Protein 4DCU (pdb70)

Foldseek 3Di:
DAEEEEAEFPPLCRCLVCVQQFDDPPVVKTWGDPVDPDTHIYDYQCDVGLVSRLSSLVVCQVPHQEYEYEDEQVVACDVRSLSSLVSNLLHPHQYAYEHEPPPVVVLSQAPDYQYFYSPPTPRVVVSVVVRVVCVVLRDPDDDPRQEAEEEEDEDPPLQRVLLVVLLQPDPQKDWDPVPQWTWIAGVHRIYIHGRVVLVVVPPVDDPPDCVVVLVVLLVSLSVHQEYEQEDELVPADDPSSLVSVVSSQVSFHFYAYEHEPLVVDDDDPCSVVVSVVVCCVSNVSQPLYYYYYAYSVVSRCSVVPVVSSVVSSCLQSDADNFVVLVVLLVVLCVVPPFAADPHRGKDWDGKHFNHGSPTEMETEIPDQVSCDPVNVVSSVVSVCVVPPSRRTDYYYHYHD

Solvent-accessible surface area: 20629 Å² total; per-residue (Å²): 198,26,28,0,0,8,2,1,23,72,128,0,13,41,80,71,0,19,108,79,1,14,35,146,140,78,133,133,60,45,36,14,12,178,132,18,150,74,123,4,31,0,14,61,15,57,102,133,118,99,48,110,8,91,107,33,0,59,64,0,17,116,108,1,12,0,0,0,0,0,0,6,15,182,102,28,43,38,75,23,0,81,73,0,2,122,15,1,77,173,14,88,56,41,23,8,0,0,2,5,73,110,158,89,27,19,45,2,5,27,6,99,20,42,76,3,11,15,106,155,16,132,28,8,48,95,1,8,68,9,2,17,112,57,36,166,105,40,76,138,30,127,66,101,55,125,7,26,33,0,1,14,6,19,26,57,102,1,15,37,36,60,0,0,92,10,0,29,68,26,174,136,15,116,69,56,198,123,106,52,18,27,44,4,28,9,87,159,60,90,1,2,1,5,22,7,36,25,21,98,104,124,88,188,78,200,97,123,52,72,123,147,53,8,102,83,22,25,121,8,0,77,46,4,17,0,0,0,2,0,0,7,6,108,139,18,29,74,124,39,6,56,134,13,0,17,76,0,46,138,43,2,28,0,0,0,2,0,0,4,59,14,58,44,25,142,98,78,175,48,23,55,155,119,28,64,108,63,0,58,87,64,2,125,68,0,105,23,0,42,22,22,9,0,1,6,137,84,110,120,103,5,116,42,0,1,60,18,0,57,115,2,6,85,12,5,48,50,66,18,132,40,108,64,1,23,96,23,1,78,71,1,42,82,148,53,97,10,26,77,100,144,82,62,118,1,119,19,134,57,0,1,5,21,44,38,45,12,0,5,0,7,0,27,4,64,52,42,139,13,18,76,142,82,11,38,75,31,1,26,71,84,1,36,110,56,46,20,0,104,1,0,7,13,84,14,79,18,113,96

Sequence (400 aa):
KPVVAIVGRPNVGKSTIFNRIAGERISRIYSSAEWLNYDFNLIDTGGPFLAQIRQQAEIAMDEADVIIFMVNGREGVTAADEEVAKILYRTKKPVVLAVNKLYDFYSSLGFGEPYPISSGTHGLGLGDLLDAVAEHFKNIPETKYNEEVIQFCLIGRPNVGKSSLVNAMLGEERVIVSNDAVDTSFTYNQQEFVIVDTAGMRKKGKVYETTEKYSVLRALKAIDRSEVVAVVLDGEEGIIEQDKRIAGYAHEAGKAVVIVVNKWDAVDKDESTMKEFEEENIRDHFQFLDYAPILFMSALTKKRIHTLMPAIIKASENHSLRVQQTNVLNDVIMMDAVAMMNPTPTHNGSRLKIYYATQVSVKPPSSFVVVVFVNDPELMHFSYERFLENRIRDAFGFEEGTPIKIFARRA

Radius of gyration: 23.69 Å; Cα contacts (8 Å, |Δi|>4): 768; chains: 1; bounding box: 62×37×61 Å

Structure (mmCIF, N/CA/C/O backbone):
data_4DCU
#
_entry.id   4DCU
#
_cell.length_a   63.060
_cell.length_b   65.290
_cell.length_c   111.820
_cell.angle_alpha   90.00
_cell.angle_beta   90.00
_cell.angle_gamma   90.00
#
_symmetry.space_group_name_H-M   'P 21 21 21'
#
loop_
_entity.id
_entity.type
_entity.pdbx_description
1 polymer 'GTP-BINDING PROTEIN ENGA'
2 non-polymer "GUANOSINE-5'-DIPHOSPHATE"
3 water water
#
loop_
_atom_site.group_PDB
_atom_site.id
_atom_site.type_symbol
_atom_site.label_atom_id
_atom_site.label_alt_id
_atom_site.label_comp_id
_atom_site.label_asym_id
_atom_site.label_entity_id
_atom_site.label_seq_id
_atom_site.pdbx_PDB_ins_code
_atom_site.Cartn_x
_atom_site.Cartn_y
_atom_site.Cartn_z
_atom_site.occupancy
_atom_site.B_iso_or_equiv
_atom_site.auth_seq_id
_atom_site.auth_comp_id
_atom_site.auth_asym_id
_atom_site.auth_atom_id
_atom_site.pdbx_PDB_model_num
ATOM 1 N N . LYS A 1 23 ? 13.828 0.406 -9.751 1.00 45.88 3 LYS A N 1
ATOM 2 C CA . LYS A 1 23 ? 12.707 -0.578 -9.885 1.00 43.39 3 LYS A CA 1
ATOM 3 C C . LYS A 1 23 ? 13.128 -1.892 -10.569 1.00 41.46 3 LYS A C 1
ATOM 4 O O . LYS A 1 23 ? 12.742 -2.961 -10.099 1.00 44.05 3 LYS A O 1
ATOM 10 N N . PRO A 1 24 ? 13.910 -1.824 -11.674 1.00 39.37 4 PRO A N 1
ATOM 11 C CA . PRO A 1 24 ? 14.502 -3.058 -12.225 1.00 37.03 4 PRO A CA 1
ATOM 12 C C . PRO A 1 24 ? 15.379 -3.809 -11.217 1.00 35.41 4 PRO A C 1
ATOM 13 O O . PRO A 1 24 ? 16.065 -3.175 -10.404 1.00 31.11 4 PRO A O 1
ATOM 17 N N . VAL A 1 25 ? 15.335 -5.144 -11.265 1.00 32.45 5 VAL A N 1
ATOM 18 C CA . VAL A 1 25 ? 16.109 -6.000 -10.349 1.00 31.72 5 VAL A CA 1
ATOM 19 C C . VAL A 1 25 ? 17.129 -6.833 -11.119 1.00 30.64 5 VAL A C 1
ATOM 20 O O . VAL A 1 25 ? 16.786 -7.504 -12.091 1.00 29.99 5 VAL A O 1
ATOM 24 N N . VAL A 1 26 ? 18.383 -6.779 -10.667 1.00 29.45 6 VAL A N 1
ATOM 25 C CA . VAL A 1 26 ? 19.488 -7.490 -11.294 1.00 27.84 6 VAL A CA 1
ATOM 26 C C . VAL A 1 26 ? 20.041 -8.530 -10.311 1.00 28.94 6 VAL A C 1
ATOM 27 O O . VAL A 1 26 ? 20.140 -8.269 -9.105 1.00 29.48 6 VAL A O 1
ATOM 31 N N . ALA A 1 27 ? 20.380 -9.711 -10.824 1.00 29.78 7 ALA A N 1
ATOM 32 C CA . ALA A 1 27 ? 20.988 -10.764 -10.012 1.00 30.18 7 ALA A CA 1
ATOM 33 C C . ALA A 1 27 ? 22.224 -11.290 -10.698 1.00 30.03 7 ALA A C 1
ATOM 34 O O . ALA A 1 27 ? 22.277 -11.362 -11.930 1.00 32.45 7 ALA A O 1
ATOM 36 N N . ILE A 1 28 ? 23.227 -11.634 -9.899 1.00 29.99 8 ILE A N 1
ATOM 37 C CA . ILE A 1 28 ? 24.444 -12.244 -10.402 1.00 31.24 8 ILE A CA 1
ATOM 38 C C . ILE A 1 28 ? 24.436 -13.731 -10.052 1.00 33.71 8 ILE A C 1
ATOM 39 O O . ILE A 1 28 ? 24.238 -14.105 -8.896 1.00 33.44 8 ILE A O 1
ATOM 44 N N . VAL A 1 29 ? 24.664 -14.560 -11.064 1.00 34.37 9 VAL A N 1
ATOM 45 C CA . VAL A 1 29 ? 24.576 -16.012 -10.943 1.00 36.59 9 VAL A CA 1
ATOM 46 C C . VAL A 1 29 ? 25.829 -16.644 -11.528 1.00 35.12 9 VAL A C 1
ATOM 47 O O . VAL A 1 29 ? 26.362 -16.176 -12.545 1.00 33.89 9 VAL A O 1
ATOM 51 N N . GLY A 1 30 ? 26.308 -17.692 -10.861 1.00 34.08 10 GLY A N 1
ATOM 52 C CA . GLY A 1 30 ? 27.448 -18.470 -11.341 1.00 35.27 10 GLY A CA 1
ATOM 53 C C . GLY A 1 30 ? 27.974 -19.402 -10.262 1.00 38.28 10 GLY A C 1
ATOM 54 O O . GLY A 1 30 ? 27.575 -19.306 -9.102 1.00 36.52 10 GLY A O 1
ATOM 55 N N . ARG A 1 31 ? 28.880 -20.298 -10.641 1.00 40.30 11 ARG A N 1
ATOM 56 C CA . ARG A 1 31 ? 29.499 -21.211 -9.683 1.00 42.53 11 ARG A CA 1
ATOM 57 C C . ARG A 1 31 ? 30.357 -20.442 -8.659 1.00 46.51 11 ARG A C 1
ATOM 58 O O . ARG A 1 31 ? 30.691 -19.272 -8.890 1.00 42.76 11 ARG A O 1
ATOM 66 N N . PRO A 1 32 ? 30.714 -21.088 -7.525 1.00 47.12 12 PRO A N 1
ATOM 67 C CA . PRO A 1 32 ? 31.562 -20.410 -6.534 1.00 47.86 12 PRO A CA 1
ATOM 68 C C . PRO A 1 32 ? 32.929 -20.017 -7.096 1.00 45.92 12 PRO A C 1
ATOM 69 O O . PRO A 1 32 ? 33.435 -20.669 -8.008 1.00 47.00 12 PRO A O 1
ATOM 73 N N . ASN A 1 33 ? 33.506 -18.949 -6.550 1.00 48.47 13 ASN A N 1
ATOM 74 C CA . ASN A 1 33 ? 34.824 -18.435 -6.966 1.00 50.90 13 ASN A CA 1
ATOM 75 C C . ASN A 1 33 ? 34.994 -18.030 -8.437 1.00 48.47 13 ASN A C 1
ATOM 76 O O . ASN A 1 33 ? 35.978 -18.401 -9.089 1.00 51.35 13 ASN A O 1
ATOM 81 N N . VAL A 1 34 ? 34.035 -17.269 -8.951 1.00 43.24 14 VAL A N 1
ATOM 82 C CA . VAL A 1 34 ? 34.199 -16.615 -10.258 1.00 43.02 14 VAL A CA 1
ATOM 83 C C . VAL A 1 34 ? 34.255 -15.092 -10.113 1.00 45.38 14 VAL A C 1
ATOM 84 O O . VAL A 1 34 ? 34.541 -14.390 -11.084 1.00 49.61 14 VAL A O 1
ATOM 88 N N . GLY A 1 35 ? 33.950 -14.593 -8.912 1.00 43.92 15 GLY A N 1
ATOM 89 C CA . GLY A 1 35 ? 34.099 -13.171 -8.589 1.00 41.34 15 GLY A CA 1
ATOM 90 C C . GLY A 1 35 ? 32.803 -12.431 -8.343 1.00 43.02 15 GLY A C 1
ATOM 91 O O . GLY A 1 35 ? 32.778 -11.198 -8.392 1.00 43.83 15 GLY A O 1
ATOM 92 N N . LYS A 1 36 ? 31.733 -13.176 -8.062 1.00 42.02 16 LYS A N 1
ATOM 93 C CA . LYS A 1 36 ? 30.394 -12.598 -7.886 1.00 42.80 16 LYS A CA 1
ATOM 94 C C . LYS A 1 36 ? 30.329 -11.567 -6.763 1.00 42.83 16 LYS A C 1
ATOM 95 O O . LYS A 1 36 ? 29.809 -10.468 -6.958 1.00 39.61 16 LYS A O 1
ATOM 101 N N . SER A 1 37 ? 30.837 -11.940 -5.588 1.00 44.54 17 SER A N 1
ATOM 102 C CA . SER A 1 37 ? 30.882 -11.042 -4.437 1.00 42.64 17 SER A CA 1
ATOM 103 C C . SER A 1 37 ? 31.599 -9.753 -4.787 1.00 39.60 17 SER A C 1
ATOM 104 O O . SER A 1 37 ? 31.082 -8.665 -4.541 1.00 38.75 17 SER A O 1
ATOM 107 N N . THR A 1 38 ? 32.780 -9.898 -5.383 1.00 38.50 18 THR A N 1
ATOM 108 C CA . THR A 1 38 ? 33.638 -8.780 -5.741 1.00 39.57 18 THR A CA 1
ATOM 109 C C . THR A 1 38 ? 32.908 -7.810 -6.662 1.00 39.75 18 THR A C 1
ATOM 110 O O . THR A 1 38 ? 32.883 -6.602 -6.407 1.00 40.02 18 THR A O 1
ATOM 114 N N . ILE A 1 39 ? 32.300 -8.344 -7.720 1.00 37.68 19 ILE A N 1
ATOM 115 C CA . ILE A 1 39 ? 31.512 -7.529 -8.643 1.00 37.91 19 ILE A CA 1
ATOM 116 C C . ILE A 1 39 ? 30.260 -6.962 -7.961 1.00 36.73 19 ILE A C 1
ATOM 117 O O . ILE A 1 39 ? 29.951 -5.768 -8.105 1.00 35.34 19 ILE A O 1
ATOM 122 N N . PHE A 1 40 ? 29.554 -7.813 -7.214 1.00 36.48 20 PHE A N 1
ATOM 123 C CA . PHE A 1 40 ? 28.355 -7.404 -6.479 1.00 37.71 20 PHE A CA 1
ATOM 124 C C . PHE A 1 40 ? 28.652 -6.219 -5.567 1.00 39.50 20 PHE A C 1
ATOM 125 O O . PHE A 1 40 ? 27.961 -5.200 -5.622 1.00 45.02 20 PHE A O 1
ATOM 133 N N . ASN A 1 41 ? 29.682 -6.356 -4.736 1.00 41.63 21 ASN A N 1
ATOM 134 C CA . ASN A 1 41 ? 30.033 -5.319 -3.768 1.00 43.81 21 ASN A CA 1
ATOM 135 C C . ASN A 1 41 ? 30.382 -3.995 -4.435 1.00 42.86 21 ASN A C 1
ATOM 136 O O . ASN A 1 41 ? 30.065 -2.933 -3.905 1.00 45.36 21 ASN A O 1
ATOM 141 N N . ARG A 1 42 ? 30.993 -4.069 -5.614 1.00 44.45 22 ARG A N 1
ATOM 142 C CA . ARG A 1 42 ? 31.296 -2.882 -6.40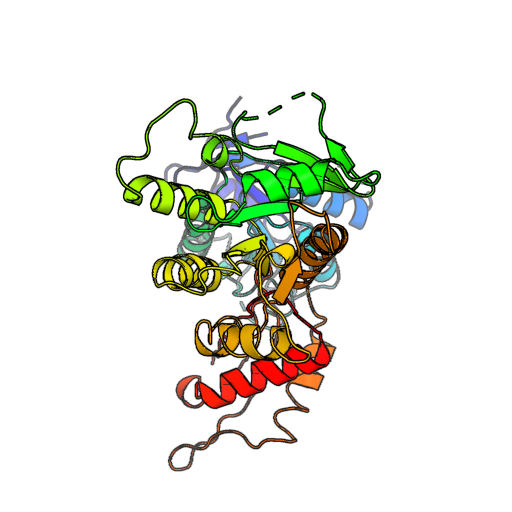8 1.00 42.12 22 ARG A CA 1
ATOM 143 C C . ARG A 1 42 ? 30.056 -2.158 -6.962 1.00 43.00 22 ARG A C 1
ATOM 144 O O . ARG A 1 42 ? 29.964 -0.929 -6.882 1.00 43.72 22 ARG A O 1
ATOM 152 N N . ILE A 1 43 ? 29.118 -2.908 -7.540 1.00 41.05 23 ILE A N 1
ATOM 153 C CA . ILE A 1 43 ? 27.953 -2.284 -8.184 1.00 39.18 23 ILE A CA 1
ATOM 154 C C . ILE A 1 43 ? 26.788 -1.996 -7.225 1.00 37.78 23 ILE A C 1
ATOM 155 O O . ILE A 1 43 ? 25.859 -1.279 -7.582 1.00 37.13 23 ILE A O 1
ATOM 160 N N . ALA A 1 44 ? 26.859 -2.527 -6.006 1.00 37.90 24 ALA A N 1
ATOM 161 C CA . ALA A 1 44 ? 25.807 -2.322 -5.011 1.00 41.05 24 ALA A CA 1
ATOM 162 C C . ALA A 1 44 ? 26.074 -1.162 -4.053 1.00 45.20 24 ALA A C 1
ATOM 163 O O . ALA A 1 44 ? 27.215 -0.912 -3.659 1.00 46.73 24 ALA A O 1
ATOM 165 N N . GLY A 1 45 ? 25.003 -0.464 -3.682 1.00 46.95 25 GLY A N 1
ATOM 166 C CA . GLY A 1 45 ? 25.061 0.612 -2.699 1.00 48.25 25 GLY A CA 1
ATOM 167 C C . GLY A 1 45 ? 24.587 0.134 -1.340 1.00 52.98 25 GLY A C 1
ATOM 168 O O . GLY A 1 45 ? 25.106 -0.846 -0.807 1.00 53.28 25 GLY A O 1
ATOM 169 N N . GLU A 1 46 ? 23.591 0.828 -0.793 1.00 56.95 26 GLU A N 1
ATOM 170 C CA . GLU A 1 46 ? 23.038 0.539 0.536 1.00 57.12 26 GLU A CA 1
ATOM 171 C C . GLU A 1 46 ? 21.886 -0.476 0.474 1.00 59.62 26 GLU A C 1
ATOM 172 O O . GLU A 1 46 ? 21.182 -0.564 -0.534 1.00 56.95 26 GLU A O 1
ATOM 178 N N . ARG A 1 47 ? 21.694 -1.225 1.560 1.00 61.59 27 ARG A N 1
ATOM 179 C CA . ARG A 1 47 ? 20.637 -2.236 1.645 1.00 62.63 27 ARG A CA 1
ATOM 180 C C . ARG A 1 47 ? 19.254 -1.598 1.804 1.00 65.57 27 ARG A C 1
ATOM 181 O O . ARG A 1 47 ? 19.088 -0.655 2.576 1.00 67.39 27 ARG A O 1
ATOM 189 N N . ILE A 1 48 ? 18.272 -2.109 1.065 1.00 65.23 28 ILE A N 1
ATOM 190 C CA . ILE A 1 48 ? 16.884 -1.670 1.211 1.00 70.59 28 ILE A CA 1
ATOM 191 C C . ILE A 1 48 ? 16.116 -2.690 2.051 1.00 77.65 28 ILE A C 1
ATOM 192 O O . ILE A 1 48 ? 16.145 -3.891 1.756 1.00 81.98 28 ILE A O 1
ATOM 197 N N . SER A 1 49 ? 15.450 -2.205 3.101 1.00 83.93 29 SER A N 1
ATOM 198 C CA . SER A 1 49 ? 14.566 -3.027 3.944 1.00 84.80 29 SER A CA 1
ATOM 199 C C . SER A 1 49 ? 13.701 -2.168 4.865 1.00 80.71 29 SER A C 1
ATOM 200 O O . SER A 1 49 ? 13.249 -1.088 4.486 1.00 77.64 29 SER A O 1
ATOM 203 N N . ARG A 1 61 ? 18.509 -10.520 0.320 1.00 62.00 41 ARG A N 1
ATOM 204 C CA . ARG A 1 61 ? 18.318 -9.099 0.596 1.00 62.83 41 ARG A CA 1
ATOM 205 C C . ARG A 1 61 ? 18.521 -8.224 -0.647 1.00 59.20 41 ARG A C 1
ATOM 206 O O . ARG A 1 61 ? 19.337 -8.532 -1.523 1.00 55.27 41 ARG A O 1
ATOM 214 N N . ILE A 1 62 ? 17.770 -7.127 -0.699 1.00 58.78 42 ILE A N 1
ATOM 215 C CA . ILE A 1 62 ? 17.796 -6.201 -1.823 1.00 55.71 42 ILE A CA 1
ATOM 216 C C . ILE A 1 62 ? 18.681 -4.984 -1.521 1.00 55.58 42 ILE A C 1
ATOM 217 O O . ILE A 1 62 ? 18.542 -4.345 -0.475 1.00 55.29 42 ILE A O 1
ATOM 222 N N . TYR A 1 63 ? 19.588 -4.687 -2.451 1.00 52.40 43 TYR A N 1
ATOM 223 C CA . TYR A 1 63 ? 20.475 -3.525 -2.385 1.00 48.77 43 TYR A CA 1
ATOM 224 C C . TYR A 1 63 ? 20.159 -2.595 -3.546 1.00 48.25 43 TYR A C 1
ATOM 225 O O . TYR A 1 63 ? 19.799 -3.057 -4.626 1.00 51.21 43 TYR A O 1
ATOM 234 N N . SER A 1 64 ? 20.292 -1.289 -3.340 1.00 44.81 44 SER A N 1
ATOM 235 C CA . SER A 1 64 ? 20.187 -0.354 -4.454 1.00 44.34 44 SER A CA 1
ATOM 236 C C . SER A 1 64 ? 21.544 -0.283 -5.172 1.00 41.43 44 SER A C 1
ATOM 237 O O . SER A 1 64 ? 22.554 -0.758 -4.644 1.00 41.62 44 SER A O 1
ATOM 240 N N . SER A 1 65 ? 21.561 0.267 -6.383 1.00 37.84 45 SER A N 1
ATOM 241 C CA . SER A 1 65 ? 22.795 0.347 -7.166 1.00 36.14 45 SER A CA 1
ATOM 242 C C . SER A 1 65 ? 23.663 1.506 -6.683 1.00 37.30 45 SER A C 1
ATOM 243 O O . SER A 1 65 ? 23.147 2.530 -6.226 1.00 36.73 45 SER A O 1
ATOM 246 N N . ALA A 1 66 ? 24.977 1.343 -6.808 1.00 39.20 46 ALA A N 1
ATOM 247 C CA . ALA A 1 66 ? 25.950 2.316 -6.302 1.00 39.98 46 ALA A CA 1
ATOM 248 C C . ALA A 1 66 ? 25.843 3.706 -6.930 1.00 42.56 46 ALA A C 1
ATOM 249 O O . ALA A 1 66 ? 25.330 3.870 -8.048 1.00 36.94 46 ALA A O 1
ATOM 251 N N . GLU A 1 67 ? 26.340 4.694 -6.181 1.00 44.71 47 GLU A N 1
ATOM 252 C CA . GLU A 1 67 ? 26.318 6.120 -6.540 1.00 45.90 47 GLU A CA 1
ATOM 253 C C . GLU A 1 67 ? 27.015 6.437 -7.851 1.00 45.44 47 GLU A C 1
ATOM 254 O O . GLU A 1 67 ? 26.547 7.271 -8.624 1.00 48.08 47 GLU A O 1
ATOM 260 N N . TRP A 1 68 ? 28.135 5.767 -8.095 1.00 46.11 48 TRP A N 1
ATOM 261 C CA . TRP A 1 68 ? 28.950 6.033 -9.270 1.00 48.10 48 TRP A CA 1
ATOM 262 C C . TRP A 1 68 ? 28.336 5.569 -10.572 1.00 49.65 48 TRP A C 1
ATOM 263 O O . TRP A 1 68 ? 28.791 5.957 -11.653 1.00 47.83 48 TRP A O 1
ATOM 274 N N . LEU A 1 69 ? 27.303 4.732 -10.474 1.00 47.78 49 LEU A N 1
ATOM 275 C CA . LEU A 1 69 ? 26.578 4.236 -11.645 1.00 43.77 49 LEU A CA 1
ATOM 276 C C . LEU A 1 69 ? 25.571 5.250 -12.154 1.00 44.74 49 LEU A C 1
ATOM 277 O O . LEU A 1 69 ? 24.786 5.807 -11.379 1.00 47.42 49 LEU A O 1
ATOM 282 N N . ASN A 1 70 ? 25.588 5.486 -13.461 1.00 43.13 50 ASN A N 1
ATOM 283 C CA . ASN A 1 70 ? 24.570 6.320 -14.090 1.00 45.67 50 ASN A CA 1
ATOM 284 C C . ASN A 1 70 ? 23.340 5.505 -14.517 1.00 46.54 50 ASN A C 1
ATOM 285 O O . ASN A 1 70 ? 22.651 5.842 -15.480 1.00 47.29 50 ASN A O 1
ATOM 290 N N . TYR A 1 71 ? 23.086 4.432 -13.773 1.00 47.57 51 TYR A N 1
ATOM 291 C CA . TYR A 1 71 ? 21.908 3.591 -13.947 1.00 46.49 51 TYR A CA 1
ATOM 292 C C . TYR A 1 71 ? 21.216 3.440 -12.614 1.00 45.40 51 TYR A C 1
ATOM 293 O O . TYR A 1 71 ? 21.879 3.325 -11.588 1.00 43.43 51 TYR A O 1
ATOM 302 N N . ASP A 1 72 ? 19.885 3.441 -12.628 1.00 44.99 52 ASP A N 1
ATOM 303 C CA . ASP A 1 72 ? 19.105 3.260 -11.407 1.00 42.66 52 ASP A CA 1
ATOM 304 C C . ASP A 1 72 ? 18.432 1.885 -11.441 1.00 42.90 52 ASP A C 1
ATOM 305 O O . ASP A 1 72 ? 17.631 1.604 -12.336 1.00 40.12 52 ASP A O 1
ATOM 310 N N . PHE A 1 73 ? 18.795 1.032 -10.479 1.00 38.82 53 PHE A N 1
ATOM 311 C CA . PHE A 1 73 ? 18.265 -0.336 -10.362 1.00 35.49 53 PHE A CA 1
ATOM 312 C C . PHE A 1 73 ? 18.579 -0.960 -9.002 1.00 37.43 53 PHE A C 1
ATOM 313 O O . PHE A 1 73 ? 19.420 -0.456 -8.257 1.00 39.34 53 PHE A O 1
ATOM 321 N N . ASN A 1 74 ? 17.905 -2.059 -8.680 1.00 37.26 54 ASN A N 1
ATOM 322 C CA . ASN A 1 74 ? 18.196 -2.797 -7.454 1.00 37.86 54 ASN A CA 1
ATOM 323 C C . ASN A 1 74 ? 18.965 -4.078 -7.753 1.00 37.31 54 ASN A C 1
ATOM 324 O O . ASN A 1 74 ? 18.853 -4.623 -8.851 1.00 35.97 54 ASN A O 1
ATOM 329 N N . LEU A 1 75 ? 19.748 -4.539 -6.777 1.00 39.62 55 LEU A N 1
ATOM 330 C CA . LEU A 1 75 ? 20.411 -5.845 -6.820 1.00 41.20 55 LEU A CA 1
ATOM 331 C C . LEU A 1 75 ? 19.797 -6.805 -5.806 1.00 43.33 55 LEU A C 1
ATOM 332 O O . LEU A 1 75 ? 19.459 -6.411 -4.683 1.00 44.98 55 LEU A O 1
ATOM 337 N N . ILE A 1 76 ? 19.657 -8.068 -6.197 1.00 41.73 56 ILE A N 1
ATOM 338 C CA . ILE A 1 76 ? 19.268 -9.103 -5.242 1.00 46.11 56 ILE A CA 1
ATOM 339 C C . ILE A 1 76 ? 20.454 -10.021 -4.972 1.00 45.96 56 ILE A C 1
ATOM 340 O O . ILE A 1 76 ? 21.085 -10.523 -5.903 1.00 45.89 56 ILE A O 1
ATOM 345 N N . ASP A 1 77 ? 20.771 -10.199 -3.692 1.00 49.35 57 ASP A N 1
ATOM 346 C CA . ASP A 1 77 ? 21.777 -11.167 -3.277 1.00 53.25 57 ASP A CA 1
ATOM 347 C C . ASP A 1 77 ? 21.140 -12.555 -3.287 1.00 52.76 57 ASP A C 1
ATOM 348 O O . ASP A 1 77 ? 20.097 -12.769 -2.675 1.00 50.27 57 ASP A O 1
ATOM 353 N N . THR A 1 78 ? 21.760 -13.481 -4.010 1.00 57.48 58 THR A N 1
ATOM 354 C CA . THR A 1 78 ? 21.275 -14.859 -4.092 1.00 61.92 58 THR A CA 1
ATOM 355 C C . THR A 1 78 ? 22.234 -15.790 -3.338 1.00 69.26 58 THR A C 1
ATOM 356 O O . THR A 1 78 ? 22.786 -16.733 -3.910 1.00 70.79 58 THR A O 1
ATOM 360 N N . GLY A 1 79 ? 22.428 -15.502 -2.050 1.00 75.89 59 GLY A N 1
ATOM 361 C CA . GLY A 1 79 ? 23.353 -16.253 -1.199 1.00 79.95 59 GLY A CA 1
ATOM 362 C C . GLY A 1 79 ? 22.906 -17.678 -0.924 1.00 86.80 59 GLY A C 1
ATOM 363 O O . GLY A 1 79 ? 23.671 -18.622 -1.127 1.00 89.24 59 GLY A O 1
ATOM 364 N N . GLY A 1 80 ? 21.664 -17.830 -0.465 1.00 89.61 60 GLY A N 1
ATOM 365 C CA . GLY A 1 80 ? 21.095 -19.145 -0.165 1.00 89.32 60 GLY A CA 1
ATOM 366 C C . GLY A 1 80 ? 20.807 -19.343 1.312 1.00 91.39 60 GLY A C 1
ATOM 367 O O . GLY A 1 80 ? 21.723 -19.529 2.116 1.00 87.55 60 GLY A O 1
ATOM 368 N N . PRO A 1 87 ? 25.101 -29.713 -1.091 1.00 71.04 67 PRO A N 1
ATOM 369 C CA . PRO A 1 87 ? 25.889 -30.276 -2.188 1.00 73.08 67 PRO A CA 1
ATOM 370 C C . PRO A 1 87 ? 26.463 -29.195 -3.118 1.00 76.17 67 PRO A C 1
ATOM 371 O O . PRO A 1 87 ? 26.747 -28.081 -2.669 1.00 75.77 67 PRO A O 1
ATOM 375 N N . PHE A 1 88 ? 26.642 -29.533 -4.394 1.00 76.41 68 PHE A N 1
ATOM 376 C CA . PHE A 1 88 ? 27.216 -28.611 -5.372 1.00 74.16 68 PHE A CA 1
ATOM 377 C C . PHE A 1 88 ? 26.137 -28.162 -6.353 1.00 71.99 68 PHE A C 1
ATOM 378 O O . PHE A 1 88 ? 25.700 -27.009 -6.318 1.00 68.81 68 PHE A O 1
ATOM 386 N N . LEU A 1 89 ? 25.698 -29.089 -7.205 1.00 70.63 69 LEU A N 1
ATOM 387 C CA . LEU A 1 89 ? 24.649 -28.831 -8.194 1.00 69.21 69 LEU A CA 1
ATOM 388 C C . LEU A 1 89 ? 23.362 -28.332 -7.535 1.00 68.00 69 LEU A C 1
ATOM 389 O O . LEU A 1 89 ? 22.676 -27.469 -8.076 1.00 67.70 69 LEU A O 1
ATOM 394 N N . ALA A 1 90 ? 23.050 -28.876 -6.362 1.00 67.60 70 ALA A N 1
ATOM 395 C CA . ALA A 1 90 ? 21.867 -28.477 -5.611 1.00 65.89 70 ALA A CA 1
ATOM 396 C C . ALA A 1 90 ? 21.944 -27.020 -5.140 1.00 63.07 70 ALA A C 1
ATOM 397 O O . ALA A 1 90 ? 20.943 -26.301 -5.177 1.00 65.08 70 ALA A O 1
ATOM 399 N N . GLN A 1 91 ? 23.133 -26.593 -4.715 1.00 62.55 71 GLN A N 1
ATOM 400 C CA . GLN A 1 91 ? 23.352 -25.224 -4.225 1.00 65.13 71 GLN A CA 1
ATOM 401 C C . GLN A 1 91 ? 23.339 -24.178 -5.344 1.00 63.24 71 GLN A C 1
ATOM 402 O O . GLN A 1 91 ? 22.756 -23.100 -5.185 1.00 60.76 71 GLN A O 1
ATOM 408 N N . ILE A 1 92 ? 23.980 -24.503 -6.465 1.00 60.38 72 ILE A N 1
ATOM 409 C CA . ILE A 1 92 ? 23.950 -23.650 -7.655 1.00 64.01 72 ILE A CA 1
ATOM 410 C C . ILE A 1 92 ? 22.507 -23.463 -8.144 1.00 62.76 72 ILE A C 1
ATOM 411 O O . ILE A 1 92 ? 22.062 -22.331 -8.361 1.00 61.36 72 ILE A O 1
ATOM 416 N N . ARG A 1 93 ? 21.784 -24.577 -8.275 1.00 61.26 73 ARG A N 1
ATOM 417 C CA . ARG A 1 93 ? 20.385 -24.579 -8.705 1.00 59.67 73 ARG A CA 1
ATOM 418 C C . ARG A 1 93 ? 19.496 -23.719 -7.809 1.00 60.78 73 ARG A C 1
ATOM 419 O O . ARG A 1 93 ? 18.607 -23.025 -8.305 1.00 61.15 73 ARG A O 1
ATOM 427 N N . GLN A 1 94 ? 19.748 -23.764 -6.500 1.00 57.65 74 GLN A N 1
ATOM 428 C CA . GLN A 1 94 ? 19.009 -22.956 -5.527 1.00 57.18 74 GLN A CA 1
ATOM 429 C C . GLN A 1 94 ? 19.159 -21.463 -5.802 1.00 53.20 74 GLN A C 1
ATOM 430 O O . GLN A 1 94 ? 18.170 -20.726 -5.830 1.00 53.17 74 GLN A O 1
ATOM 436 N N . GLN A 1 95 ? 20.405 -21.038 -5.998 1.00 51.31 75 GLN A N 1
ATOM 437 C CA . GLN A 1 95 ? 20.742 -19.652 -6.314 1.00 48.83 75 GLN A CA 1
ATOM 438 C C . GLN A 1 95 ? 20.126 -19.210 -7.643 1.00 45.78 75 GLN A C 1
ATOM 439 O O . GLN A 1 95 ? 19.453 -18.181 -7.704 1.00 46.41 75 GLN A O 1
ATOM 445 N N . ALA A 1 96 ? 20.354 -20.006 -8.690 1.00 44.78 76 ALA A N 1
ATOM 446 C CA . ALA A 1 96 ? 19.853 -19.720 -10.042 1.00 46.45 76 ALA A CA 1
ATOM 447 C C . ALA A 1 96 ? 18.337 -19.578 -10.108 1.00 45.24 76 ALA A C 1
ATOM 448 O O . ALA A 1 96 ? 17.823 -18.722 -10.832 1.00 42.79 76 ALA A O 1
ATOM 450 N N . GLU A 1 97 ? 17.626 -20.407 -9.343 1.00 47.98 77 GLU A N 1
ATOM 451 C CA . GLU A 1 97 ? 16.163 -20.369 -9.337 1.00 46.05 77 GLU A CA 1
ATOM 452 C C . GLU A 1 97 ? 15.592 -19.161 -8.608 1.00 44.25 77 GLU A C 1
ATOM 453 O O . GLU A 1 97 ? 14.545 -18.642 -9.007 1.00 45.16 77 GLU A O 1
ATOM 459 N N . ILE A 1 98 ? 16.286 -18.711 -7.560 1.00 42.91 78 ILE A N 1
ATOM 460 C CA . ILE A 1 98 ? 15.945 -17.464 -6.866 1.00 43.57 78 ILE A CA 1
ATOM 461 C C . ILE A 1 98 ? 16.078 -16.264 -7.818 1.00 41.24 78 ILE A C 1
ATOM 462 O O . ILE A 1 98 ? 15.193 -15.416 -7.889 1.00 43.46 78 ILE A O 1
ATOM 467 N N . ALA A 1 99 ? 17.180 -16.219 -8.557 1.00 42.37 79 ALA A N 1
ATOM 468 C CA . ALA A 1 99 ? 17.403 -15.185 -9.564 1.00 42.11 79 ALA A CA 1
ATOM 469 C C . ALA A 1 99 ? 16.292 -15.194 -10.615 1.00 43.26 79 ALA A C 1
ATOM 470 O O . ALA A 1 99 ? 15.746 -14.142 -10.966 1.00 42.35 79 ALA A O 1
ATOM 472 N N . MET A 1 100 ? 15.937 -16.390 -11.079 1.00 41.20 80 MET A N 1
ATOM 473 C CA . MET A 1 100 ? 14.909 -16.557 -12.109 1.00 42.80 80 MET A CA 1
ATOM 474 C C . MET A 1 100 ? 13.522 -16.102 -11.675 1.00 44.81 80 MET A C 1
ATOM 475 O O . MET A 1 100 ? 12.737 -15.633 -12.500 1.00 45.18 80 MET A O 1
ATOM 480 N N . ASP A 1 101 ? 13.231 -16.234 -10.384 1.00 48.95 81 ASP A N 1
ATOM 481 C CA . ASP A 1 101 ? 11.958 -15.795 -9.828 1.00 50.77 81 ASP A CA 1
ATOM 482 C C . ASP A 1 101 ? 11.918 -14.289 -9.576 1.00 50.00 81 ASP A C 1
ATOM 483 O O . ASP A 1 101 ? 10.941 -13.627 -9.929 1.00 51.19 81 ASP A O 1
ATOM 488 N N . GLU A 1 102 ? 12.990 -13.758 -8.985 1.00 46.91 82 GLU A N 1
ATOM 489 C CA . GLU A 1 102 ? 12.995 -12.414 -8.391 1.00 43.74 82 GLU A CA 1
ATOM 490 C C . GLU A 1 102 ? 13.623 -11.300 -9.247 1.00 44.02 82 GLU A C 1
ATOM 491 O O . GLU A 1 102 ? 13.296 -10.116 -9.075 1.00 43.82 82 GLU A O 1
ATOM 497 N N . ALA A 1 103 ? 14.524 -11.672 -10.150 1.00 37.04 83 ALA A N 1
ATOM 498 C CA . ALA A 1 103 ? 15.251 -10.688 -10.956 1.00 38.44 83 ALA A CA 1
ATOM 499 C C . ALA A 1 103 ? 14.600 -10.461 -12.315 1.00 36.96 83 ALA A C 1
ATOM 500 O O . ALA A 1 103 ? 13.769 -11.261 -12.747 1.00 37.45 83 ALA A O 1
ATOM 502 N N . ASP A 1 104 ? 14.995 -9.373 -12.975 1.00 34.64 84 ASP A N 1
ATOM 503 C CA . ASP A 1 104 ? 14.522 -9.014 -14.311 1.00 35.46 84 ASP A CA 1
ATOM 504 C C . ASP A 1 104 ? 15.605 -9.280 -15.338 1.00 34.11 84 ASP A C 1
ATOM 505 O O . ASP A 1 104 ? 15.324 -9.652 -16.476 1.00 33.92 84 ASP A O 1
ATOM 510 N N . VAL A 1 105 ? 16.850 -9.048 -14.933 1.00 30.94 85 VAL A N 1
ATOM 511 C CA . VAL A 1 105 ? 17.999 -9.353 -15.758 1.00 29.39 85 VAL A CA 1
ATOM 512 C C . VAL A 1 105 ? 18.986 -10.129 -14.909 1.00 29.64 85 VAL A C 1
ATOM 513 O O . VAL A 1 105 ? 19.192 -9.829 -13.722 1.00 32.35 85 VAL A O 1
ATOM 517 N N . ILE A 1 106 ? 19.584 -11.134 -15.525 1.00 29.16 86 ILE A N 1
ATOM 518 C CA . ILE A 1 106 ? 20.547 -11.978 -14.855 1.00 28.00 86 ILE A CA 1
ATOM 519 C C . ILE A 1 106 ? 21.906 -11.780 -15.498 1.00 26.98 86 ILE A C 1
ATOM 520 O O . ILE A 1 106 ? 22.028 -11.798 -16.726 1.00 28.09 86 ILE A O 1
ATOM 525 N N . ILE A 1 107 ? 22.917 -11.558 -14.660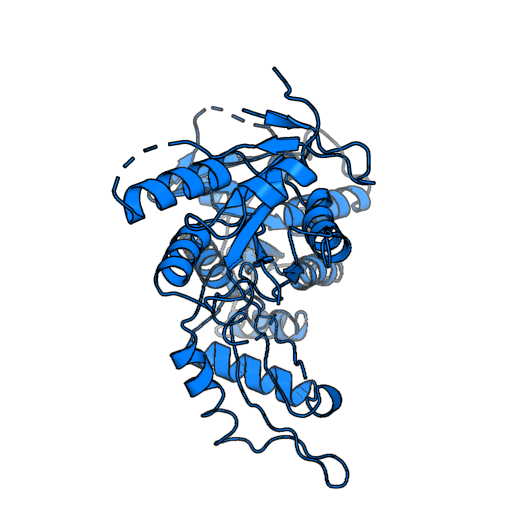 1.00 24.77 87 ILE A N 1
ATOM 526 C CA . ILE A 1 107 ? 24.307 -11.623 -15.082 1.00 25.84 87 ILE A CA 1
ATOM 527 C C . ILE A 1 107 ? 24.829 -13.024 -14.762 1.00 26.95 87 ILE A C 1
ATOM 528 O O . ILE A 1 107 ? 24.876 -13.424 -13.601 1.00 30.36 87 ILE A O 1
ATOM 533 N N . PHE A 1 108 ? 25.204 -13.762 -15.799 1.00 28.11 88 PHE A N 1
ATOM 534 C CA . PHE A 1 108 ? 25.760 -15.096 -15.652 1.00 28.90 88 PHE A CA 1
ATOM 535 C C . PHE A 1 108 ? 27.275 -14.944 -15.743 1.00 29.82 88 PHE A C 1
ATOM 536 O O . PHE A 1 108 ? 27.818 -14.570 -16.783 1.00 31.26 88 PHE A O 1
ATOM 544 N N . MET A 1 109 ? 27.946 -15.203 -14.627 1.00 32.62 89 MET A N 1
ATOM 545 C CA . MET A 1 109 ? 29.376 -14.944 -14.501 1.00 32.83 89 MET A CA 1
ATOM 546 C C . MET A 1 109 ? 30.190 -16.231 -14.544 1.00 32.57 89 MET A C 1
ATOM 547 O O . MET A 1 109 ? 29.866 -17.199 -13.860 1.00 33.78 89 MET A O 1
ATOM 552 N N . VAL A 1 110 ? 31.231 -16.238 -15.375 1.00 31.69 90 VAL A N 1
ATOM 553 C CA . VAL A 1 110 ? 32.178 -17.348 -15.449 1.00 32.30 90 VAL A CA 1
ATOM 554 C C . VAL A 1 110 ? 33.607 -16.845 -15.177 1.00 35.68 90 VAL A C 1
ATOM 555 O O . VAL A 1 110 ? 33.853 -15.637 -15.132 1.00 34.79 90 VAL A O 1
ATOM 559 N N . ASN A 1 111 ? 34.543 -17.771 -15.000 1.00 35.69 91 ASN A N 1
ATOM 560 C CA . ASN A 1 111 ? 35.932 -17.422 -14.728 1.00 40.94 91 ASN A CA 1
ATOM 561 C C . ASN A 1 111 ? 36.797 -17.543 -15.988 1.00 42.82 91 ASN A C 1
ATOM 562 O O . ASN A 1 111 ? 37.047 -18.643 -16.474 1.00 46.71 91 ASN A O 1
ATOM 567 N N . GLY A 1 112 ? 37.249 -16.406 -16.511 1.00 43.46 92 GLY A N 1
ATOM 568 C CA . GLY A 1 112 ? 38.038 -16.370 -17.744 1.00 45.77 92 GLY A CA 1
ATOM 569 C C . GLY A 1 112 ? 39.418 -17.005 -17.667 1.00 53.04 92 GLY A C 1
ATOM 570 O O . GLY A 1 112 ? 39.965 -17.439 -18.685 1.00 51.03 92 GLY A O 1
ATOM 571 N N . ARG A 1 113 ? 39.981 -17.051 -16.462 1.00 55.23 93 ARG A N 1
ATOM 572 C CA . ARG A 1 113 ? 41.272 -17.700 -16.220 1.00 57.15 93 ARG A CA 1
ATOM 573 C C . ARG A 1 113 ? 41.153 -19.225 -16.287 1.00 56.57 93 ARG A C 1
ATOM 574 O O . ARG A 1 113 ? 42.050 -19.901 -16.786 1.00 56.64 93 ARG A O 1
ATOM 582 N N . GLU A 1 114 ? 40.037 -19.752 -15.786 1.00 56.60 94 GLU A N 1
ATOM 583 C CA . GLU A 1 114 ? 39.798 -21.198 -15.726 1.00 55.76 94 GLU A CA 1
ATOM 584 C C . GLU A 1 114 ? 39.033 -21.750 -16.936 1.00 56.01 94 GLU A C 1
ATOM 585 O O . GLU A 1 114 ? 38.637 -22.919 -16.937 1.00 58.43 94 GLU A O 1
ATOM 591 N N . GLY A 1 115 ? 38.823 -20.910 -17.950 1.00 52.41 95 GLY A N 1
ATOM 592 C CA . GLY A 1 115 ? 38.062 -21.284 -19.145 1.00 47.95 95 GLY A CA 1
ATOM 593 C C . GLY A 1 115 ? 36.615 -21.660 -18.879 1.00 44.33 95 GLY A C 1
ATOM 594 O O . GLY A 1 115 ? 36.091 -21.441 -17.787 1.00 46.21 95 GLY A O 1
ATOM 595 N N . VAL A 1 116 ? 35.962 -22.225 -19.887 1.00 43.09 96 VAL A N 1
ATOM 596 C CA . VAL A 1 116 ? 34.619 -22.784 -19.721 1.00 45.46 96 VAL A CA 1
ATOM 597 C C . VAL A 1 116 ? 34.715 -24.168 -19.050 1.00 46.22 96 VAL A C 1
ATOM 598 O O . VAL A 1 116 ? 35.130 -25.142 -19.674 1.00 46.10 96 VAL A O 1
ATOM 602 N N . THR A 1 117 ? 34.350 -24.244 -17.772 1.00 48.77 97 THR A N 1
ATOM 603 C CA . THR A 1 117 ? 34.413 -25.509 -17.037 1.00 45.48 97 THR A CA 1
ATOM 604 C C . THR A 1 117 ? 33.099 -26.262 -17.188 1.00 48.01 97 THR A C 1
ATOM 605 O O . THR A 1 117 ? 32.095 -25.699 -17.643 1.00 47.51 97 THR A O 1
ATOM 609 N N . ALA A 1 118 ? 33.107 -27.537 -16.810 1.00 45.34 98 ALA A N 1
ATOM 610 C CA . ALA A 1 118 ? 31.914 -28.362 -16.897 1.00 42.53 98 ALA A CA 1
ATOM 611 C C . ALA A 1 118 ? 30.839 -27.837 -15.956 1.00 43.49 98 ALA A C 1
ATOM 612 O O . ALA A 1 118 ? 29.653 -27.917 -16.267 1.00 45.07 98 ALA A O 1
ATOM 614 N N . ALA A 1 119 ? 31.261 -27.298 -14.810 1.00 40.73 99 ALA A N 1
ATOM 615 C CA . ALA A 1 119 ? 30.345 -26.659 -13.867 1.00 40.65 99 ALA A CA 1
ATOM 616 C C . ALA A 1 119 ? 29.659 -25.410 -14.453 1.00 39.84 99 ALA A C 1
ATOM 617 O O . ALA A 1 119 ? 28.501 -25.139 -14.129 1.00 40.33 99 ALA A O 1
ATOM 619 N N . ASP A 1 120 ? 30.371 -24.660 -15.304 1.00 40.04 100 ASP A N 1
ATOM 620 C CA . ASP A 1 120 ? 29.778 -23.507 -16.014 1.00 41.58 100 ASP A CA 1
ATOM 621 C C . ASP A 1 120 ? 28.678 -23.972 -16.965 1.00 42.51 100 ASP A C 1
ATOM 622 O O . ASP A 1 120 ? 27.596 -23.377 -17.016 1.00 44.21 100 ASP A O 1
ATOM 627 N N . GLU A 1 121 ? 28.981 -25.034 -17.717 1.00 43.46 101 GLU A N 1
ATOM 628 C CA . GLU A 1 121 ? 28.046 -25.659 -18.651 1.00 43.80 101 GLU A CA 1
ATOM 629 C C . GLU A 1 121 ? 26.790 -26.134 -17.940 1.00 42.80 101 GLU A C 1
ATOM 630 O O . GLU A 1 121 ? 25.706 -26.134 -18.523 1.00 45.29 101 GLU A O 1
ATOM 636 N N . GLU A 1 122 ? 26.946 -26.511 -16.672 1.00 41.88 102 GLU A N 1
ATOM 637 C CA . GLU A 1 122 ? 25.832 -26.918 -15.813 1.00 40.71 102 GLU A CA 1
ATOM 638 C C . GLU A 1 122 ? 24.959 -25.745 -15.392 1.00 38.34 102 GLU A C 1
ATOM 639 O O . GLU A 1 122 ? 23.738 -25.873 -15.347 1.00 36.75 102 GLU A O 1
ATOM 645 N N . VAL A 1 123 ? 25.581 -24.615 -15.045 1.00 35.65 103 VAL A N 1
ATOM 646 C CA . VAL A 1 123 ? 24.814 -23.412 -14.689 1.00 33.92 103 VAL A CA 1
ATOM 647 C C . VAL A 1 123 ? 24.017 -22.944 -15.911 1.00 31.00 103 VAL A C 1
ATOM 648 O O . VAL A 1 123 ? 22.858 -22.542 -15.788 1.00 33.43 103 VAL A O 1
ATOM 652 N N . ALA A 1 124 ? 24.654 -23.014 -17.079 1.00 30.26 104 ALA A N 1
ATOM 653 C CA . ALA A 1 124 ? 24.036 -22.624 -18.349 1.00 31.28 104 ALA A CA 1
ATOM 654 C C . ALA A 1 124 ? 22.753 -23.395 -18.549 1.00 33.22 104 ALA A C 1
ATOM 655 O O . ALA A 1 124 ? 21.699 -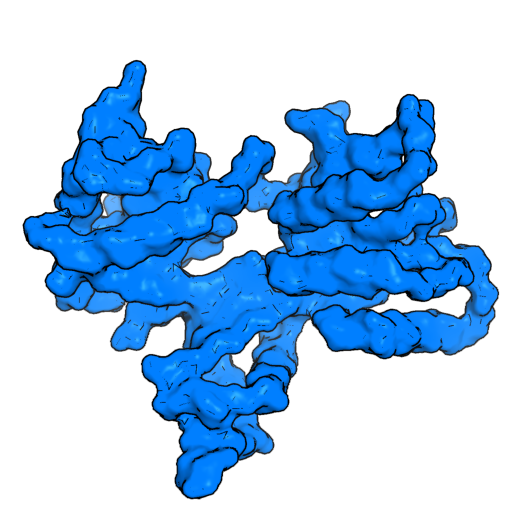22.808 -18.827 1.00 35.39 104 ALA A O 1
ATOM 657 N N . LYS A 1 125 ? 22.840 -24.711 -18.362 1.00 36.28 105 LYS A N 1
ATOM 658 C CA . LYS A 1 125 ? 21.698 -25.601 -18.525 1.00 39.00 105 LYS A CA 1
ATOM 659 C C . LYS A 1 125 ? 20.521 -25.212 -17.630 1.00 38.29 105 LYS A C 1
ATOM 660 O O . LYS A 1 125 ? 19.373 -25.219 -18.078 1.00 39.53 105 LYS A O 1
ATOM 666 N N . ILE A 1 126 ? 20.799 -24.841 -16.382 1.00 34.41 106 ILE A N 1
ATOM 667 C CA . ILE A 1 126 ? 19.740 -24.340 -15.510 1.00 33.69 106 ILE A CA 1
ATOM 668 C C . ILE A 1 126 ? 19.153 -23.023 -16.047 1.00 34.50 106 ILE A C 1
ATOM 669 O O . ILE A 1 126 ? 17.933 -22.838 -16.083 1.00 31.06 106 ILE A O 1
ATOM 674 N N . LEU A 1 127 ? 20.031 -22.114 -16.463 1.00 32.20 107 LEU A N 1
ATOM 675 C CA . LEU A 1 127 ? 19.597 -20.796 -16.943 1.00 30.57 107 LEU A CA 1
ATOM 676 C C . LEU A 1 127 ? 18.824 -20.846 -18.267 1.00 31.61 107 LEU A C 1
ATOM 677 O O . LEU A 1 127 ? 18.055 -19.935 -18.553 1.00 30.76 107 LEU A O 1
ATOM 682 N N . TYR A 1 128 ? 18.992 -21.926 -19.036 1.00 32.84 108 TYR A N 1
ATOM 683 C CA . TYR A 1 128 ? 18.187 -22.152 -20.251 1.00 36.72 108 TYR A CA 1
ATOM 684 C C . TYR A 1 128 ? 16.692 -22.211 -19.962 1.00 36.65 108 TYR A C 1
ATOM 685 O O . TYR A 1 128 ? 15.880 -22.073 -20.873 1.00 38.29 108 TYR A O 1
ATOM 694 N N . ARG A 1 129 ? 16.330 -22.413 -18.698 1.00 38.26 109 ARG A N 1
ATOM 695 C CA . ARG A 1 129 ? 14.928 -22.588 -18.324 1.00 37.56 109 ARG A CA 1
ATOM 696 C C . ARG A 1 129 ? 14.158 -21.272 -18.193 1.00 37.86 109 ARG A C 1
ATOM 697 O O . ARG A 1 129 ? 12.944 -21.290 -17.991 1.00 35.39 109 ARG A O 1
ATOM 705 N N . THR A 1 130 ? 14.850 -20.137 -18.295 1.00 33.59 110 THR A N 1
ATOM 706 C CA . THR A 1 130 ? 14.184 -18.838 -18.172 1.00 33.85 110 THR A CA 1
ATOM 707 C C . THR A 1 130 ? 14.043 -18.092 -19.505 1.00 32.86 110 THR A C 1
ATOM 708 O O . THR A 1 130 ? 14.889 -18.206 -20.380 1.00 34.95 110 THR A O 1
ATOM 712 N N . LYS A 1 131 ? 12.955 -17.340 -19.636 1.00 37.22 111 LYS A N 1
ATOM 713 C CA . LYS A 1 131 ? 12.758 -16.420 -20.755 1.00 41.71 111 LYS A CA 1
ATOM 714 C C . LYS A 1 131 ? 13.428 -15.067 -20.478 1.00 38.61 111 LYS A C 1
ATOM 715 O O . LYS A 1 131 ? 13.670 -14.285 -21.397 1.00 38.46 111 LYS A O 1
ATOM 721 N N . LYS A 1 132 ? 13.726 -14.815 -19.205 1.00 36.92 112 LYS A N 1
ATOM 722 C CA . LYS A 1 132 ? 14.328 -13.555 -18.757 1.00 34.55 112 LYS A CA 1
ATOM 723 C C . LYS A 1 132 ? 15.741 -13.368 -19.306 1.00 31.56 112 LYS A C 1
ATOM 724 O O . LYS A 1 132 ? 16.496 -14.336 -19.420 1.00 31.92 112 LYS A O 1
ATOM 730 N N . PRO A 1 133 ? 16.101 -12.115 -19.649 1.00 29.58 113 PRO A N 1
ATOM 731 C CA . PRO A 1 133 ? 17.387 -11.799 -20.279 1.00 28.78 113 PRO A CA 1
ATOM 732 C C . PRO A 1 133 ? 18.577 -12.215 -19.413 1.00 29.64 113 PRO A C 1
ATOM 733 O O . PRO A 1 133 ? 18.601 -11.914 -18.217 1.00 29.83 113 PRO A O 1
ATOM 737 N N . VAL A 1 134 ? 19.538 -12.899 -20.027 1.00 27.59 114 VAL A N 1
ATOM 738 C CA . VAL A 1 134 ? 20.765 -13.333 -19.367 1.00 28.88 114 VAL A CA 1
ATOM 739 C C . VAL A 1 134 ? 21.942 -12.703 -20.105 1.00 30.56 114 VAL A C 1
ATOM 740 O O . VAL A 1 134 ? 22.052 -12.824 -21.333 1.00 33.50 114 VAL A O 1
ATOM 744 N N . VAL A 1 135 ? 22.821 -12.035 -19.363 1.00 28.15 115 VAL A N 1
ATOM 745 C CA . VAL A 1 135 ? 24.024 -11.445 -19.939 1.00 25.81 115 VAL A CA 1
ATOM 746 C C . VAL A 1 135 ? 25.233 -12.188 -19.380 1.00 28.39 115 VAL A C 1
ATOM 747 O O . VAL A 1 135 ? 25.372 -12.348 -18.156 1.00 30.84 115 VAL A O 1
ATOM 751 N N . LEU A 1 136 ? 26.109 -12.638 -20.272 1.00 28.13 116 LEU A N 1
ATOM 752 C CA . LEU A 1 136 ? 27.302 -13.378 -19.875 1.00 30.19 116 LEU A CA 1
ATOM 753 C C . LEU A 1 136 ? 28.463 -12.429 -19.592 1.00 29.93 116 LEU A C 1
ATOM 754 O O . LEU A 1 136 ? 28.844 -11.616 -20.448 1.00 29.49 116 LEU A O 1
ATOM 759 N N . ALA A 1 137 ? 29.008 -12.537 -18.385 1.00 29.48 117 ALA A N 1
ATOM 760 C CA . ALA A 1 137 ? 30.194 -11.797 -17.995 1.00 30.89 117 ALA A CA 1
ATOM 761 C C . ALA A 1 137 ? 31.336 -12.773 -17.739 1.00 31.02 117 ALA A C 1
ATOM 762 O O . ALA A 1 137 ? 31.205 -13.709 -16.941 1.00 32.81 117 ALA A O 1
ATOM 764 N N . VAL A 1 138 ? 32.451 -12.553 -18.424 1.00 30.40 118 VAL A N 1
ATOM 765 C CA . VAL A 1 138 ? 33.642 -13.374 -18.251 1.00 31.82 118 VAL A CA 1
ATOM 766 C C . VAL A 1 138 ? 34.655 -12.619 -17.389 1.00 36.40 118 VAL A C 1
ATOM 767 O O . VAL A 1 138 ? 35.369 -11.728 -17.878 1.00 36.44 118 VAL A O 1
ATOM 771 N N . ASN A 1 139 ? 34.711 -12.987 -16.110 1.00 34.41 119 ASN A N 1
ATOM 772 C CA . ASN A 1 139 ? 35.520 -12.274 -15.124 1.00 42.73 119 ASN A CA 1
ATOM 773 C C . ASN A 1 139 ? 36.995 -12.682 -15.123 1.00 42.99 119 ASN A C 1
ATOM 774 O O . ASN A 1 139 ? 37.379 -13.659 -15.769 1.00 43.12 119 ASN A O 1
ATOM 779 N N . LYS A 1 140 ? 37.816 -11.904 -14.415 1.00 49.32 120 LYS A N 1
ATOM 780 C CA . LYS A 1 140 ? 39.246 -12.197 -14.194 1.00 52.73 120 LYS A CA 1
ATOM 781 C C . LYS A 1 140 ? 40.125 -12.044 -15.440 1.00 53.72 120 LYS A C 1
ATOM 782 O O . LYS A 1 140 ? 41.246 -12.564 -15.492 1.00 56.69 120 LYS A O 1
ATOM 788 N N . LEU A 1 141 ? 39.619 -11.323 -16.434 1.00 55.80 121 LEU A N 1
ATOM 789 C CA . LEU A 1 141 ? 40.391 -11.025 -17.637 1.00 57.36 121 LEU A CA 1
ATOM 790 C C . LEU A 1 141 ? 40.952 -9.609 -17.583 1.00 61.08 121 LEU A C 1
ATOM 791 O O . LEU A 1 141 ? 41.391 -9.144 -16.530 1.00 63.10 121 LEU A O 1
ATOM 796 N N . TYR A 1 151 ? 37.508 -19.972 -27.511 1.00 72.06 131 TYR A N 1
ATOM 797 C CA . TYR A 1 151 ? 36.216 -19.535 -26.988 1.00 67.88 131 TYR A CA 1
ATOM 798 C C . TYR A 1 151 ? 35.089 -19.763 -28.018 1.00 70.78 131 TYR A C 1
ATOM 799 O O . TYR A 1 151 ? 35.093 -19.142 -29.087 1.00 72.24 131 TYR A O 1
ATOM 808 N N . ASP A 1 152 ? 34.131 -20.655 -27.738 1.00 64.71 132 ASP A N 1
ATOM 809 C CA . ASP A 1 152 ? 33.986 -21.460 -26.501 1.00 57.73 132 ASP A CA 1
ATOM 810 C C . ASP A 1 152 ? 33.217 -20.776 -25.369 1.00 52.00 132 ASP A C 1
ATOM 811 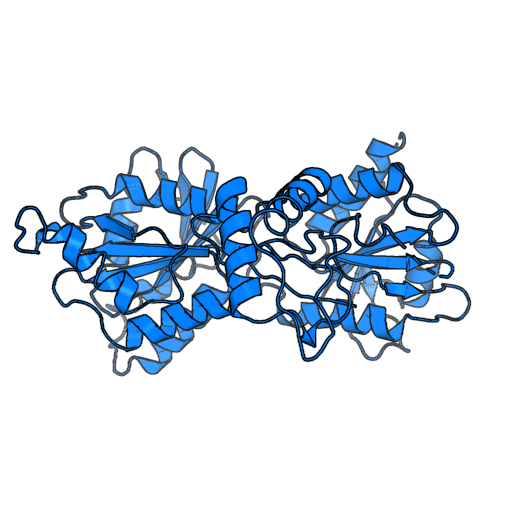O O . ASP A 1 152 ? 32.486 -21.433 -24.627 1.00 49.22 132 ASP A O 1
ATOM 816 N N . PHE A 1 153 ? 33.363 -19.457 -25.247 1.00 48.04 133 PHE A N 1
ATOM 817 C CA . PHE A 1 153 ? 32.463 -18.680 -24.383 1.00 42.33 133 PHE A CA 1
ATOM 818 C C . PHE A 1 153 ? 31.111 -18.479 -25.054 1.00 36.32 133 PHE A C 1
ATOM 819 O O . PHE A 1 153 ? 30.067 -18.520 -24.402 1.00 32.91 133 PHE A O 1
ATOM 827 N N . TYR A 1 154 ? 31.137 -18.291 -26.370 1.00 34.27 134 TYR A N 1
ATOM 828 C CA . TYR A 1 154 ? 29.917 -18.354 -27.169 1.00 33.24 134 TYR A CA 1
ATOM 829 C C . TYR A 1 154 ? 29.235 -19.727 -27.069 1.00 34.31 134 TYR A C 1
ATOM 830 O O . TYR A 1 154 ? 28.010 -19.808 -27.193 1.00 32.65 134 TYR A O 1
ATOM 839 N N . SER A 1 155 ? 30.023 -20.783 -26.814 1.00 35.23 135 SER A N 1
ATOM 840 C CA A SER A 1 155 ? 29.504 -22.155 -26.702 0.50 37.33 135 SER A CA 1
ATOM 841 C CA B SER A 1 155 ? 29.486 -22.147 -26.722 0.50 36.30 135 SER A CA 1
ATOM 842 C C . SER A 1 155 ? 28.555 -22.322 -25.521 1.00 36.62 135 SER A C 1
ATOM 843 O O . SER A 1 155 ? 27.841 -23.310 -25.434 1.00 38.48 135 SER A O 1
ATOM 848 N N . LEU A 1 156 ? 28.553 -21.354 -24.608 1.00 33.92 136 LEU A N 1
ATOM 849 C CA . LEU A 1 156 ? 27.608 -21.377 -23.481 1.00 34.07 136 LEU A CA 1
ATOM 850 C C . LEU A 1 156 ? 26.163 -21.043 -23.883 1.00 33.43 136 LEU A C 1
ATOM 851 O O . LEU A 1 156 ? 25.227 -21.314 -23.128 1.00 32.42 136 LEU A O 1
ATOM 856 N N . GLY A 1 157 ? 25.996 -20.432 -25.056 1.00 35.09 137 GLY A N 1
ATOM 857 C CA . GLY A 1 157 ? 24.674 -20.189 -25.639 1.00 34.54 137 GLY A CA 1
ATOM 858 C C . GLY A 1 157 ? 23.952 -18.906 -25.264 1.00 34.74 137 GLY A C 1
ATOM 859 O O . GLY A 1 157 ? 22.737 -18.817 -25.437 1.00 34.54 137 GLY A O 1
ATOM 860 N N . PHE A 1 158 ? 24.690 -17.907 -24.774 1.00 32.44 138 PHE A N 1
ATOM 861 C CA . PHE A 1 158 ? 24.073 -16.661 -24.309 1.00 32.41 138 PHE A CA 1
ATOM 862 C C . PHE A 1 158 ? 24.582 -15.454 -25.082 1.00 35.02 138 PHE A C 1
ATOM 863 O O . PHE A 1 158 ? 24.372 -14.305 -24.679 1.00 37.41 138 PHE A O 1
ATOM 871 N N . GLY A 1 159 ? 25.250 -15.731 -26.197 1.00 35.10 139 GLY A N 1
ATOM 872 C CA . GLY A 1 159 ? 25.746 -14.685 -27.075 1.00 33.92 139 GLY A CA 1
ATOM 873 C C . GLY A 1 159 ? 27.016 -14.051 -26.563 1.00 34.13 139 GLY A C 1
ATOM 874 O O . GLY A 1 159 ? 27.840 -14.723 -25.927 1.00 30.34 139 GLY A O 1
ATOM 875 N N . GLU A 1 160 ? 27.148 -12.750 -26.832 1.00 33.42 140 GLU A N 1
ATOM 876 C CA . GLU A 1 160 ? 28.380 -11.995 -26.601 1.00 33.92 140 GLU A CA 1
ATOM 877 C C . GLU A 1 160 ? 28.850 -12.088 -25.149 1.00 31.31 140 GLU A C 1
ATOM 878 O O . GLU A 1 160 ? 28.101 -11.750 -24.231 1.00 32.01 140 GLU A O 1
ATOM 884 N N . PRO A 1 161 ? 30.084 -12.566 -24.944 1.00 30.84 141 PRO A N 1
ATOM 885 C CA . PRO A 1 161 ? 30.658 -12.609 -23.606 1.00 31.77 141 PRO A CA 1
ATOM 886 C C . PRO A 1 161 ? 31.297 -11.260 -23.279 1.00 31.24 141 PRO A C 1
ATOM 887 O O . PRO A 1 161 ? 32.076 -10.739 -24.069 1.00 34.11 141 PRO A O 1
ATOM 891 N N . TYR A 1 162 ? 30.947 -10.693 -22.132 1.00 33.86 142 TYR A N 1
ATOM 892 C CA . TYR A 1 162 ? 31.482 -9.399 -21.748 1.00 30.90 142 TYR A CA 1
ATOM 893 C C . TYR A 1 162 ? 32.656 -9.550 -20.791 1.00 30.71 142 TYR A C 1
ATOM 894 O O . TYR A 1 162 ? 32.478 -9.952 -19.636 1.00 28.54 142 TYR A O 1
ATOM 903 N N . PRO A 1 163 ? 33.868 -9.228 -21.272 1.00 31.64 143 PRO A N 1
ATOM 904 C CA . PRO A 1 163 ? 35.072 -9.370 -20.458 1.00 34.47 143 PRO A CA 1
ATOM 905 C C . PRO A 1 163 ? 35.119 -8.314 -19.354 1.00 36.57 143 PRO A C 1
ATOM 906 O O . PRO A 1 163 ? 34.864 -7.141 -19.614 1.00 38.92 143 PRO A O 1
ATOM 910 N N . ILE A 1 164 ? 35.421 -8.736 -18.133 1.00 37.37 144 ILE A N 1
ATOM 911 C CA . ILE A 1 164 ? 35.517 -7.817 -16.996 1.00 40.09 144 ILE A CA 1
ATOM 912 C C . ILE A 1 164 ? 36.626 -8.215 -16.014 1.00 42.56 144 ILE A C 1
ATOM 913 O O . ILE A 1 164 ? 37.174 -9.318 -16.092 1.00 41.28 144 ILE A O 1
ATOM 918 N N . SER A 1 165 ? 36.948 -7.285 -15.114 1.00 48.97 145 SER A N 1
ATOM 919 C CA A SER A 1 165 ? 37.822 -7.550 -13.971 0.50 49.38 145 SER A CA 1
ATOM 920 C CA B SER A 1 165 ? 37.832 -7.536 -13.972 0.50 49.57 145 SER A CA 1
ATOM 921 C C . SER A 1 165 ? 37.263 -6.865 -12.727 1.00 50.51 145 SER A C 1
ATOM 922 O O . SER A 1 165 ? 36.824 -5.714 -12.781 1.00 50.32 145 SER A O 1
ATOM 927 N N . GLY A 1 166 ? 37.267 -7.583 -11.609 1.00 53.68 146 GLY A N 1
ATOM 928 C CA . GLY A 1 166 ? 36.801 -7.031 -10.340 1.00 53.66 146 GLY A CA 1
ATOM 929 C C . GLY A 1 166 ? 37.862 -6.217 -9.622 1.00 55.78 146 GLY A C 1
ATOM 930 O O . GLY A 1 166 ? 37.594 -5.625 -8.579 1.00 58.47 146 GLY A O 1
ATOM 931 N N . THR A 1 167 ? 39.071 -6.196 -10.177 1.00 58.12 147 THR A N 1
ATOM 932 C CA . THR A 1 167 ? 40.178 -5.444 -9.598 1.00 58.28 147 THR A CA 1
ATOM 933 C C . THR A 1 167 ? 40.007 -3.944 -9.838 1.00 58.51 147 THR A C 1
ATOM 934 O O . THR A 1 167 ? 39.815 -3.180 -8.885 1.00 60.35 147 THR A O 1
ATOM 938 N N . HIS A 1 168 ? 40.079 -3.539 -11.108 1.00 54.77 148 HIS A N 1
ATOM 939 C CA . HIS A 1 168 ? 39.997 -2.125 -11.498 1.00 51.83 148 HIS A CA 1
ATOM 940 C C . HIS A 1 168 ? 38.847 -1.843 -12.435 1.00 47.22 148 HIS A C 1
ATOM 941 O O . HIS A 1 168 ? 38.897 -0.917 -13.256 1.00 46.15 148 HIS A O 1
ATOM 948 N N . GLY A 1 169 ? 37.801 -2.658 -12.310 1.00 42.11 149 GLY A N 1
ATOM 949 C CA . GLY A 1 169 ? 36.548 -2.462 -13.018 1.00 37.81 149 GLY A CA 1
ATOM 950 C C . GLY A 1 169 ? 36.607 -2.399 -14.531 1.00 35.62 149 GLY A C 1
ATOM 951 O O . GLY A 1 169 ? 35.720 -1.817 -15.149 1.00 35.55 149 GLY A O 1
ATOM 952 N N . LEU A 1 170 ? 37.632 -2.991 -15.141 1.00 36.22 150 LEU A N 1
ATOM 953 C CA . LEU A 1 170 ? 37.725 -3.006 -16.609 1.00 35.26 150 LEU A CA 1
ATOM 954 C C . LEU A 1 170 ? 36.561 -3.799 -17.248 1.00 35.57 150 LEU A C 1
ATOM 955 O O . LEU A 1 170 ? 36.199 -4.875 -16.772 1.00 35.34 150 LEU A O 1
ATOM 960 N N . GLY A 1 171 ? 35.961 -3.238 -18.297 1.00 32.64 151 GLY A N 1
ATOM 961 C CA . GLY A 1 171 ? 34.822 -3.852 -18.965 1.00 29.80 151 GLY A CA 1
ATOM 962 C C . GLY A 1 171 ? 33.453 -3.598 -18.355 1.00 29.57 151 GLY A C 1
ATOM 963 O O . GLY A 1 171 ? 32.440 -3.935 -18.972 1.00 29.34 151 GLY A O 1
ATOM 964 N N . LEU A 1 172 ? 33.403 -3.010 -17.157 1.00 30.62 152 LEU A N 1
ATOM 965 C CA . LEU A 1 172 ? 32.133 -2.820 -16.450 1.00 30.60 152 LEU A CA 1
ATOM 966 C C . LEU A 1 172 ? 31.115 -1.984 -17.211 1.00 29.28 152 LEU A C 1
ATOM 967 O O . LEU A 1 172 ? 29.937 -2.341 -17.256 1.00 26.72 152 LEU A O 1
ATOM 972 N N . GLY A 1 173 ? 31.572 -0.882 -17.813 1.00 29.01 153 GLY A N 1
ATOM 973 C CA . GLY A 1 173 ? 30.701 -0.014 -18.610 1.00 28.81 153 GLY A CA 1
ATOM 974 C C . GLY A 1 173 ? 29.885 -0.771 -19.645 1.00 29.21 153 GLY A C 1
ATOM 975 O O . GLY A 1 173 ? 28.657 -0.661 -19.681 1.00 27.91 153 GLY A O 1
ATOM 976 N N . ASP A 1 174 ? 30.580 -1.536 -20.485 1.00 30.69 154 ASP A N 1
ATOM 977 C CA . ASP A 1 174 ? 29.945 -2.334 -21.534 1.00 32.61 154 ASP A CA 1
ATOM 978 C C . ASP A 1 174 ? 28.968 -3.356 -20.942 1.00 31.29 154 ASP A C 1
ATOM 979 O O . ASP A 1 174 ? 27.835 -3.467 -21.404 1.00 30.50 154 ASP A O 1
ATOM 984 N N . LEU A 1 175 ? 29.401 -4.075 -19.908 1.00 29.29 155 LEU A N 1
ATOM 985 C CA . LEU A 1 175 ? 28.525 -5.025 -19.216 1.00 29.12 155 LEU A CA 1
ATOM 986 C C . LEU A 1 175 ? 27.233 -4.357 -18.731 1.00 28.32 155 LEU A C 1
ATOM 987 O O . LEU A 1 175 ? 26.135 -4.897 -18.897 1.00 27.29 155 LEU A O 1
ATOM 992 N N . LEU A 1 176 ? 27.359 -3.180 -18.134 1.00 28.51 156 LEU A N 1
ATOM 993 C CA . LEU A 1 176 ? 26.198 -2.517 -17.538 1.00 29.09 156 LEU A CA 1
ATOM 994 C C . LEU A 1 176 ? 25.292 -1.900 -18.586 1.00 27.06 156 LEU A C 1
ATOM 995 O O . LEU A 1 176 ? 24.076 -1.895 -18.419 1.00 28.36 156 LEU A O 1
ATOM 1000 N N . ASP A 1 177 ? 25.883 -1.395 -19.669 1.00 26.98 157 ASP A N 1
ATOM 1001 C CA . ASP A 1 177 ? 25.112 -0.977 -20.834 1.00 27.47 157 ASP A CA 1
ATOM 1002 C C . ASP A 1 177 ? 24.253 -2.149 -21.349 1.00 27.23 157 ASP A C 1
ATOM 1003 O O . ASP A 1 177 ? 23.070 -1.973 -21.601 1.00 26.92 157 ASP A O 1
ATOM 1008 N N . ALA A 1 178 ? 24.854 -3.333 -21.482 1.00 28.33 158 ALA A N 1
ATOM 1009 C CA . ALA A 1 178 ? 24.149 -4.529 -21.976 1.00 29.64 158 ALA A CA 1
ATOM 1010 C C . ALA A 1 178 ? 22.986 -4.966 -21.074 1.00 28.91 158 ALA A C 1
ATOM 1011 O O . ALA A 1 178 ? 21.939 -5.376 -21.562 1.00 31.49 158 ALA A O 1
ATOM 1013 N N . VAL A 1 179 ? 23.175 -4.862 -19.764 1.00 29.33 159 VAL A N 1
ATOM 1014 C CA . VAL A 1 179 ? 22.135 -5.169 -18.793 1.00 27.66 159 VAL A CA 1
ATOM 1015 C C . VAL A 1 179 ? 21.011 -4.126 -18.877 1.00 29.72 159 VAL A C 1
ATOM 1016 O O . VAL A 1 179 ? 19.823 -4.468 -18.973 1.00 28.61 159 VAL A O 1
ATOM 1020 N N . ALA A 1 180 ? 21.394 -2.849 -18.851 1.00 29.09 160 ALA A N 1
ATOM 1021 C CA . ALA A 1 180 ? 20.440 -1.744 -18.872 1.00 28.76 160 ALA A CA 1
ATOM 1022 C C . ALA A 1 180 ? 19.582 -1.700 -20.133 1.00 27.67 160 ALA A C 1
ATOM 1023 O O . ALA A 1 180 ? 18.441 -1.254 -20.068 1.00 28.87 160 ALA A O 1
ATOM 1025 N N . GLU A 1 181 ? 20.134 -2.137 -21.269 1.00 27.34 161 GLU A N 1
ATOM 1026 C CA . GLU A 1 181 ? 19.379 -2.234 -22.533 1.00 30.05 161 GLU A CA 1
ATOM 1027 C C . GLU A 1 181 ? 18.040 -2.960 -22.350 1.00 30.27 161 GLU A C 1
ATOM 1028 O O . GLU A 1 181 ? 17.034 -2.622 -22.990 1.00 29.46 161 GLU A O 1
ATOM 1034 N N . HIS A 1 182 ? 18.032 -3.949 -21.460 1.00 29.48 162 HIS A N 1
ATOM 1035 C CA . HIS A 1 182 ? 16.855 -4.789 -21.244 1.00 29.46 162 HIS A CA 1
ATOM 1036 C C . HIS A 1 182 ? 15.780 -4.126 -20.424 1.00 31.67 162 HIS A C 1
ATOM 1037 O O . HIS A 1 182 ? 14.619 -4.527 -20.498 1.00 30.50 162 HIS A O 1
ATOM 1044 N N . PHE A 1 183 ? 16.140 -3.104 -19.646 1.00 28.79 163 PHE A N 1
ATOM 1045 C CA . PHE A 1 183 ? 15.187 -2.494 -18.706 1.00 31.94 163 PHE A CA 1
ATOM 1046 C C . PHE A 1 183 ? 13.877 -2.050 -19.351 1.00 30.48 163 PHE A C 1
ATOM 1047 O O . PHE A 1 183 ? 12.815 -2.320 -18.809 1.00 32.70 163 PHE A O 1
ATOM 1055 N N . LYS A 1 184 ? 13.958 -1.378 -20.503 1.00 31.70 164 LYS A N 1
ATOM 1056 C CA . LYS A 1 184 ? 12.765 -0.861 -21.205 1.00 34.46 164 LYS A CA 1
ATOM 1057 C C . LYS A 1 184 ? 11.748 -1.956 -21.569 1.00 34.70 164 LYS A C 1
ATOM 1058 O O . LYS A 1 184 ? 10.563 -1.673 -21.737 1.00 31.08 164 LYS A O 1
ATOM 1064 N N . ASN A 1 185 ? 12.226 -3.197 -21.667 1.00 33.48 165 ASN A N 1
ATOM 1065 C CA . ASN A 1 185 ? 11.407 -4.323 -22.128 1.00 36.43 165 ASN A CA 1
ATOM 1066 C C . ASN A 1 185 ? 10.741 -5.120 -21.018 1.00 35.53 165 ASN A C 1
ATOM 1067 O O . ASN A 1 185 ? 9.898 -5.979 -21.283 1.00 38.56 165 ASN A O 1
ATOM 1072 N N . ILE A 1 186 ? 11.119 -4.832 -19.779 1.00 32.88 166 ILE A N 1
ATOM 1073 C CA . ILE A 1 186 ? 10.536 -5.486 -18.613 1.00 31.83 166 ILE A CA 1
ATOM 1074 C C . ILE A 1 186 ? 9.014 -5.378 -18.673 1.00 33.07 166 ILE A C 1
ATOM 1075 O O . ILE A 1 186 ? 8.491 -4.279 -18.863 1.00 32.57 166 ILE A O 1
ATOM 1080 N N . PRO A 1 187 ? 8.304 -6.523 -18.538 1.00 35.03 167 PRO A N 1
ATOM 1081 C CA . PRO A 1 187 ? 6.839 -6.549 -18.632 1.00 37.49 167 PRO A CA 1
ATOM 1082 C C . PRO A 1 187 ? 6.186 -5.793 -17.490 1.00 39.52 167 PRO A C 1
ATOM 1083 O O . PRO A 1 187 ? 6.596 -5.947 -16.337 1.00 41.00 167 PRO A O 1
ATOM 1087 N N . GLU A 1 188 ? 5.180 -4.986 -17.823 1.00 41.71 168 GLU A N 1
ATOM 1088 C CA . GLU A 1 188 ? 4.365 -4.274 -16.838 1.00 43.12 168 GLU A CA 1
ATOM 1089 C C . GLU A 1 188 ? 3.531 -5.277 -16.038 1.00 46.41 168 GLU A C 1
ATOM 1090 O O . GLU A 1 188 ? 3.475 -5.210 -14.812 1.00 44.08 168 GLU A O 1
ATOM 1096 N N . THR A 1 189 ? 2.889 -6.207 -16.745 1.00 45.42 169 THR A N 1
ATOM 1097 C CA . THR A 1 189 ? 2.131 -7.279 -16.111 1.00 41.93 169 THR A CA 1
ATOM 1098 C C . THR A 1 189 ? 2.941 -8.559 -16.177 1.00 39.10 169 THR A C 1
ATOM 1099 O O . THR A 1 189 ? 3.236 -9.065 -17.261 1.00 35.67 169 THR A O 1
ATOM 1103 N N . LYS A 1 190 ? 3.291 -9.098 -15.021 1.00 38.10 170 LYS A N 1
ATOM 1104 C CA . LYS A 1 190 ? 4.144 -10.268 -15.015 1.00 39.86 170 LYS A CA 1
ATOM 1105 C C . LYS A 1 190 ? 3.318 -11.527 -14.742 1.00 40.68 170 LYS A C 1
ATOM 1106 O O . LYS A 1 190 ? 2.393 -11.513 -13.925 1.00 42.07 170 LYS A O 1
ATOM 1112 N N . TYR A 1 191 ? 3.627 -12.592 -15.475 1.00 36.09 171 TYR A N 1
ATOM 1113 C CA . TYR A 1 191 ? 3.010 -13.897 -15.255 1.00 32.19 171 TYR A CA 1
ATOM 1114 C C . TYR A 1 191 ? 4.083 -14.924 -14.932 1.00 33.20 171 TYR A C 1
ATOM 1115 O O . TYR A 1 191 ? 5.252 -14.740 -15.272 1.00 30.44 171 TYR A O 1
ATOM 1124 N N . ASN A 1 192 ? 3.687 -16.000 -14.264 1.00 34.72 172 ASN A N 1
ATOM 1125 C CA . ASN A 1 192 ? 4.573 -17.135 -14.083 1.00 35.91 172 ASN A CA 1
ATOM 1126 C C . ASN A 1 192 ? 5.232 -17.517 -15.408 1.00 33.51 172 ASN A C 1
ATOM 1127 O O . ASN A 1 192 ? 4.612 -17.405 -16.463 1.00 29.80 172 ASN A O 1
ATOM 1132 N N . GLU A 1 193 ? 6.482 -17.969 -15.343 1.00 33.57 173 GLU A N 1
ATOM 1133 C CA . GLU A 1 193 ? 7.249 -18.426 -16.514 1.00 36.51 173 GLU A CA 1
ATOM 1134 C C . GLU A 1 193 ? 6.519 -19.483 -17.363 1.00 34.23 173 GLU A C 1
ATOM 1135 O O . GLU A 1 193 ? 6.679 -19.519 -18.584 1.00 35.20 173 GLU A O 1
ATOM 1141 N N . GLU A 1 194 ? 5.728 -20.332 -16.708 1.00 31.39 174 GLU A N 1
ATOM 1142 C CA . GLU A 1 194 ? 5.047 -21.457 -17.360 1.00 30.75 174 GLU A CA 1
ATOM 1143 C C . GLU A 1 194 ? 3.952 -21.019 -18.335 1.00 27.51 174 GLU A C 1
ATOM 1144 O O . GLU A 1 194 ? 3.648 -21.744 -19.280 1.00 26.52 174 GLU A O 1
ATOM 1150 N N . VAL A 1 195 ? 3.374 -19.841 -18.102 1.00 22.90 175 VAL A N 1
ATOM 1151 C CA . VAL A 1 195 ? 2.237 -19.338 -18.879 1.00 23.63 175 VAL A CA 1
ATOM 1152 C C . VAL A 1 195 ? 2.663 -19.051 -20.322 1.00 22.56 175 VAL A C 1
ATOM 1153 O O . VAL A 1 195 ? 3.713 -18.469 -20.560 1.00 21.59 175 VAL A O 1
ATOM 1157 N N . ILE A 1 196 ? 1.866 -19.512 -21.278 1.00 19.44 176 ILE A N 1
ATOM 1158 C CA . ILE A 1 196 ? 2.075 -19.136 -22.674 1.00 20.36 176 ILE A CA 1
ATOM 1159 C C . ILE A 1 196 ? 1.115 -17.991 -22.972 1.00 20.02 176 ILE A C 1
ATOM 1160 O O . ILE A 1 196 ? -0.089 -18.127 -22.754 1.00 20.04 176 ILE A O 1
ATOM 1165 N N . GLN A 1 197 ? 1.660 -16.863 -23.430 1.00 19.62 177 GLN A N 1
ATOM 1166 C CA . GLN A 1 197 ? 0.869 -15.675 -23.739 1.00 20.30 177 GLN A CA 1
ATOM 1167 C C . GLN A 1 197 ? 0.719 -15.477 -25.251 1.00 20.54 177 GLN A C 1
ATOM 1168 O O . GLN A 1 197 ? 1.697 -15.501 -26.008 1.00 19.81 177 GLN A O 1
ATOM 1174 N N . PHE A 1 198 ? -0.514 -15.312 -25.703 1.00 18.56 178 PHE A N 1
ATOM 1175 C CA . PHE A 1 198 ? -0.730 -15.093 -27.122 1.00 19.76 178 PHE A CA 1
ATOM 1176 C C . PHE A 1 198 ? -1.803 -14.024 -27.332 1.00 20.16 178 PHE A C 1
ATOM 1177 O O . PHE A 1 198 ? -2.527 -13.692 -26.405 1.00 20.62 178 PHE A O 1
ATOM 1185 N N . CYS A 1 199 ? -1.894 -13.500 -28.547 1.00 19.99 179 CYS A N 1
ATOM 1186 C CA . CYS A 1 199 ? -2.909 -12.511 -28.863 1.00 21.62 179 CYS A CA 1
ATOM 1187 C C . CYS A 1 199 ? -3.517 -12.850 -30.199 1.00 21.58 179 CYS A C 1
ATOM 1188 O O . CYS A 1 199 ? -2.926 -13.594 -30.972 1.00 19.82 179 CYS A O 1
ATOM 1191 N N . LEU A 1 200 ? -4.703 -12.303 -30.457 1.00 23.56 180 LEU A N 1
ATOM 1192 C CA . LEU A 1 200 ? -5.318 -12.391 -31.759 1.00 23.95 180 LEU A CA 1
ATOM 1193 C C . LEU A 1 200 ? -5.385 -10.974 -32.296 1.00 27.82 180 LEU A C 1
ATOM 1194 O O . LEU A 1 200 ? -5.900 -10.075 -31.622 1.00 25.57 180 LEU A O 1
ATOM 1199 N N . ILE A 1 201 ? -4.878 -10.774 -33.510 1.00 27.22 181 ILE A N 1
ATOM 1200 C CA . ILE A 1 201 ? -4.989 -9.485 -34.167 1.00 29.21 181 ILE A CA 1
ATOM 1201 C C . ILE A 1 201 ? -5.715 -9.617 -35.511 1.00 29.46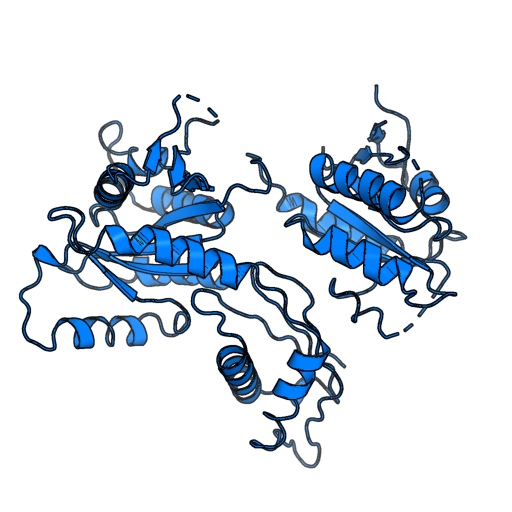 181 ILE A C 1
ATOM 1202 O O . ILE A 1 201 ? -5.653 -10.650 -36.185 1.00 26.24 181 ILE A O 1
ATOM 1207 N N . GLY A 1 202 ? -6.398 -8.556 -35.905 1.00 29.39 182 GLY A N 1
ATOM 1208 C CA . GLY A 1 202 ? -7.127 -8.577 -37.168 1.00 28.22 182 GLY A CA 1
ATOM 1209 C C . GLY A 1 202 ? -8.093 -7.422 -37.246 1.00 30.70 182 GLY A C 1
ATOM 1210 O O . GLY A 1 202 ? -8.458 -6.837 -36.218 1.00 29.15 182 GLY A O 1
ATOM 1211 N N . ARG A 1 203 ? -8.526 -7.107 -38.463 1.00 32.06 183 ARG A N 1
ATOM 1212 C CA . ARG A 1 203 ? -9.396 -5.952 -38.700 1.00 35.54 183 ARG A CA 1
ATOM 1213 C C . ARG A 1 203 ? -10.747 -6.091 -37.973 1.00 33.15 183 ARG A C 1
ATOM 1214 O O . ARG A 1 203 ? -11.107 -7.190 -37.518 1.00 30.35 183 ARG A O 1
ATOM 1222 N N . PRO A 1 204 ? -11.481 -4.971 -37.813 1.00 33.38 184 PRO A N 1
ATOM 1223 C CA . PRO A 1 204 ? -12.754 -5.073 -37.099 1.00 31.14 184 PRO A CA 1
ATOM 1224 C C . PRO A 1 204 ? -13.714 -6.028 -37.795 1.00 31.59 184 PRO A C 1
ATOM 1225 O O . PRO A 1 204 ? -13.782 -6.056 -39.021 1.00 32.70 184 PRO A O 1
ATOM 1229 N N . ASN A 1 205 ? -14.436 -6.800 -36.995 1.00 32.08 185 ASN A N 1
ATOM 1230 C CA . ASN A 1 205 ? -15.486 -7.723 -37.451 1.00 36.40 185 ASN A CA 1
ATOM 1231 C C . ASN A 1 205 ? -15.029 -8.952 -38.260 1.00 34.89 185 ASN A C 1
ATOM 1232 O O . ASN A 1 205 ? -15.839 -9.595 -38.935 1.00 35.69 185 ASN A O 1
ATOM 1237 N N . VAL A 1 206 ? -13.735 -9.279 -38.154 1.00 34.22 186 VAL A N 1
ATOM 1238 C CA . VAL A 1 206 ? -13.176 -10.519 -38.717 1.00 30.81 186 VAL A CA 1
ATOM 1239 C C . VAL A 1 206 ? -13.584 -11.755 -37.929 1.00 29.42 186 VAL A C 1
ATOM 1240 O O . VAL A 1 206 ? -13.598 -12.859 -38.477 1.00 28.81 186 VAL A O 1
ATOM 1244 N N . GLY A 1 207 ? -13.896 -11.571 -36.646 1.00 28.67 187 GLY A N 1
ATOM 1245 C CA . GLY A 1 207 ? -14.336 -12.676 -35.796 1.00 28.07 187 GLY A CA 1
ATOM 1246 C C . GLY A 1 207 ? -13.410 -13.041 -34.644 1.00 27.97 187 GLY A C 1
ATOM 1247 O O . GLY A 1 207 ? -13.466 -14.170 -34.142 1.00 27.89 187 GLY A O 1
ATOM 1248 N N . LYS A 1 208 ? -12.566 -12.096 -34.225 1.00 27.66 188 LYS A N 1
ATOM 1249 C CA . LYS A 1 208 ? -11.671 -12.299 -33.079 1.00 28.62 188 LYS A CA 1
ATOM 1250 C C . LYS A 1 208 ? -12.422 -12.759 -31.833 1.00 29.36 188 LYS A C 1
ATOM 1251 O O . LYS A 1 208 ? -12.080 -13.796 -31.250 1.00 28.93 188 LYS A O 1
ATOM 1257 N N . SER A 1 209 ? -13.448 -11.998 -31.435 1.00 30.93 189 SER A N 1
ATOM 1258 C CA . SER A 1 209 ? -14.256 -12.327 -30.256 1.00 30.64 189 SER A CA 1
ATOM 1259 C C . SER A 1 209 ? -14.919 -13.683 -30.374 1.00 29.45 189 SER A C 1
ATOM 1260 O O . SER A 1 209 ? -14.939 -14.458 -29.416 1.00 27.55 189 SER A O 1
ATOM 1263 N N . SER A 1 210 ? -15.459 -13.953 -31.557 1.00 27.64 190 SER A N 1
ATOM 1264 C CA . SER A 1 210 ? -16.144 -15.208 -31.840 1.00 28.09 190 SER A CA 1
ATOM 1265 C C . SER A 1 210 ? -15.202 -16.401 -31.827 1.00 26.38 190 SER A C 1
ATOM 1266 O O . SER A 1 210 ? -15.592 -17.477 -31.399 1.00 27.61 190 SER A O 1
ATOM 1269 N N . LEU A 1 211 ? -13.977 -16.221 -32.323 1.00 27.58 191 LEU A N 1
ATOM 1270 C CA . LEU A 1 211 ? -12.961 -17.282 -32.270 1.00 25.02 191 LEU A CA 1
ATOM 1271 C C . LEU A 1 211 ? -12.573 -17.601 -30.842 1.00 25.33 191 LEU A C 1
ATOM 1272 O O . LEU A 1 211 ? -12.432 -18.768 -30.485 1.00 25.50 191 LEU A O 1
ATOM 1277 N N . VAL A 1 212 ? -12.381 -16.555 -30.037 1.00 27.98 192 VAL A N 1
ATOM 1278 C CA . VAL A 1 212 ? -12.013 -16.693 -28.625 1.00 28.25 192 VAL A CA 1
ATOM 1279 C C . VAL A 1 212 ? -13.093 -17.466 -27.862 1.00 27.74 192 VAL A C 1
ATOM 1280 O O . VAL A 1 212 ? -12.795 -18.409 -27.124 1.00 28.86 192 VAL A O 1
ATOM 1284 N N . ASN A 1 213 ? -14.348 -17.074 -28.059 1.00 28.98 193 ASN A N 1
ATOM 1285 C CA . ASN A 1 213 ? -15.482 -17.826 -27.499 1.00 33.03 193 ASN A CA 1
ATOM 1286 C C . ASN A 1 213 ? -15.626 -19.260 -28.005 1.00 30.02 193 ASN A C 1
ATOM 1287 O O . ASN A 1 213 ? -15.904 -20.164 -27.216 1.00 30.91 193 ASN A O 1
ATOM 1292 N N . ALA A 1 214 ? -15.414 -19.482 -29.302 1.00 31.44 194 ALA A N 1
ATOM 1293 C CA . ALA A 1 214 ? -15.425 -20.846 -29.844 1.00 28.91 194 ALA A CA 1
ATOM 1294 C C . ALA A 1 214 ? -14.301 -21.689 -29.238 1.00 30.40 194 ALA A C 1
ATOM 1295 O O . ALA A 1 214 ? -14.502 -22.848 -28.853 1.00 29.43 194 ALA A O 1
ATOM 1297 N N . MET A 1 215 ? -13.114 -21.088 -29.158 1.00 29.28 195 MET A N 1
ATOM 1298 C CA . MET A 1 215 ? -11.932 -21.724 -28.599 1.00 31.49 195 MET A CA 1
ATOM 1299 C C . MET A 1 215 ? -12.146 -22.089 -27.121 1.00 30.86 195 MET A C 1
ATOM 1300 O O . MET A 1 215 ? -11.813 -23.190 -26.704 1.00 28.81 195 MET A O 1
ATOM 1305 N N . LEU A 1 216 ? -12.727 -21.175 -26.342 1.00 31.72 196 LEU A N 1
ATOM 1306 C CA . LEU A 1 216 ? -12.885 -21.387 -24.888 1.00 35.52 196 LEU A CA 1
ATOM 1307 C C . LEU A 1 216 ? -13.993 -22.369 -24.504 1.00 36.42 196 LEU A C 1
ATOM 1308 O O . LEU A 1 216 ? -14.016 -22.859 -23.381 1.00 34.81 196 LEU A O 1
ATOM 1313 N N . GLY A 1 217 ? -14.893 -22.658 -25.440 1.00 38.07 197 GLY A N 1
ATOM 1314 C CA . GLY A 1 217 ? -15.989 -23.597 -25.202 1.00 38.75 197 GLY A CA 1
ATOM 1315 C C . GLY A 1 217 ? -15.640 -25.068 -25.377 1.00 40.48 197 GLY A C 1
ATOM 1316 O O . GLY A 1 217 ? -16.508 -25.928 -25.233 1.00 41.18 197 GLY A O 1
ATOM 1317 N N . GLU A 1 218 ? -14.374 -25.357 -25.681 1.00 38.01 198 GLU A N 1
ATOM 1318 C CA . GLU A 1 218 ? -13.895 -26.728 -25.863 1.00 37.79 198 GLU A CA 1
ATOM 1319 C C . GLU A 1 218 ? -13.814 -27.492 -24.546 1.00 35.01 198 GLU A C 1
ATOM 1320 O O . GLU A 1 218 ? -13.508 -26.915 -23.503 1.00 31.08 198 GLU A O 1
ATOM 1326 N N . GLU A 1 219 ? -14.055 -28.799 -24.608 1.00 36.09 199 GLU A N 1
ATOM 1327 C CA . GLU A 1 219 ? -13.923 -29.676 -23.440 1.00 36.22 199 GLU A CA 1
ATOM 1328 C C . GLU A 1 219 ? -12.515 -29.658 -22.843 1.00 34.12 199 GLU A C 1
ATOM 1329 O O . GLU A 1 219 ? -12.354 -29.867 -21.641 1.00 31.71 199 GLU A O 1
ATOM 1335 N N . ARG A 1 220 ? -11.498 -29.411 -23.667 1.00 30.50 200 ARG A N 1
ATOM 1336 C CA . ARG A 1 220 ? -10.116 -29.421 -23.161 1.00 28.16 200 ARG A CA 1
ATOM 1337 C C . ARG A 1 220 ? -9.766 -28.174 -22.344 1.00 27.96 200 ARG A C 1
ATOM 1338 O O . ARG A 1 220 ? -8.724 -28.131 -21.679 1.00 27.42 200 ARG A O 1
ATOM 1346 N N . VAL A 1 221 ? -10.638 -27.171 -22.405 1.00 26.99 201 VAL A N 1
ATOM 1347 C CA . VAL A 1 221 ? -10.378 -25.860 -21.820 1.00 27.37 201 VAL A CA 1
ATOM 1348 C C . VAL A 1 221 ? -11.086 -25.649 -20.472 1.00 29.11 201 VAL A C 1
ATOM 1349 O O . VAL A 1 221 ? -12.260 -25.995 -20.308 1.00 30.84 201 VAL A O 1
ATOM 1353 N N . ILE A 1 222 ? -10.366 -25.089 -19.509 1.00 31.17 202 ILE A N 1
ATOM 1354 C CA . ILE A 1 222 ? -10.978 -24.595 -18.280 1.00 30.32 202 ILE A CA 1
ATOM 1355 C C . ILE A 1 222 ? -10.654 -23.108 -18.159 1.00 30.71 202 ILE A C 1
ATOM 1356 O O . ILE A 1 222 ? -9.490 -22.736 -17.980 1.00 30.15 202 ILE A O 1
ATOM 1361 N N . VAL A 1 223 ? -11.679 -22.262 -18.277 1.00 30.31 203 VAL A N 1
ATOM 1362 C CA . VAL A 1 223 ? -11.492 -20.815 -18.166 1.00 34.76 203 VAL A CA 1
ATOM 1363 C C . VAL A 1 223 ? -11.319 -20.474 -16.694 1.00 41.85 203 VAL A C 1
ATOM 1364 O O . VAL A 1 223 ? -12.083 -20.955 -15.855 1.00 43.11 203 VAL A O 1
ATOM 1368 N N . SER A 1 224 ? -10.312 -19.661 -16.383 1.00 43.71 204 SER A N 1
ATOM 1369 C CA . SER A 1 224 ? -10.022 -19.307 -14.996 1.00 52.87 204 SER A CA 1
ATOM 1370 C C . SER A 1 224 ? -11.207 -18.609 -14.322 1.00 58.61 204 SER A C 1
ATOM 1371 O O . SER A 1 224 ? -11.966 -17.889 -14.978 1.00 61.49 204 SER A O 1
ATOM 1374 N N . ASN A 1 225 ? -11.351 -18.843 -13.014 1.00 66.60 205 ASN A N 1
ATOM 1375 C CA . ASN A 1 225 ? -12.450 -18.298 -12.197 1.00 68.63 205 ASN A CA 1
ATOM 1376 C C . ASN A 1 225 ? -13.840 -18.640 -12.726 1.00 69.33 205 ASN A C 1
ATOM 1377 O O . ASN A 1 225 ? -14.565 -19.429 -12.114 1.00 71.71 205 ASN A O 1
ATOM 1382 N N . ASP A 1 232 ? -5.017 -8.367 -13.307 1.00 79.76 212 ASP A N 1
ATOM 1383 C CA . ASP A 1 232 ? -5.206 -7.595 -14.533 1.00 75.67 212 ASP A CA 1
ATOM 1384 C C . ASP A 1 232 ? -6.417 -8.056 -15.339 1.00 72.37 212 ASP A C 1
ATOM 1385 O O . ASP A 1 232 ? -6.411 -9.149 -15.922 1.00 67.73 212 ASP A O 1
ATOM 1390 N N . ALA A 1 233 ? -7.442 -7.206 -15.382 1.00 65.67 213 ALA A N 1
ATOM 1391 C CA . ALA A 1 233 ? -8.719 -7.558 -16.011 1.00 57.87 213 ALA A CA 1
ATOM 1392 C C . ALA A 1 233 ? -8.791 -7.245 -17.515 1.00 50.26 213 ALA A C 1
ATOM 1393 O O . ALA A 1 233 ? -9.878 -7.214 -18.092 1.00 52.86 213 ALA A O 1
ATOM 1395 N N . VAL A 1 234 ? -7.640 -7.020 -18.147 1.00 42.35 214 VAL A N 1
ATOM 1396 C CA . VAL A 1 234 ? -7.600 -6.902 -19.615 1.00 39.43 214 VAL A CA 1
ATOM 1397 C C . VAL A 1 234 ? -7.371 -8.248 -20.309 1.00 32.82 214 VAL A C 1
ATOM 1398 O O . VAL A 1 234 ? -7.804 -8.429 -21.441 1.00 31.31 214 VAL A O 1
ATOM 1402 N N . ASP A 1 235 ? -6.711 -9.175 -19.615 1.00 30.06 215 ASP A N 1
ATOM 1403 C CA . ASP A 1 235 ? -6.345 -10.479 -20.160 1.00 29.16 215 ASP A CA 1
ATOM 1404 C C . ASP A 1 235 ? -7.338 -11.553 -19.760 1.00 30.46 215 ASP A C 1
ATOM 1405 O O . ASP A 1 235 ? -8.038 -11.411 -18.766 1.00 31.47 215 ASP A O 1
ATOM 1410 N N . THR A 1 236 ? -7.384 -12.638 -20.530 1.00 30.00 216 THR A N 1
ATOM 1411 C CA . THR A 1 236 ? -8.167 -13.821 -20.163 1.00 28.20 216 THR A CA 1
ATOM 1412 C C . THR A 1 236 ? -7.199 -14.966 -19.903 1.00 29.43 216 THR A C 1
ATOM 1413 O O . THR A 1 236 ? -6.327 -15.248 -20.729 1.00 28.30 216 THR A O 1
ATOM 1417 N N . SER A 1 237 ? -7.363 -15.619 -18.760 1.00 27.42 217 SER A N 1
ATOM 1418 C CA . SER A 1 237 ? -6.581 -16.788 -18.415 1.00 28.10 217 SER A CA 1
ATOM 1419 C C . SER A 1 237 ? -7.423 -18.050 -18.582 1.00 26.89 217 SER A C 1
ATOM 1420 O O . SER A 1 237 ? -8.636 -18.042 -18.329 1.00 27.18 217 SER A O 1
ATOM 1423 N N . PHE A 1 238 ? -6.765 -19.128 -18.996 1.00 23.94 218 PHE A N 1
ATOM 1424 C CA . PHE A 1 238 ? -7.391 -20.436 -19.079 1.00 23.13 218 PHE A CA 1
ATOM 1425 C C . PHE A 1 238 ? -6.331 -21.527 -19.143 1.00 22.28 218 PHE A C 1
ATOM 1426 O O . PHE A 1 238 ? -5.152 -21.254 -19.363 1.00 22.47 218 PHE A O 1
ATOM 1434 N N . THR A 1 239 ? -6.753 -22.768 -18.951 1.00 22.43 219 THR A N 1
ATOM 1435 C CA . THR A 1 239 ? -5.881 -23.898 -19.186 1.00 22.72 219 THR A CA 1
ATOM 1436 C C . THR A 1 239 ? -6.445 -24.672 -20.360 1.00 24.35 219 THR A C 1
ATOM 1437 O O . THR A 1 239 ? -7.653 -24.650 -20.608 1.00 24.31 219 THR A O 1
ATOM 1441 N N . TYR A 1 240 ? -5.557 -25.323 -21.095 1.00 23.92 220 TYR A N 1
ATOM 1442 C CA . TYR A 1 240 ? -5.919 -26.188 -22.202 1.00 23.07 220 TYR A CA 1
ATOM 1443 C C . TYR A 1 240 ? -5.045 -27.414 -21.999 1.00 22.31 220 TYR A C 1
ATOM 1444 O O . TYR A 1 240 ? -3.819 -27.299 -21.937 1.00 19.63 220 TYR A O 1
ATOM 1453 N N . ASN A 1 241 ? -5.665 -28.585 -21.867 1.00 22.59 221 ASN A N 1
ATOM 1454 C CA . ASN A 1 241 ? -4.941 -29.766 -21.402 1.00 22.48 221 ASN A CA 1
ATOM 1455 C C . ASN A 1 241 ? -4.112 -29.452 -20.160 1.00 24.56 221 ASN A C 1
ATOM 1456 O O . ASN A 1 241 ? -2.972 -29.910 -20.045 1.00 25.08 221 ASN A O 1
ATOM 1461 N N . GLN A 1 242 ? -4.677 -28.645 -19.262 1.00 25.74 222 GLN A N 1
ATOM 1462 C CA . GLN A 1 242 ? -4.041 -28.245 -17.996 1.00 28.03 222 GLN A CA 1
ATOM 1463 C C . GLN A 1 242 ? -2.771 -27.388 -18.115 1.00 26.64 222 GLN A C 1
ATOM 1464 O O . GLN A 1 242 ? -2.183 -27.027 -17.105 1.00 29.72 222 GLN A O 1
ATOM 1470 N N . GLN A 1 243 ? -2.354 -27.065 -19.334 1.00 25.11 223 GLN A N 1
ATOM 1471 C CA . GLN A 1 243 ? -1.342 -26.014 -19.543 1.00 25.01 223 GLN A CA 1
ATOM 1472 C C . GLN A 1 243 ? -1.976 -24.614 -19.468 1.00 24.37 223 GLN A C 1
ATOM 1473 O O . GLN A 1 243 ? -2.997 -24.354 -20.117 1.00 22.84 223 GLN A O 1
ATOM 1479 N N . GLU A 1 244 ? -1.350 -23.720 -18.699 1.00 25.09 224 GLU A N 1
ATOM 1480 C CA . GLU A 1 244 ? -1.804 -22.331 -18.558 1.00 25.48 224 GLU A CA 1
ATOM 1481 C C . GLU A 1 244 ? -1.482 -21.411 -19.754 1.00 24.28 224 GLU A C 1
ATOM 1482 O O . GLU A 1 244 ? -0.350 -21.368 -20.245 1.00 23.76 224 GLU A O 1
ATOM 1488 N N . PHE A 1 245 ? -2.503 -20.675 -20.190 1.00 21.49 225 PHE A N 1
ATOM 1489 C CA . PHE A 1 245 ? -2.413 -19.696 -21.264 1.00 21.66 225 PHE A CA 1
ATOM 1490 C C . PHE A 1 245 ? -3.008 -18.361 -20.812 1.00 20.91 225 PHE A C 1
ATOM 1491 O O . PHE A 1 245 ? -3.849 -18.309 -19.906 1.00 21.94 225 PHE A O 1
ATOM 1499 N N . VAL A 1 246 ? -2.570 -17.290 -21.458 1.00 21.40 226 VAL A N 1
ATOM 1500 C CA . VAL A 1 246 ? -3.192 -15.988 -21.323 1.00 23.56 226 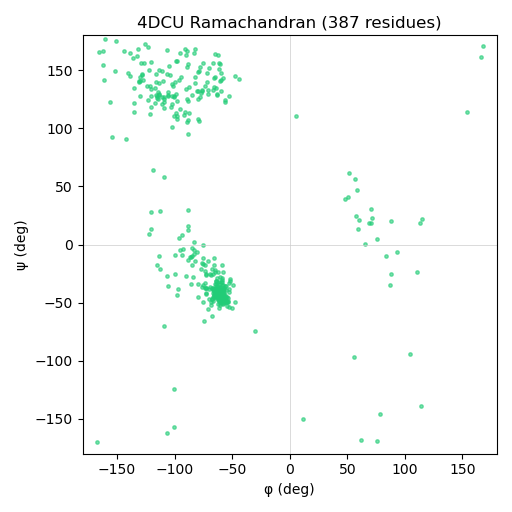VAL A CA 1
ATOM 1501 C C . VAL A 1 246 ? -3.450 -15.458 -22.727 1.00 23.83 226 VAL A C 1
ATOM 1502 O O . VAL A 1 246 ? -2.554 -15.484 -23.577 1.00 24.85 226 VAL A O 1
ATOM 1506 N N . ILE A 1 247 ? -4.685 -15.041 -22.990 1.00 22.76 227 ILE A N 1
ATOM 1507 C CA . ILE A 1 247 ? -4.981 -14.262 -24.187 1.00 22.91 227 ILE A CA 1
ATOM 1508 C C . ILE A 1 247 ? -4.842 -12.799 -23.788 1.00 22.57 227 ILE A C 1
ATOM 1509 O O . ILE A 1 247 ? -5.603 -12.285 -22.964 1.00 22.44 227 ILE A O 1
ATOM 1514 N N . VAL A 1 248 ? -3.852 -12.139 -24.370 1.00 23.89 228 VAL A N 1
ATOM 1515 C CA . VAL A 1 248 ? -3.499 -10.773 -23.992 1.00 23.74 228 VAL A CA 1
ATOM 1516 C C . VAL A 1 248 ? -4.578 -9.804 -24.474 1.00 24.67 228 VAL A C 1
ATOM 1517 O O . VAL A 1 248 ? -4.991 -9.854 -25.642 1.00 25.25 228 VAL A O 1
ATOM 1521 N N . ASP A 1 249 ? -5.045 -8.954 -23.556 1.00 26.34 229 ASP A N 1
ATOM 1522 C CA . ASP A 1 249 ? -5.929 -7.821 -23.871 1.00 27.64 229 ASP A CA 1
ATOM 1523 C C . ASP A 1 249 ? -7.218 -8.249 -24.589 1.00 28.94 229 ASP A C 1
ATOM 1524 O O . ASP A 1 249 ? -7.520 -7.781 -25.700 1.00 29.70 229 ASP A O 1
ATOM 1529 N N . THR A 1 250 ? -7.966 -9.159 -23.963 1.00 27.96 230 THR A N 1
ATOM 1530 C CA . THR A 1 250 ? -9.290 -9.508 -24.473 1.00 29.63 230 THR A CA 1
ATOM 1531 C C . THR A 1 250 ? -10.253 -8.333 -24.285 1.00 31.54 230 THR A C 1
ATOM 1532 O O . THR A 1 250 ? -11.220 -8.194 -25.042 1.00 28.14 230 THR A O 1
ATOM 1536 N N . ALA A 1 251 ? -9.965 -7.483 -23.295 1.00 33.16 231 ALA A N 1
ATOM 1537 C CA . ALA A 1 251 ? -10.773 -6.281 -23.035 1.00 35.90 231 ALA A CA 1
ATOM 1538 C C . ALA A 1 251 ? -10.828 -5.344 -24.245 1.00 38.14 231 ALA A C 1
ATOM 1539 O O . ALA A 1 251 ? -11.833 -4.664 -24.464 1.00 40.25 231 ALA A O 1
ATOM 1541 N N . GLY A 1 252 ? -9.751 -5.323 -25.026 1.00 37.06 232 GLY A N 1
ATOM 1542 C CA . GLY A 1 252 ? -9.667 -4.496 -26.224 1.00 38.69 232 GLY A CA 1
ATOM 1543 C C . GLY A 1 252 ? -10.531 -5.015 -27.361 1.00 41.78 232 GLY A C 1
ATOM 1544 O O . GLY A 1 252 ? -10.949 -4.248 -28.226 1.00 44.33 232 GLY A O 1
ATOM 1545 N N . MET A 1 253 ? -10.780 -6.322 -27.365 1.00 43.88 233 MET A N 1
ATOM 1546 C CA . MET A 1 253 ? -11.681 -6.957 -28.325 1.00 47.80 233 MET A CA 1
ATOM 1547 C C . MET A 1 253 ? -13.124 -6.634 -27.985 1.00 49.42 233 MET A C 1
ATOM 1548 O O . MET A 1 253 ? -13.960 -6.457 -28.877 1.00 54.19 233 MET A O 1
ATOM 1553 N N . ARG A 1 254 ? -13.402 -6.581 -26.685 1.00 50.57 234 ARG A N 1
ATOM 1554 C CA . ARG A 1 254 ? -14.724 -6.271 -26.145 1.00 55.16 234 ARG A CA 1
ATOM 1555 C C . ARG A 1 254 ? -14.956 -4.766 -25.944 1.00 55.70 234 ARG A C 1
ATOM 1556 O O . ARG A 1 254 ? -15.929 -4.365 -25.300 1.00 57.44 234 ARG A O 1
ATOM 1564 N N . LYS A 1 255 ? -14.062 -3.949 -26.505 1.00 57.45 235 LYS A N 1
ATOM 1565 C CA . LYS A 1 255 ? -14.135 -2.482 -26.441 1.00 59.17 235 LYS A CA 1
ATOM 1566 C C . LYS A 1 255 ? -15.451 -1.971 -27.030 1.00 59.60 235 LYS A C 1
ATOM 1567 O O . LYS A 1 255 ? -16.078 -1.063 -26.476 1.00 58.60 235 LYS A O 1
ATOM 1573 N N . LYS A 1 256 ? -15.851 -2.568 -28.154 1.00 59.48 236 LYS A N 1
ATOM 1574 C CA . LYS A 1 256 ? -17.146 -2.316 -28.797 1.00 60.13 236 LYS A CA 1
ATOM 1575 C C . LYS A 1 256 ? -18.311 -2.685 -27.874 1.00 59.50 236 LYS A C 1
ATOM 1576 O O . LYS A 1 256 ? -18.165 -3.513 -26.972 1.00 62.26 236 LYS A O 1
ATOM 1582 N N . GLY A 1 257 ? -19.464 -2.064 -28.088 1.00 60.21 237 GLY A N 1
ATOM 1583 C CA . GLY A 1 257 ? -20.614 -2.301 -27.215 1.00 59.89 237 GLY A CA 1
ATOM 1584 C C . GLY A 1 257 ? -20.638 -1.373 -26.011 1.00 57.14 237 GLY A C 1
ATOM 1585 O O . GLY A 1 257 ? -21.700 -1.115 -25.446 1.00 58.91 237 GLY A O 1
ATOM 1586 N N . LYS A 1 258 ? -19.464 -0.887 -25.610 1.00 52.98 238 LYS A N 1
ATOM 1587 C CA . LYS A 1 258 ? -19.354 0.168 -24.598 1.00 49.43 238 LYS A CA 1
ATOM 1588 C C . LYS A 1 258 ? -18.974 1.499 -25.239 1.00 44.90 238 LYS A C 1
ATOM 1589 O O . LYS A 1 258 ? -19.315 2.568 -24.725 1.00 41.43 238 LYS A O 1
ATOM 1595 N N . VAL A 1 259 ? -18.286 1.413 -26.375 1.00 37.27 239 VAL A N 1
ATOM 1596 C CA . VAL A 1 259 ? -17.677 2.565 -27.030 1.00 40.23 239 VAL A CA 1
ATOM 1597 C C . VAL A 1 259 ? -17.892 2.469 -28.545 1.00 38.23 239 VAL A C 1
ATOM 1598 O O . VAL A 1 259 ? -17.909 1.368 -29.087 1.00 43.41 239 VAL A O 1
ATOM 1602 N N . TYR A 1 260 ? -18.090 3.608 -29.214 1.00 36.95 240 TYR A N 1
ATOM 1603 C CA . TYR A 1 260 ? -18.108 3.654 -30.681 1.00 39.96 240 TYR A CA 1
ATOM 1604 C C . TYR A 1 260 ? -16.694 3.718 -31.211 1.00 41.84 240 TYR A C 1
ATOM 1605 O O . TYR A 1 260 ? -15.854 4.436 -30.665 1.00 41.85 240 TYR A O 1
ATOM 1614 N N . GLU A 1 261 ? -16.430 2.982 -32.285 1.00 44.58 241 GLU A N 1
ATOM 1615 C CA . GLU A 1 261 ? -15.135 3.077 -32.945 1.00 48.67 241 GLU A CA 1
ATOM 1616 C C . GLU A 1 261 ? -15.198 4.170 -34.009 1.00 49.90 241 GLU A C 1
ATOM 1617 O O . GLU A 1 261 ? -15.799 3.990 -35.071 1.00 55.60 241 GLU A O 1
ATOM 1623 N N . THR A 1 262 ? -14.579 5.307 -33.706 1.00 45.69 242 THR A N 1
ATOM 1624 C CA . THR A 1 262 ? -14.615 6.477 -34.580 1.00 44.59 242 THR A CA 1
ATOM 1625 C C . THR A 1 262 ? -13.347 6.632 -35.434 1.00 43.59 242 THR A C 1
ATOM 1626 O O . THR A 1 262 ? -13.284 7.494 -36.312 1.00 45.87 242 THR A O 1
ATOM 1630 N N . THR A 1 263 ? -12.340 5.810 -35.140 1.00 37.01 243 THR A N 1
ATOM 1631 C CA . THR A 1 263 ? -11.085 5.732 -35.902 1.00 32.57 243 THR A CA 1
ATOM 1632 C C . THR A 1 263 ? -10.431 4.401 -35.525 1.00 30.13 243 THR A C 1
ATOM 1633 O O . THR A 1 263 ? -10.677 3.868 -34.448 1.00 29.16 243 THR A O 1
ATOM 1637 N N . GLU A 1 264 ? -9.605 3.861 -36.402 1.00 28.62 244 GLU A N 1
ATOM 1638 C CA . GLU A 1 264 ? -8.908 2.628 -36.073 1.00 28.80 244 GLU A CA 1
ATOM 1639 C C . GLU A 1 264 ? -7.510 2.895 -35.524 1.00 26.07 244 GLU A C 1
ATOM 1640 O O . GLU A 1 264 ? -6.823 1.955 -35.098 1.00 24.91 244 GLU A O 1
ATOM 1646 N N . LYS A 1 265 ? -7.091 4.162 -35.521 1.00 21.74 245 LYS A N 1
ATOM 1647 C CA . LYS A 1 265 ? -5.700 4.476 -35.176 1.00 20.74 245 LYS A CA 1
ATOM 1648 C C . LYS A 1 265 ? -5.298 4.048 -33.762 1.00 20.03 245 LYS A C 1
ATOM 1649 O O . LYS A 1 265 ? -4.179 3.600 -33.550 1.00 19.78 245 LYS A O 1
ATOM 1655 N N . TYR A 1 266 ? -6.210 4.179 -32.804 1.00 20.45 246 TYR A N 1
ATOM 1656 C CA . TYR A 1 266 ? -5.905 3.818 -31.425 1.00 21.09 246 TYR A CA 1
ATOM 1657 C C . TYR A 1 266 ? -5.995 2.310 -31.247 1.00 23.32 246 TYR A C 1
ATOM 1658 O O . TYR A 1 266 ? -5.224 1.729 -30.477 1.00 23.15 246 TYR A O 1
ATOM 1667 N N . SER A 1 267 ? -6.920 1.690 -31.980 1.00 22.83 247 SER A N 1
ATOM 1668 C CA . SER A 1 267 ? -7.046 0.229 -31.999 1.00 27.06 247 SER A CA 1
ATOM 1669 C C . SER A 1 267 ? -5.792 -0.447 -32.532 1.00 25.55 247 SER A C 1
ATOM 1670 O O . SER A 1 267 ? -5.311 -1.400 -31.920 1.00 25.24 247 SER A O 1
ATOM 1673 N N . VAL A 1 268 ? -5.276 0.056 -33.658 1.00 25.57 248 VAL A N 1
ATOM 1674 C CA . VAL A 1 268 ? -4.001 -0.392 -34.215 1.00 25.37 248 VAL A CA 1
ATOM 1675 C C . VAL A 1 268 ? -2.882 -0.305 -33.182 1.00 26.33 248 VAL A C 1
ATOM 1676 O O . VAL A 1 268 ? -2.126 -1.266 -32.994 1.00 26.97 248 VAL A O 1
ATOM 1680 N N . LEU A 1 269 ? -2.770 0.843 -32.515 1.00 25.14 249 LEU A N 1
ATOM 1681 C CA . LEU A 1 269 ? -1.674 1.057 -31.574 1.00 23.80 249 LEU A CA 1
ATOM 1682 C C . LEU A 1 269 ? -1.823 0.145 -30.354 1.00 24.22 249 LEU A C 1
ATOM 1683 O O . LEU A 1 269 ? -0.835 -0.370 -29.839 1.00 22.50 249 LEU A O 1
ATOM 1688 N N . ARG A 1 270 ? -3.065 -0.052 -29.916 1.00 23.46 250 ARG A N 1
ATOM 1689 C CA . ARG A 1 270 ? -3.373 -0.973 -28.834 1.00 25.17 250 ARG A CA 1
ATOM 1690 C C . ARG A 1 270 ? -3.015 -2.432 -29.212 1.00 24.31 250 ARG A C 1
ATOM 1691 O O . ARG A 1 270 ? -2.476 -3.157 -28.390 1.00 22.82 250 ARG A O 1
ATOM 1699 N N . ALA A 1 271 ? -3.298 -2.822 -30.459 1.00 23.18 251 ALA A N 1
ATOM 1700 C CA . ALA A 1 271 ? -2.905 -4.130 -31.009 1.00 24.01 251 ALA A CA 1
ATOM 1701 C C . ALA A 1 271 ? -1.390 -4.342 -31.035 1.00 24.44 251 ALA A C 1
ATOM 1702 O O . ALA A 1 271 ? -0.928 -5.430 -30.697 1.00 26.17 251 ALA A O 1
ATOM 1704 N N . LEU A 1 272 ? -0.626 -3.312 -31.416 1.00 22.40 252 LEU A N 1
ATOM 1705 C CA . LEU A 1 272 ? 0.840 -3.361 -31.328 1.00 22.77 252 LEU A CA 1
ATOM 1706 C C . LEU A 1 272 ? 1.344 -3.611 -29.894 1.00 22.73 252 LEU A C 1
ATOM 1707 O O . LEU A 1 272 ? 2.294 -4.364 -29.686 1.00 22.58 252 LEU A O 1
ATOM 1712 N N . LYS A 1 273 ? 0.717 -2.981 -28.911 1.00 23.20 253 LYS A N 1
ATOM 1713 C CA . LYS A 1 273 ? 1.077 -3.227 -27.512 1.00 24.50 253 LYS A CA 1
ATOM 1714 C C . LYS A 1 273 ? 0.795 -4.689 -27.118 1.00 24.01 253 LYS A C 1
ATOM 1715 O O . LYS A 1 273 ? 1.620 -5.340 -26.458 1.00 24.75 253 LYS A O 1
ATOM 1721 N N . ALA A 1 274 ? -0.360 -5.201 -27.531 1.00 22.12 254 ALA A N 1
ATOM 1722 C CA . ALA A 1 274 ? -0.707 -6.605 -27.276 1.00 22.10 254 ALA A CA 1
ATOM 1723 C C . ALA A 1 274 ? 0.336 -7.559 -27.878 1.00 20.45 254 ALA A C 1
ATOM 1724 O O . ALA A 1 274 ? 0.769 -8.518 -27.227 1.00 19.88 254 ALA A O 1
ATOM 1726 N N . ILE A 1 275 ? 0.766 -7.268 -29.108 1.00 20.81 255 ILE A N 1
ATOM 1727 C CA . ILE A 1 275 ? 1.845 -8.016 -29.750 1.00 19.74 255 ILE A CA 1
ATOM 1728 C C . ILE A 1 275 ? 3.139 -8.007 -28.921 1.00 21.08 255 ILE A C 1
ATOM 1729 O O . ILE A 1 275 ? 3.753 -9.066 -28.718 1.00 20.50 255 ILE A O 1
ATOM 1734 N N . ASP A 1 276 ? 3.524 -6.832 -28.418 1.00 21.60 256 ASP A N 1
ATOM 1735 C CA . ASP A 1 276 ? 4.734 -6.684 -27.597 1.00 23.72 256 ASP A CA 1
ATOM 1736 C C . ASP A 1 276 ? 4.700 -7.572 -26.358 1.00 22.85 256 ASP A C 1
ATOM 1737 O O . ASP A 1 276 ? 5.723 -8.078 -25.922 1.00 21.22 256 ASP A O 1
ATOM 1742 N N . ARG A 1 277 ? 3.507 -7.752 -25.805 1.00 22.23 257 ARG A N 1
ATOM 1743 C CA . ARG A 1 277 ? 3.311 -8.532 -24.606 1.00 23.18 257 ARG A CA 1
ATOM 1744 C C . ARG A 1 277 ? 3.228 -10.035 -24.912 1.00 25.33 257 ARG A C 1
ATOM 1745 O O . ARG A 1 277 ? 3.325 -10.846 -24.007 1.00 25.05 257 ARG A O 1
ATOM 1753 N N . SER A 1 278 ? 3.043 -10.406 -26.182 1.00 23.99 258 SER A N 1
ATOM 1754 C CA . SER A 1 278 ? 2.756 -11.808 -26.533 1.00 23.38 258 SER A CA 1
ATOM 1755 C C . SER A 1 278 ? 3.985 -12.552 -27.011 1.00 22.61 258 SER A C 1
ATOM 1756 O O . SER A 1 278 ? 4.963 -11.937 -27.461 1.00 22.36 258 SER A O 1
ATOM 1759 N N . GLU A 1 279 ? 3.947 -13.876 -26.913 1.00 20.75 259 GLU A N 1
ATOM 1760 C CA . GLU A 1 279 ? 4.957 -14.670 -27.586 1.00 22.40 259 GLU A CA 1
ATOM 1761 C C . GLU A 1 279 ? 4.436 -15.184 -28.936 1.00 20.74 259 GLU A C 1
ATOM 1762 O O . GLU A 1 279 ? 5.186 -15.212 -29.906 1.00 20.86 259 GLU A O 1
ATOM 1768 N N . VAL A 1 280 ? 3.154 -15.562 -29.003 1.00 19.21 260 VAL A N 1
ATOM 1769 C CA . VAL A 1 280 ? 2.531 -15.953 -30.276 1.00 19.25 260 VAL A CA 1
ATOM 1770 C C . VAL A 1 280 ? 1.447 -14.947 -30.687 1.00 18.68 260 VAL A C 1
ATOM 1771 O O . VAL A 1 280 ? 0.708 -14.455 -29.849 1.00 18.61 260 VAL A O 1
ATOM 1775 N N . VAL A 1 281 ? 1.401 -14.632 -31.979 1.00 17.79 261 VAL A N 1
ATOM 1776 C CA . VAL A 1 281 ? 0.435 -13.719 -32.560 1.00 18.34 261 VAL A CA 1
ATOM 1777 C C . VAL A 1 281 ? -0.366 -14.471 -33.618 1.00 18.18 261 VAL A C 1
ATOM 1778 O O . VAL A 1 281 ? 0.194 -14.969 -34.594 1.00 17.65 261 VAL A O 1
ATOM 1782 N N . ALA A 1 282 ? -1.670 -14.574 -33.405 1.00 19.03 262 ALA A N 1
ATOM 1783 C CA . ALA A 1 282 ? -2.572 -15.141 -34.396 1.00 19.43 262 ALA A CA 1
ATOM 1784 C C . ALA A 1 282 ? -3.126 -14.033 -35.302 1.00 18.92 262 ALA A C 1
ATOM 1785 O O . ALA A 1 282 ? -3.881 -13.176 -34.862 1.00 19.06 262 ALA A O 1
ATOM 1787 N N . VAL A 1 283 ? -2.712 -14.043 -36.567 1.00 19.89 263 VAL A N 1
ATOM 1788 C CA . VAL A 1 283 ? -3.173 -13.071 -37.541 1.00 20.10 263 VAL A CA 1
ATOM 1789 C C . VAL A 1 283 ? -4.457 -13.571 -38.208 1.00 20.96 263 VAL A C 1
ATOM 1790 O O . VAL A 1 283 ? -4.429 -14.488 -39.036 1.00 22.51 263 VAL A O 1
ATOM 1794 N N . VAL A 1 284 ? -5.587 -12.964 -37.866 1.00 21.39 264 VAL A N 1
ATOM 1795 C CA . VAL A 1 284 ? -6.850 -13.472 -38.392 1.00 21.91 264 VAL A CA 1
ATOM 1796 C C . VAL A 1 284 ? -7.350 -12.654 -39.566 1.00 23.05 264 VAL A C 1
ATOM 1797 O O . VAL A 1 284 ? -7.414 -11.425 -39.524 1.00 23.52 264 VAL A O 1
ATOM 1801 N N . LEU A 1 285 ? -7.625 -13.378 -40.634 1.00 23.23 265 LEU A N 1
ATOM 1802 C CA . LEU A 1 285 ? -8.079 -12.811 -41.884 1.00 25.08 265 LEU A CA 1
ATOM 1803 C C . LEU A 1 285 ? -9.524 -13.228 -42.090 1.00 25.06 265 LEU A C 1
ATOM 1804 O O . LEU A 1 285 ? -9.949 -14.285 -41.631 1.00 24.47 265 LEU A O 1
ATOM 1809 N N . ASP A 1 286 ? -10.272 -12.370 -42.767 1.00 30.06 266 ASP A N 1
ATOM 1810 C CA . ASP A 1 286 ? -11.646 -12.648 -43.157 1.00 31.89 266 ASP A CA 1
ATOM 1811 C C . ASP A 1 286 ? -11.620 -13.367 -44.505 1.00 31.57 266 ASP A C 1
ATOM 1812 O O . ASP A 1 286 ? -11.229 -12.793 -45.519 1.00 33.28 266 ASP A O 1
ATOM 1817 N N . GLY A 1 287 ? -12.021 -14.634 -44.511 1.00 32.63 267 GLY A N 1
ATOM 1818 C CA . GLY A 1 287 ? -12.087 -15.417 -45.753 1.00 34.64 267 GLY A CA 1
ATOM 1819 C C . GLY A 1 287 ? -13.052 -14.882 -46.801 1.00 36.64 267 GLY A C 1
ATOM 1820 O O . GLY A 1 287 ? -12.885 -15.157 -47.987 1.00 38.90 267 GLY A O 1
ATOM 1821 N N . GLU A 1 288 ? -14.060 -14.122 -46.373 1.00 39.91 268 GLU A N 1
ATOM 1822 C CA . GLU A 1 288 ? -15.014 -13.499 -47.307 1.00 44.35 268 GLU A CA 1
ATOM 1823 C C . GLU A 1 288 ? -14.467 -12.282 -48.058 1.00 46.36 268 GLU A C 1
ATOM 1824 O O . GLU A 1 288 ? -14.593 -12.202 -49.280 1.00 50.34 268 GLU A O 1
ATOM 1830 N N . GLU A 1 289 ? -13.875 -11.338 -47.327 1.00 47.41 269 GLU A N 1
ATOM 1831 C CA . GLU A 1 289 ? -13.408 -10.075 -47.913 1.00 46.12 269 GLU A CA 1
ATOM 1832 C C . GLU A 1 289 ? -11.987 -10.098 -48.455 1.00 46.97 269 GLU A C 1
ATOM 1833 O O . GLU A 1 289 ? -11.591 -9.187 -49.185 1.00 50.24 269 GLU A O 1
ATOM 1839 N N . GLY A 1 290 ? -11.218 -11.125 -48.109 1.00 44.36 270 GLY A N 1
ATOM 1840 C CA . GLY A 1 290 ? -9.834 -11.220 -48.570 1.00 42.47 270 GLY A CA 1
ATOM 1841 C C . GLY A 1 290 ? -8.889 -10.291 -47.828 1.00 47.75 270 GLY A C 1
ATOM 1842 O O . GLY A 1 290 ? -9.259 -9.683 -46.818 1.00 51.21 270 GLY A O 1
ATOM 1843 N N . ILE A 1 291 ? -7.669 -10.175 -48.349 1.00 47.47 271 ILE A N 1
ATOM 1844 C CA . ILE A 1 291 ? -6.563 -9.485 -47.674 1.00 45.26 271 ILE A CA 1
ATOM 1845 C C . ILE A 1 291 ? -6.623 -7.967 -47.882 1.00 47.35 271 ILE A C 1
ATOM 1846 O O . ILE A 1 291 ? -7.019 -7.510 -48.947 1.00 51.39 271 ILE A O 1
ATOM 1851 N N . ILE A 1 292 ? -6.241 -7.197 -46.857 1.00 47.11 272 ILE A N 1
ATOM 1852 C CA . ILE A 1 292 ? -6.099 -5.741 -46.986 1.00 47.64 272 ILE A CA 1
ATOM 1853 C C . ILE A 1 292 ? -4.771 -5.229 -46.414 1.00 50.63 272 ILE A C 1
ATOM 1854 O O . ILE A 1 292 ? -4.056 -5.955 -45.713 1.00 47.70 272 ILE A O 1
ATOM 1859 N N . GLU A 1 293 ? -4.465 -3.968 -46.708 1.00 49.49 273 GLU A N 1
ATOM 1860 C CA . GLU A 1 293 ? -3.190 -3.351 -46.357 1.00 51.21 273 GLU A CA 1
ATOM 1861 C C . GLU A 1 293 ? -2.918 -3.296 -44.845 1.00 49.34 273 GLU A C 1
ATOM 1862 O O . GLU A 1 293 ? -1.784 -3.514 -44.406 1.00 49.67 273 GLU A O 1
ATOM 1868 N N . GLN A 1 294 ? -3.951 -3.018 -44.054 1.00 48.53 274 GLN A N 1
ATOM 1869 C CA . GLN A 1 294 ? -3.821 -3.018 -42.595 1.00 45.52 274 GLN A CA 1
ATOM 1870 C C . GLN A 1 294 ? -3.300 -4.378 -42.091 1.00 45.12 274 GLN A C 1
ATOM 1871 O O . GLN A 1 294 ? -2.531 -4.433 -41.128 1.00 40.85 274 GLN A O 1
ATOM 1877 N N . ASP A 1 295 ? -3.718 -5.460 -42.756 1.00 44.02 275 ASP A N 1
ATOM 1878 C CA . ASP A 1 295 ? -3.306 -6.824 -42.403 1.00 39.68 275 ASP A CA 1
ATOM 1879 C C . ASP A 1 295 ? -1.796 -6.963 -42.520 1.00 37.47 275 ASP A C 1
ATOM 1880 O O . ASP A 1 295 ? -1.133 -7.385 -41.575 1.00 37.21 275 ASP A O 1
ATOM 1885 N N . LYS A 1 296 ? -1.265 -6.573 -43.679 1.00 37.68 276 LYS A N 1
ATOM 1886 C CA . LYS A 1 296 ? 0.167 -6.612 -43.959 1.00 38.78 276 LYS A CA 1
ATOM 1887 C C . LYS A 1 296 ? 0.990 -5.847 -42.930 1.00 37.96 276 LYS A C 1
ATOM 1888 O O . LYS A 1 296 ? 2.077 -6.288 -42.553 1.00 37.29 276 LYS A O 1
ATOM 1894 N N . ARG A 1 297 ? 0.465 -4.701 -42.502 1.00 36.35 277 ARG A N 1
ATOM 1895 C CA . ARG A 1 297 ? 1.182 -3.769 -41.646 1.00 38.61 277 ARG A CA 1
ATOM 1896 C C . ARG A 1 297 ? 1.367 -4.302 -40.230 1.00 34.46 277 ARG A C 1
ATOM 1897 O O . ARG A 1 297 ? 2.459 -4.211 -39.664 1.00 32.77 277 ARG A O 1
ATOM 1905 N N . ILE A 1 298 ? 0.288 -4.820 -39.653 1.00 32.11 278 ILE A N 1
ATOM 1906 C CA . ILE A 1 298 ? 0.329 -5.337 -38.287 1.00 30.37 278 ILE A CA 1
ATOM 1907 C C . ILE A 1 298 ? 1.095 -6.669 -38.232 1.00 28.08 278 ILE A C 1
ATOM 1908 O O . ILE A 1 298 ? 1.831 -6.919 -37.284 1.00 28.76 278 ILE A O 1
ATOM 1913 N N . ALA A 1 299 ? 0.930 -7.504 -39.257 1.00 28.57 279 ALA A N 1
ATOM 1914 C CA . ALA A 1 299 ? 1.692 -8.760 -39.387 1.00 26.98 279 ALA A CA 1
ATOM 1915 C C . ALA A 1 299 ? 3.188 -8.491 -39.566 1.00 26.18 279 ALA A C 1
ATOM 1916 O O . ALA A 1 299 ? 4.019 -9.180 -38.976 1.00 23.83 279 ALA A O 1
ATOM 1918 N N . GLY A 1 300 ? 3.521 -7.490 -40.382 1.00 26.55 280 GLY A N 1
ATOM 1919 C CA . GLY A 1 300 ? 4.909 -7.033 -40.537 1.00 25.01 280 GLY A CA 1
ATOM 1920 C C . GLY A 1 300 ? 5.523 -6.581 -39.230 1.00 25.20 280 GLY A C 1
ATOM 1921 O O . GLY A 1 300 ? 6.698 -6.852 -38.961 1.00 27.80 280 GLY A O 1
ATOM 1922 N N . TYR A 1 301 ? 4.727 -5.901 -38.405 1.00 24.98 281 TYR A N 1
ATOM 1923 C CA . TYR A 1 301 ? 5.161 -5.506 -37.058 1.00 24.89 281 TYR A CA 1
ATOM 1924 C C . TYR A 1 301 ? 5.494 -6.738 -36.202 1.00 23.11 281 TYR A C 1
ATOM 1925 O O . TYR A 1 301 ? 6.589 -6.831 -35.648 1.00 23.01 281 TYR A O 1
ATOM 1934 N N . ALA A 1 302 ? 4.539 -7.660 -36.085 1.00 22.56 282 ALA A N 1
ATOM 1935 C CA . ALA A 1 302 ? 4.772 -8.942 -35.430 1.00 21.44 282 ALA A CA 1
ATOM 1936 C C . ALA A 1 302 ? 6.058 -9.618 -35.909 1.00 20.39 282 ALA A C 1
ATOM 1937 O O . ALA A 1 302 ? 6.873 -10.035 -35.098 1.00 20.59 282 ALA A O 1
ATOM 1939 N N . HIS A 1 303 ? 6.254 -9.718 -37.222 1.00 21.18 283 HIS A N 1
ATOM 1940 C CA . HIS A 1 303 ? 7.452 -10.372 -37.754 1.00 21.72 283 HIS A CA 1
ATOM 1941 C C . HIS A 1 303 ? 8.713 -9.667 -37.317 1.00 23.88 283 HIS A C 1
ATOM 1942 O O . HIS A 1 303 ? 9.660 -10.296 -36.832 1.00 21.80 283 HIS A O 1
ATOM 1949 N N . GLU A 1 304 ? 8.727 -8.345 -37.483 1.00 24.79 284 GLU A N 1
ATOM 1950 C CA . GLU A 1 304 ? 9.880 -7.535 -37.117 1.00 27.77 284 GLU A CA 1
ATOM 1951 C C . GLU A 1 304 ? 10.136 -7.583 -35.622 1.00 26.91 284 GLU A C 1
ATOM 1952 O O . GLU A 1 304 ? 11.278 -7.491 -35.190 1.00 28.09 284 GLU A O 1
ATOM 1958 N N . ALA A 1 305 ? 9.071 -7.729 -34.841 1.00 24.31 285 ALA A N 1
ATOM 1959 C CA . ALA A 1 305 ? 9.201 -7.865 -33.397 1.00 25.58 285 ALA A CA 1
ATOM 1960 C C . ALA A 1 305 ? 9.706 -9.259 -32.977 1.00 24.36 285 ALA A C 1
ATOM 1961 O O . ALA A 1 305 ? 9.890 -9.513 -31.797 1.00 23.85 285 ALA A O 1
ATOM 1963 N N . GLY A 1 306 ? 9.943 -10.154 -33.941 1.00 22.88 286 GLY A N 1
ATOM 1964 C CA . GLY A 1 306 ? 10.482 -11.488 -33.630 1.00 22.27 286 GLY A CA 1
ATOM 1965 C C . GLY A 1 306 ? 9.508 -12.441 -32.943 1.00 20.68 286 GLY A C 1
ATOM 1966 O O . GLY A 1 306 ? 9.917 -13.411 -32.299 1.00 21.46 286 GLY A O 1
ATOM 1967 N N . LYS A 1 307 ? 8.216 -12.186 -33.117 1.00 18.88 287 LYS A N 1
ATOM 1968 C CA . LYS A 1 307 ? 7.164 -13.041 -32.576 1.00 18.87 287 LYS A CA 1
ATOM 1969 C C . LYS A 1 307 ? 6.916 -14.299 -33.413 1.00 18.20 287 LYS A C 1
ATOM 1970 O O . LYS A 1 307 ? 7.043 -14.284 -34.636 1.00 19.64 287 LYS A O 1
ATOM 1976 N N . ALA A 1 308 ? 6.512 -15.371 -32.746 1.00 17.84 288 ALA A N 1
ATOM 1977 C CA . ALA A 1 308 ? 5.887 -16.488 -33.434 1.00 17.79 288 ALA A CA 1
ATOM 1978 C C . ALA A 1 308 ? 4.539 -16.053 -34.045 1.00 17.89 288 ALA A C 1
ATOM 1979 O O . ALA A 1 308 ? 3.821 -15.212 -33.488 1.00 16.95 288 ALA A O 1
ATOM 1981 N N . VAL A 1 309 ? 4.217 -16.594 -35.214 1.00 19.38 289 VAL A N 1
ATOM 1982 C CA . VAL A 1 309 ? 3.022 -16.188 -35.951 1.00 19.94 289 VAL A CA 1
ATOM 1983 C C . VAL A 1 309 ? 2.271 -17.413 -36.482 1.00 18.79 289 VAL A C 1
ATOM 1984 O O . VAL A 1 309 ? 2.892 -18.341 -36.992 1.00 16.96 289 VAL A O 1
ATOM 1988 N N . VAL A 1 310 ? 0.947 -17.413 -36.309 1.00 18.66 290 VAL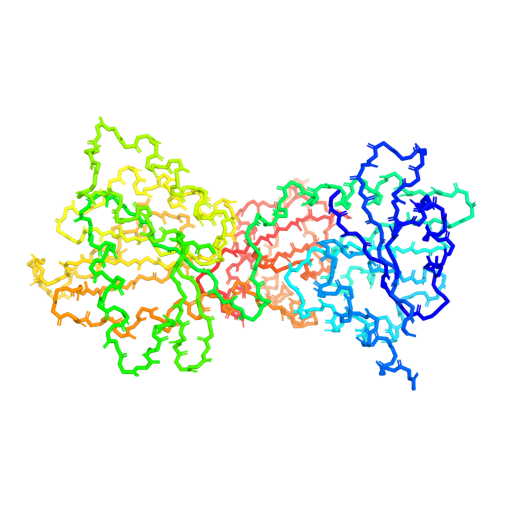 A N 1
ATOM 1989 C CA . VAL A 1 310 ? 0.037 -18.353 -36.965 1.00 19.91 290 VAL A CA 1
ATOM 1990 C C . VAL A 1 310 ? -1.003 -17.531 -37.722 1.00 19.12 290 VAL A C 1
ATOM 1991 O O . VAL A 1 310 ? -1.510 -16.534 -37.213 1.00 19.30 290 VAL A O 1
ATOM 1995 N N . ILE A 1 311 ? -1.304 -17.935 -38.948 1.00 18.89 291 ILE A N 1
ATOM 1996 C CA . ILE A 1 311 ? -2.280 -17.213 -39.768 1.00 18.12 291 ILE A CA 1
ATOM 1997 C C . ILE A 1 311 ? -3.596 -17.973 -39.751 1.00 17.82 291 ILE A C 1
ATOM 1998 O O . ILE A 1 311 ? -3.630 -19.182 -40.009 1.00 18.12 291 ILE A O 1
ATOM 2003 N N . VAL A 1 312 ? -4.670 -17.264 -39.420 1.00 17.19 292 VAL A N 1
ATOM 2004 C CA . VAL A 1 312 ? -5.981 -17.870 -39.288 1.00 19.30 292 VAL A CA 1
ATOM 2005 C C . VAL A 1 312 ? -6.922 -17.255 -40.325 1.00 21.33 292 VAL A C 1
ATOM 2006 O O . VAL A 1 312 ? -7.106 -16.032 -40.368 1.00 22.26 292 VAL A O 1
ATOM 2010 N N . VAL A 1 313 ? -7.493 -18.097 -41.178 1.00 20.38 293 VAL A N 1
ATOM 2011 C CA . VAL A 1 313 ? -8.546 -17.630 -42.071 1.00 20.84 293 VAL A CA 1
ATOM 2012 C C . VAL A 1 313 ? -9.893 -17.997 -41.459 1.00 21.49 293 VAL A C 1
ATOM 2013 O O . VAL A 1 313 ? -10.254 -19.179 -41.395 1.00 21.19 293 VAL A O 1
ATOM 2017 N N . ASN A 1 314 ? -10.597 -16.980 -40.961 1.00 22.81 294 ASN A N 1
ATOM 2018 C CA . ASN A 1 314 ? -11.921 -17.154 -40.371 1.00 24.82 294 ASN A CA 1
ATOM 2019 C C . ASN A 1 314 ? -13.042 -16.999 -41.403 1.00 25.45 294 ASN A C 1
ATOM 2020 O O . ASN A 1 314 ? -12.823 -16.456 -42.491 1.00 27.21 294 ASN A O 1
ATOM 2025 N N . LYS A 1 315 ? -14.233 -17.483 -41.047 1.00 26.92 295 LYS A N 1
ATOM 2026 C CA . LYS A 1 315 ? -15.451 -17.366 -41.867 1.00 28.79 295 LYS A CA 1
ATOM 2027 C C . LYS A 1 315 ? -15.392 -18.248 -43.102 1.00 28.57 295 LYS A C 1
ATOM 2028 O O . LYS A 1 315 ? -15.983 -17.921 -44.136 1.00 31.07 295 LYS A O 1
ATOM 2034 N N . TRP A 1 316 ? -14.688 -19.373 -42.991 1.00 28.66 296 TRP A N 1
ATOM 2035 C CA . TRP A 1 316 ? -14.561 -20.294 -44.102 1.00 28.93 296 TRP A CA 1
ATOM 2036 C C . TRP A 1 316 ? -15.874 -20.912 -44.491 1.00 30.12 296 TRP A C 1
ATOM 2037 O O . TRP A 1 316 ? -16.040 -21.363 -45.627 1.00 31.35 296 TRP A O 1
ATOM 2048 N N . ASP A 1 317 ? -16.820 -20.919 -43.556 1.00 29.52 297 ASP A N 1
ATOM 2049 C CA . ASP A 1 317 ? -18.172 -21.386 -43.824 1.00 32.83 297 ASP A CA 1
ATOM 2050 C C . ASP A 1 317 ? -18.847 -20.575 -44.934 1.00 32.73 297 ASP A C 1
ATOM 2051 O O . ASP A 1 317 ? -19.643 -21.114 -45.699 1.00 32.39 297 ASP A O 1
ATOM 2056 N N . ALA A 1 318 ? -18.497 -19.292 -45.022 1.00 34.84 298 ALA A N 1
ATOM 2057 C CA . ALA A 1 318 ? -19.192 -18.337 -45.882 1.00 39.12 298 ALA A CA 1
ATOM 2058 C C . ALA A 1 318 ? -18.592 -18.187 -47.274 1.00 41.91 298 ALA A C 1
ATOM 2059 O O . ALA A 1 318 ? -19.143 -17.470 -48.107 1.00 46.17 298 ALA A O 1
ATOM 2061 N N . VAL A 1 319 ? -17.472 -18.860 -47.522 1.00 42.82 299 VAL A N 1
ATOM 2062 C CA . VAL A 1 319 ? -16.791 -18.797 -48.814 1.00 43.74 299 VAL A CA 1
ATOM 2063 C C . VAL A 1 319 ? -17.371 -19.853 -49.748 1.00 46.59 299 VAL A C 1
ATOM 2064 O O . VAL A 1 319 ? -17.594 -20.994 -49.340 1.00 46.15 299 VAL A O 1
ATOM 2068 N N . ASP A 1 320 ? -17.629 -19.459 -50.995 1.00 54.05 300 ASP A N 1
ATOM 2069 C CA . ASP A 1 320 ? -18.093 -20.386 -52.023 1.00 56.65 300 ASP A CA 1
ATOM 2070 C C . ASP A 1 320 ? -16.899 -21.154 -52.561 1.00 54.86 300 ASP A C 1
ATOM 2071 O O . ASP A 1 320 ? -16.057 -20.603 -53.266 1.00 53.30 300 ASP A O 1
ATOM 2076 N N . LYS A 1 321 ? -16.831 -22.427 -52.192 1.00 58.81 301 LYS A N 1
ATOM 2077 C CA . LYS A 1 321 ? -15.662 -23.256 -52.435 1.00 59.60 301 LYS A CA 1
ATOM 2078 C C . LYS A 1 321 ? -15.820 -24.155 -53.646 1.00 62.51 301 LYS A C 1
ATOM 2079 O O . LYS A 1 321 ? -16.894 -24.710 -53.883 1.00 64.18 301 LYS A O 1
ATOM 2085 N N . ASP A 1 322 ? -14.744 -24.282 -54.415 1.00 61.57 302 ASP A N 1
ATOM 2086 C CA . ASP A 1 322 ? -14.552 -25.445 -55.265 1.00 64.15 302 ASP A CA 1
ATOM 2087 C C . ASP A 1 322 ? -13.452 -26.280 -54.606 1.00 62.68 302 ASP A C 1
ATOM 2088 O O . ASP A 1 322 ? -13.156 -26.088 -53.426 1.00 64.36 302 ASP A O 1
ATOM 2093 N N . GLU A 1 323 ? -12.850 -27.197 -55.355 1.00 62.95 303 GLU A N 1
ATOM 2094 C CA . GLU A 1 323 ? -11.836 -28.101 -54.812 1.00 63.81 303 GLU A CA 1
ATOM 2095 C C . GLU A 1 323 ? -10.481 -27.408 -54.614 1.00 60.44 303 GLU A C 1
ATOM 2096 O O . GLU A 1 323 ? -9.616 -27.926 -53.897 1.00 54.50 303 GLU A O 1
ATOM 2102 N N . SER A 1 324 ? -10.308 -26.242 -55.244 1.00 54.65 304 SER A N 1
ATOM 2103 C CA . SER A 1 324 ? -9.046 -25.496 -55.173 1.00 54.54 304 SER A CA 1
ATOM 2104 C C . SER A 1 324 ? -9.158 -24.063 -54.616 1.00 48.19 304 SER A C 1
ATOM 2105 O O . SER A 1 324 ? -8.187 -23.309 -54.664 1.00 46.51 304 SER A O 1
ATOM 2108 N N . THR A 1 325 ? -10.327 -23.696 -54.090 1.00 41.84 305 THR A N 1
ATOM 2109 C CA . THR A 1 325 ? -10.521 -22.389 -53.441 1.00 40.40 305 THR A CA 1
ATOM 2110 C C . THR A 1 325 ? -9.597 -22.172 -52.228 1.00 38.80 305 THR A C 1
ATOM 2111 O O . THR A 1 325 ? -9.110 -21.060 -52.017 1.00 39.12 305 THR A O 1
ATOM 2115 N N . MET A 1 326 ? -9.368 -23.230 -51.447 1.00 35.84 306 MET A N 1
ATOM 2116 C CA . MET A 1 326 ? -8.446 -23.191 -50.302 1.00 37.22 306 MET A CA 1
ATOM 2117 C C . MET A 1 326 ? -6.990 -22.998 -50.738 1.00 35.12 306 MET A C 1
ATOM 2118 O O . MET A 1 326 ? -6.288 -22.148 -50.184 1.00 32.45 306 MET A O 1
ATOM 2123 N N . LYS A 1 327 ? -6.540 -23.784 -51.719 1.00 34.71 307 LYS A N 1
ATOM 2124 C CA . LYS A 1 327 ? -5.161 -23.685 -52.209 1.00 36.58 307 LYS A CA 1
ATOM 2125 C C . LYS A 1 327 ? -4.875 -22.323 -52.840 1.00 33.71 307 LYS A C 1
ATOM 2126 O O . LYS A 1 327 ? -3.764 -21.809 -52.703 1.00 31.88 307 LYS A O 1
ATO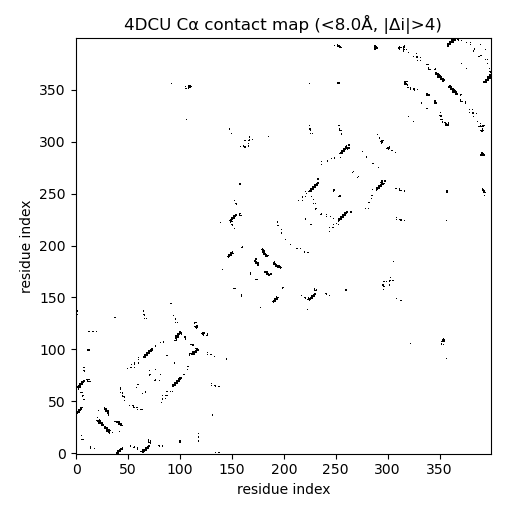M 2132 N N . GLU A 1 328 ? -5.872 -21.752 -53.521 1.00 30.61 308 GLU A N 1
ATOM 2133 C CA . GLU A 1 328 ? -5.759 -20.407 -54.085 1.00 30.76 308 GLU A CA 1
ATOM 2134 C C . GLU A 1 328 ? -5.644 -19.346 -52.992 1.00 30.32 308 GLU A C 1
ATOM 2135 O O . GLU A 1 328 ? -4.828 -18.430 -53.106 1.00 30.81 308 GLU A O 1
ATOM 2141 N N . PHE A 1 329 ? -6.462 -19.464 -51.946 1.00 27.83 309 PHE A N 1
ATOM 2142 C CA . PHE A 1 329 ? -6.391 -18.529 -50.821 1.00 28.89 309 PHE A CA 1
ATOM 2143 C C . PHE A 1 329 ? -5.009 -18.607 -50.165 1.00 26.03 309 PHE A C 1
ATOM 2144 O O . PHE A 1 329 ? -4.369 -17.584 -49.950 1.00 25.51 309 PHE A O 1
ATOM 2152 N N . GLU A 1 330 ? -4.546 -19.824 -49.898 1.00 25.68 310 GLU A N 1
ATOM 2153 C CA . GLU A 1 330 ? -3.224 -20.064 -49.325 1.00 28.74 310 GLU A CA 1
ATOM 2154 C C . GLU A 1 330 ? -2.114 -19.387 -50.144 1.00 29.83 310 GLU A C 1
ATOM 2155 O O . GLU A 1 330 ? -1.251 -18.677 -49.594 1.00 27.61 310 GLU A O 1
ATOM 2161 N N . GLU A 1 331 ? -2.166 -19.589 -51.459 1.00 26.61 311 GLU A N 1
ATOM 2162 C CA A GLU A 1 331 ? -1.185 -19.002 -52.361 0.50 28.34 311 GLU A CA 1
ATOM 2163 C CA B GLU A 1 331 ? -1.206 -18.995 -52.391 0.50 27.63 311 GLU A CA 1
ATOM 2164 C C . GLU A 1 331 ? -1.304 -17.468 -52.398 1.00 26.54 311 GLU A C 1
ATOM 2165 O O . GLU A 1 331 ? -0.298 -16.763 -52.497 1.00 27.42 311 GLU A O 1
ATOM 2176 N N . ASN A 1 332 ? -2.525 -16.953 -52.289 1.00 27.23 312 ASN A N 1
ATOM 2177 C CA . ASN A 1 332 ? -2.746 -15.514 -52.222 1.00 26.99 312 ASN A CA 1
ATOM 2178 C C . ASN A 1 332 ? -2.163 -14.910 -50.941 1.00 24.76 312 ASN A C 1
ATOM 2179 O O . ASN A 1 332 ? -1.577 -13.822 -50.965 1.00 24.09 312 ASN A O 1
ATOM 2184 N N . ILE A 1 333 ? -2.298 -15.630 -49.831 1.00 23.01 313 ILE A N 1
ATOM 2185 C CA . ILE A 1 333 ? -1.644 -15.236 -48.569 1.00 23.23 313 ILE A CA 1
ATOM 2186 C C . ILE A 1 333 ? -0.119 -15.215 -48.703 1.00 23.68 313 ILE A C 1
ATOM 2187 O O . ILE A 1 333 ? 0.523 -14.245 -48.288 1.00 24.22 313 ILE A O 1
ATOM 2192 N N . ARG A 1 334 ? 0.460 -16.278 -49.265 1.00 24.34 314 ARG A N 1
ATOM 2193 C CA . ARG A 1 334 ? 1.918 -16.346 -49.412 1.00 26.73 314 ARG A CA 1
ATOM 2194 C C . ARG A 1 334 ? 2.446 -15.228 -50.342 1.00 29.80 314 ARG A C 1
ATOM 2195 O O . ARG A 1 334 ? 3.563 -14.724 -50.157 1.00 28.07 314 ARG A O 1
ATOM 2203 N N . ASP A 1 335 ? 1.644 -14.849 -51.337 1.00 29.76 315 ASP A N 1
ATOM 2204 C CA . ASP A 1 335 ? 1.996 -13.731 -52.221 1.00 32.60 315 ASP A CA 1
ATOM 2205 C C . ASP A 1 335 ? 1.931 -12.364 -51.520 1.00 32.00 315 ASP A C 1
ATOM 2206 O O . ASP A 1 335 ? 2.769 -11.504 -51.765 1.00 34.78 315 ASP A O 1
ATOM 2211 N N . HIS A 1 336 ? 0.946 -12.167 -50.650 1.00 30.78 316 HIS A N 1
ATOM 2212 C CA . HIS A 1 336 ? 0.789 -10.898 -49.924 1.00 31.22 316 HIS A CA 1
ATOM 2213 C C . HIS A 1 336 ? 1.620 -10.765 -48.661 1.00 29.89 316 HIS A C 1
ATOM 2214 O O . HIS A 1 336 ? 1.966 -9.658 -48.256 1.00 28.02 316 HIS A O 1
ATOM 2221 N N . PHE A 1 337 ? 1.936 -11.889 -48.024 1.00 28.17 317 PHE A N 1
ATOM 2222 C CA . PHE A 1 337 ? 2.737 -11.890 -46.794 1.00 27.98 317 PHE A CA 1
ATOM 2223 C C . PHE A 1 337 ? 4.027 -12.668 -47.038 1.00 27.65 317 PHE A C 1
ATOM 2224 O O . PHE A 1 337 ? 4.256 -13.694 -46.409 1.00 26.43 317 PHE A O 1
ATOM 2232 N N . GLN A 1 338 ? 4.874 -12.177 -47.933 1.00 28.34 318 GLN A N 1
ATOM 2233 C CA . GLN A 1 338 ? 6.064 -12.926 -48.349 1.00 32.43 318 GLN A CA 1
ATOM 2234 C C . GLN A 1 338 ? 7.106 -13.121 -47.232 1.00 34.31 318 GLN A C 1
ATOM 2235 O O . GLN A 1 338 ? 7.970 -13.995 -47.321 1.00 33.45 318 GLN A O 1
ATOM 2241 N N . PHE A 1 339 ? 6.996 -12.314 -46.177 1.00 33.32 319 PHE A N 1
ATOM 2242 C CA . PHE A 1 339 ? 7.855 -12.410 -45.006 1.00 30.51 319 PHE A CA 1
ATOM 2243 C C . PHE A 1 339 ? 7.370 -13.445 -43.972 1.00 30.72 319 PHE A C 1
ATOM 2244 O O . PHE A 1 339 ? 8.049 -13.664 -42.970 1.00 28.75 319 PHE A O 1
ATOM 2252 N N . LEU A 1 340 ? 6.220 -14.087 -44.216 1.00 27.76 320 LEU A N 1
ATOM 2253 C CA . LEU A 1 340 ? 5.639 -15.062 -43.267 1.00 25.84 320 LEU A CA 1
ATOM 2254 C C . LEU A 1 340 ? 5.616 -16.508 -43.749 1.00 26.10 320 LEU A C 1
ATOM 2255 O O . LEU A 1 340 ? 4.738 -17.281 -43.347 1.00 25.22 320 LEU A O 1
ATOM 2260 N N . ASP A 1 341 ? 6.573 -16.879 -44.602 1.00 25.46 321 ASP A N 1
ATOM 2261 C CA . ASP A 1 341 ? 6.710 -18.261 -45.073 1.00 26.52 321 ASP A CA 1
ATOM 2262 C C . ASP A 1 341 ? 6.749 -19.328 -43.986 1.00 25.20 321 ASP A C 1
ATOM 2263 O O . ASP A 1 341 ? 6.317 -20.447 -44.229 1.00 25.77 321 ASP A O 1
ATOM 2268 N N . TYR A 1 342 ? 7.278 -18.992 -42.807 1.00 23.23 322 TYR A N 1
ATOM 2269 C CA . TYR A 1 342 ? 7.323 -19.926 -41.671 1.00 21.27 322 TYR A CA 1
ATOM 2270 C C . TYR A 1 342 ? 5.957 -20.149 -40.988 1.00 21.77 322 TYR A C 1
ATOM 2271 O O . TYR A 1 342 ? 5.764 -21.172 -40.305 1.00 21.93 322 TYR A O 1
ATOM 2280 N N . ALA A 1 343 ? 5.030 -19.190 -41.140 1.00 19.72 323 ALA A N 1
ATOM 2281 C CA . ALA A 1 343 ? 3.744 -19.266 -40.443 1.00 19.33 323 ALA A CA 1
ATOM 2282 C C . ALA A 1 343 ? 2.781 -20.256 -41.089 1.00 19.26 323 ALA A C 1
ATOM 2283 O O . ALA A 1 343 ? 2.561 -20.206 -42.297 1.00 18.61 323 ALA A O 1
ATOM 2285 N N . PRO A 1 344 ? 2.188 -21.152 -40.278 1.00 19.49 324 PRO A N 1
ATOM 2286 C CA . PRO A 1 344 ? 1.168 -22.039 -40.803 1.00 19.93 324 PRO A CA 1
ATOM 2287 C C . PRO A 1 344 ? -0.109 -21.260 -41.124 1.00 20.07 324 PRO A C 1
ATOM 2288 O O . PRO A 1 344 ? -0.368 -20.222 -40.523 1.00 18.39 324 PRO A O 1
ATOM 2292 N N . ILE A 1 345 ? -0.880 -21.750 -42.091 1.00 20.83 325 ILE A N 1
ATOM 2293 C CA . ILE A 1 345 ? -2.169 -21.145 -42.410 1.00 21.94 325 ILE A CA 1
ATOM 2294 C C . ILE A 1 345 ? -3.285 -22.099 -42.010 1.00 22.51 325 ILE A C 1
ATOM 2295 O O . ILE A 1 345 ? -3.267 -23.266 -42.391 1.00 22.64 325 ILE A O 1
ATOM 2300 N N . LEU A 1 346 ? -4.230 -21.603 -41.213 1.00 21.59 326 LEU A N 1
ATOM 2301 C CA . LEU A 1 346 ? -5.346 -22.419 -40.738 1.00 22.40 326 LEU A CA 1
ATOM 2302 C C . LEU A 1 346 ? -6.692 -21.872 -41.253 1.00 23.89 326 LEU A C 1
ATOM 2303 O O . LEU A 1 346 ? -6.947 -20.665 -41.219 1.00 24.52 326 LEU A O 1
ATOM 2308 N N . PHE A 1 347 ? -7.539 -22.770 -41.734 1.00 21.74 327 PHE A N 1
ATOM 2309 C CA . PHE A 1 347 ? -8.861 -22.398 -42.209 1.00 23.65 327 PHE A CA 1
ATOM 2310 C C . PHE A 1 347 ? -9.889 -22.929 -41.230 1.00 22.66 327 PHE A C 1
ATOM 2311 O O . PHE A 1 347 ? -9.935 -24.133 -40.984 1.00 23.12 327 PHE A O 1
ATOM 2319 N N . MET A 1 348 ? -10.706 -22.032 -40.680 1.00 21.75 328 MET A N 1
ATOM 2320 C CA . MET A 1 348 ? -11.732 -22.416 -39.720 1.00 22.97 328 MET A CA 1
ATOM 2321 C C . MET A 1 348 ? -12.956 -21.496 -39.745 1.00 23.51 328 MET A C 1
ATOM 2322 O O . MET A 1 348 ? -12.976 -20.463 -40.432 1.00 23.45 328 MET A O 1
ATOM 2327 N N . SER A 1 349 ? -13.964 -21.873 -38.963 1.00 21.63 329 SER A N 1
ATOM 2328 C CA . SER A 1 349 ? -15.185 -21.084 -38.835 1.00 23.44 329 SER A CA 1
ATOM 2329 C C . SER A 1 349 ? -15.558 -21.010 -37.359 1.00 22.78 329 SER A C 1
ATOM 2330 O O . SER A 1 349 ? -15.886 -22.023 -36.770 1.00 24.62 329 SER A O 1
ATOM 2333 N N . ALA A 1 350 ? -15.505 -19.818 -36.774 1.00 22.69 330 ALA A N 1
ATOM 2334 C CA . ALA A 1 350 ? -15.971 -19.615 -35.405 1.00 25.94 330 ALA A CA 1
ATOM 2335 C C . ALA A 1 350 ? -17.476 -19.894 -35.309 1.00 28.20 330 ALA A C 1
ATOM 2336 O O . ALA A 1 350 ? -17.969 -20.313 -34.257 1.00 29.46 330 ALA A O 1
ATOM 2338 N N . LEU A 1 351 ? -18.192 -19.669 -36.412 1.00 28.14 331 LEU A N 1
ATOM 2339 C CA . LEU A 1 351 ? -19.634 -19.901 -36.463 1.00 30.32 331 LEU A CA 1
ATOM 2340 C C . LEU A 1 351 ? -19.996 -21.388 -36.360 1.00 31.01 331 LEU A C 1
ATOM 2341 O O . LEU A 1 351 ? -20.656 -21.786 -35.410 1.00 35.85 331 LEU A O 1
ATOM 2346 N N . THR A 1 352 ? -19.544 -22.202 -37.311 1.00 32.52 332 THR A N 1
ATOM 2347 C CA . THR A 1 352 ? -19.885 -23.627 -37.334 1.00 33.72 332 THR A CA 1
ATOM 2348 C C . THR A 1 352 ? -18.963 -24.486 -36.468 1.00 34.93 332 THR A C 1
ATOM 2349 O O . THR A 1 352 ? -19.232 -25.676 -36.253 1.00 33.73 332 THR A O 1
ATOM 2353 N N . LYS A 1 353 ? -17.878 -23.879 -35.987 1.00 33.27 333 LYS A N 1
ATOM 2354 C CA . LYS A 1 353 ? -16.841 -24.545 -35.169 1.00 32.65 333 LYS A CA 1
ATOM 2355 C C . LYS A 1 353 ? -15.902 -25.432 -35.975 1.00 32.58 333 LYS A C 1
ATOM 2356 O O . LYS A 1 353 ? -15.021 -26.092 -35.406 1.00 31.67 333 LYS A O 1
ATOM 2362 N N . LYS A 1 354 ? -16.060 -25.421 -37.298 1.00 31.68 334 LYS A N 1
ATOM 2363 C CA . LYS A 1 354 ? -15.221 -26.230 -38.161 1.00 30.85 334 LYS A CA 1
ATOM 2364 C C . LYS A 1 354 ? -13.754 -25.900 -37.928 1.00 29.80 334 LYS A C 1
ATOM 2365 O O . LYS A 1 354 ? -13.349 -24.745 -38.051 1.00 27.43 334 LYS A O 1
ATOM 2371 N N . ARG A 1 355 ? -12.981 -26.937 -37.598 1.00 29.21 335 ARG A N 1
ATOM 2372 C CA . ARG A 1 355 ? -11.538 -26.853 -37.393 1.00 29.73 335 ARG A CA 1
ATOM 2373 C C . ARG A 1 355 ? -11.110 -25.886 -36.281 1.00 27.73 335 ARG A C 1
ATOM 2374 O O . ARG A 1 355 ? -9.927 -25.558 -36.176 1.00 25.41 335 ARG A O 1
ATOM 2382 N N . ILE A 1 356 ? -12.060 -25.440 -35.456 1.00 26.88 336 ILE A N 1
ATOM 2383 C CA . ILE A 1 356 ? -11.732 -24.605 -34.301 1.00 27.00 336 ILE A CA 1
ATOM 2384 C C . ILE A 1 356 ? -10.707 -25.334 -33.428 1.00 26.08 336 ILE A C 1
ATOM 2385 O O . ILE A 1 356 ? -9.787 -24.715 -32.892 1.00 25.18 336 ILE A O 1
ATOM 2390 N N . HIS A 1 357 ? -10.837 -26.658 -33.353 1.00 22.82 337 HIS A N 1
ATOM 2391 C CA . HIS A 1 357 ? -9.972 -27.478 -32.524 1.00 25.19 337 HIS A CA 1
ATOM 2392 C C . HIS A 1 357 ? -8.527 -27.498 -32.969 1.00 23.32 337 HIS A C 1
ATOM 2393 O O . HIS A 1 357 ? -7.662 -27.998 -32.248 1.00 23.40 337 HIS A O 1
ATOM 2400 N N . THR A 1 358 ? -8.236 -26.984 -34.159 1.00 23.93 338 THR A N 1
ATOM 2401 C CA . THR A 1 358 ? -6.853 -26.958 -34.630 1.00 22.86 338 THR A CA 1
ATOM 2402 C C . THR A 1 358 ? -6.069 -25.734 -34.150 1.00 21.51 338 THR A C 1
ATOM 2403 O O . THR A 1 358 ? -4.841 -25.677 -34.332 1.00 21.57 338 THR A O 1
ATOM 2407 N N . LEU A 1 359 ? -6.760 -24.752 -33.571 1.00 20.42 339 LEU A N 1
ATOM 2408 C CA . LEU A 1 359 ? -6.117 -23.479 -33.242 1.00 20.91 339 LEU A CA 1
ATOM 2409 C C . LEU A 1 359 ? -5.127 -23.600 -32.067 1.00 20.28 339 LEU A C 1
ATOM 2410 O O . LEU A 1 359 ? -3.954 -23.265 -32.220 1.00 18.40 339 LEU A O 1
ATOM 2415 N N . MET A 1 360 ? -5.590 -24.097 -30.918 1.00 20.79 340 MET A N 1
ATOM 2416 C CA . MET A 1 360 ? -4.711 -24.251 -29.764 1.00 21.00 340 MET A CA 1
ATOM 2417 C C . MET A 1 360 ? -3.471 -25.127 -30.022 1.00 21.05 340 MET A C 1
ATOM 2418 O O . MET A 1 360 ? -2.362 -24.740 -29.636 1.00 20.23 340 MET A O 1
ATOM 2423 N N . PRO A 1 361 ? -3.630 -26.285 -30.707 1.00 21.92 341 PRO A N 1
ATOM 2424 C CA . PRO A 1 361 ? -2.405 -27.043 -31.016 1.00 20.70 341 PRO A CA 1
ATOM 2425 C C . PRO A 1 361 ? -1.384 -26.277 -31.891 1.00 18.67 341 PRO A C 1
ATOM 2426 O O . PRO A 1 361 ? -0.177 -26.433 -31.708 1.00 17.33 341 PRO A O 1
ATOM 2430 N N . ALA A 1 362 ? -1.863 -25.476 -32.837 1.00 18.10 342 ALA A N 1
ATOM 2431 C CA . ALA A 1 362 ? -0.976 -24.607 -33.632 1.00 16.77 342 ALA A CA 1
ATOM 2432 C C . ALA A 1 362 ? -0.270 -23.506 -32.807 1.00 17.71 342 ALA A C 1
ATOM 2433 O O . ALA A 1 362 ? 0.907 -23.194 -33.047 1.00 18.39 342 ALA A O 1
ATOM 2435 N N . ILE A 1 363 ? -0.973 -22.923 -31.834 1.00 17.97 343 ILE A N 1
ATOM 2436 C CA . ILE A 1 363 ? -0.363 -21.923 -30.942 1.00 17.69 343 ILE A CA 1
ATOM 2437 C C . ILE A 1 363 ? 0.711 -22.583 -30.065 1.00 17.79 343 ILE A C 1
ATOM 2438 O O . ILE A 1 363 ? 1.821 -22.065 -29.927 1.00 17.15 343 ILE A O 1
ATOM 2443 N N . ILE A 1 364 ? 0.393 -23.746 -29.501 1.00 16.71 344 ILE A N 1
ATOM 2444 C CA . ILE A 1 364 ? 1.382 -24.534 -28.754 1.00 17.50 344 ILE A CA 1
ATOM 2445 C C . ILE A 1 364 ? 2.655 -24.828 -29.575 1.00 17.90 344 ILE A C 1
ATOM 2446 O O . ILE A 1 364 ? 3.790 -24.605 -29.107 1.00 18.02 344 ILE A O 1
ATOM 2451 N N . LYS A 1 365 ? 2.464 -25.308 -30.799 1.00 17.76 345 LYS A N 1
ATOM 2452 C CA . LYS A 1 365 ? 3.585 -25.674 -31.677 1.00 19.98 345 LYS A CA 1
ATOM 2453 C C . LYS A 1 365 ? 4.471 -24.474 -32.055 1.00 17.55 345 LYS A C 1
ATOM 2454 O O . LYS A 1 365 ? 5.707 -24.571 -32.080 1.00 16.11 345 LYS A O 1
ATOM 2460 N N . ALA A 1 366 ? 3.833 -23.345 -32.345 1.00 17.42 346 ALA A N 1
ATOM 2461 C CA . ALA A 1 366 ? 4.564 -22.134 -32.708 1.00 17.66 346 ALA A CA 1
ATOM 2462 C C . ALA A 1 366 ? 5.360 -21.626 -31.505 1.00 17.91 346 ALA A C 1
ATOM 2463 O O . ALA A 1 366 ? 6.528 -21.218 -31.648 1.00 19.79 346 ALA A O 1
ATOM 2465 N N . SER A 1 367 ? 4.732 -21.663 -30.327 1.00 17.83 347 SER A N 1
ATOM 2466 C CA . SER A 1 367 ? 5.385 -21.305 -29.061 1.00 18.14 347 SER A CA 1
ATOM 2467 C C . SER A 1 367 ? 6.590 -22.193 -28.724 1.00 17.78 347 SER A C 1
ATOM 2468 O O . SER A 1 367 ? 7.656 -21.698 -28.327 1.00 16.13 347 SER A O 1
ATOM 2471 N N . GLU A 1 368 ? 6.424 -23.499 -28.909 1.00 18.08 348 GLU A N 1
ATOM 2472 C CA . GLU A 1 368 ? 7.523 -24.442 -28.755 1.00 18.51 348 GLU A CA 1
ATOM 2473 C C . GLU A 1 368 ? 8.701 -24.126 -29.681 1.00 18.68 348 GLU A C 1
ATOM 2474 O O . GLU A 1 368 ? 9.840 -24.010 -29.226 1.00 18.75 348 GLU A O 1
ATOM 2480 N N . ASN A 1 369 ? 8.417 -23.962 -30.973 1.00 17.82 349 ASN A N 1
ATOM 2481 C CA . ASN A 1 369 ? 9.467 -23.643 -31.938 1.00 18.14 349 ASN A CA 1
ATOM 2482 C C . ASN A 1 369 ? 10.133 -22.311 -31.698 1.00 17.29 349 ASN A C 1
ATOM 2483 O O . ASN A 1 369 ? 11.346 -22.176 -31.880 1.00 16.33 349 ASN A O 1
ATOM 2488 N N . HIS A 1 370 ? 9.334 -21.344 -31.251 1.00 17.60 350 HIS A N 1
ATOM 2489 C CA . HIS A 1 370 ? 9.818 -20.017 -30.875 1.00 19.56 350 HIS A CA 1
ATOM 2490 C C . HIS A 1 370 ? 10.844 -20.098 -29.783 1.00 20.00 350 HIS A C 1
ATOM 2491 O O . HIS A 1 370 ? 11.774 -19.297 -29.765 1.00 19.54 350 HIS A O 1
ATOM 2498 N N . SER A 1 371 ? 10.666 -21.067 -28.868 1.00 21.93 351 SER A N 1
ATOM 2499 C CA . SER A 1 371 ? 11.505 -21.248 -27.673 1.00 21.50 351 SER A CA 1
ATOM 2500 C C . SER A 1 371 ? 12.622 -22.272 -27.843 1.00 21.54 351 SER A C 1
ATOM 2501 O O . SER A 1 371 ? 13.311 -22.581 -26.875 1.00 21.59 351 SER A O 1
ATOM 2504 N N . LEU A 1 372 ? 12.796 -22.797 -29.053 1.00 21.90 352 LEU A N 1
ATOM 2505 C CA . LEU A 1 372 ? 13.601 -23.991 -29.269 1.00 23.89 352 LEU A CA 1
ATOM 2506 C C . LEU A 1 372 ? 15.099 -23.683 -29.238 1.00 26.19 352 LEU A C 1
ATOM 2507 O O . LEU A 1 372 ? 15.573 -22.784 -29.939 1.00 23.56 352 LEU A O 1
ATOM 2512 N N . ARG A 1 373 ? 15.820 -24.434 -28.406 1.00 24.99 353 ARG A N 1
ATOM 2513 C CA . ARG A 1 373 ? 17.263 -24.329 -28.304 1.00 27.44 353 ARG A CA 1
ATOM 2514 C C . ARG A 1 373 ? 17.930 -25.591 -28.863 1.00 28.35 353 ARG A C 1
ATOM 2515 O O . ARG A 1 373 ? 17.699 -26.704 -28.379 1.00 28.77 353 ARG A O 1
ATOM 2523 N N . VAL A 1 374 ? 18.765 -25.383 -29.876 1.00 25.83 354 VAL A N 1
ATOM 2524 C CA . VAL A 1 374 ? 19.421 -26.429 -30.659 1.00 29.00 354 VAL A CA 1
ATOM 2525 C C . VAL A 1 374 ? 20.751 -26.833 -30.007 1.00 28.57 354 VAL A C 1
ATOM 2526 O O . VAL A 1 374 ? 21.320 -26.051 -29.240 1.00 28.86 354 VAL A O 1
ATOM 2530 N N . GLN A 1 375 ? 21.216 -28.059 -30.269 1.00 28.18 355 GLN A N 1
ATOM 2531 C CA A GLN A 1 375 ? 22.549 -28.504 -29.826 0.50 27.82 355 GLN A CA 1
ATOM 2532 C CA B GLN A 1 375 ? 22.544 -28.478 -29.824 0.50 27.97 355 GLN A CA 1
ATOM 2533 C C . GLN A 1 375 ? 23.593 -27.989 -30.808 1.00 27.09 355 GLN A C 1
ATOM 2534 O O . GLN A 1 375 ? 23.433 -28.125 -32.027 1.00 26.42 355 GLN A O 1
ATOM 2545 N N . THR A 1 376 ? 24.658 -27.407 -30.277 1.00 27.80 356 THR A N 1
ATOM 2546 C CA . THR A 1 376 ? 25.688 -26.792 -31.096 1.00 29.09 356 THR A CA 1
ATOM 2547 C C . THR A 1 376 ? 26.355 -27.747 -32.087 1.00 29.06 356 THR A C 1
ATOM 2548 O O . THR A 1 376 ? 26.522 -27.403 -33.265 1.00 28.53 356 THR A O 1
ATOM 2552 N N . ASN A 1 377 ? 26.729 -28.940 -31.635 1.00 29.18 357 ASN A N 1
ATOM 2553 C CA . ASN A 1 377 ? 27.429 -29.864 -32.544 1.00 31.77 357 ASN A CA 1
ATOM 2554 C C . ASN A 1 377 ? 26.582 -30.241 -33.770 1.00 28.13 357 ASN A C 1
ATOM 2555 O O . ASN A 1 377 ? 27.096 -30.313 -34.886 1.00 30.94 357 ASN A O 1
ATOM 2560 N N . VAL A 1 378 ? 25.286 -30.460 -33.552 1.00 25.56 358 VAL A N 1
ATOM 2561 C CA . VAL A 1 378 ? 24.331 -30.743 -34.619 1.00 26.22 358 VAL A CA 1
ATOM 2562 C C . VAL A 1 378 ? 24.167 -29.521 -35.546 1.00 24.59 358 VAL A C 1
ATOM 2563 O O . VAL A 1 378 ? 24.140 -29.650 -36.775 1.00 25.25 358 VAL A O 1
ATOM 2567 N N . LEU A 1 379 ? 24.063 -28.337 -34.948 1.00 23.89 359 LEU A N 1
ATOM 2568 C CA . LEU A 1 379 ? 23.933 -27.104 -35.718 1.00 23.49 359 LEU A CA 1
ATOM 2569 C C . LEU A 1 379 ? 25.096 -26.967 -36.698 1.00 23.95 359 LEU A C 1
ATOM 2570 O O . LEU A 1 379 ? 24.890 -26.648 -37.871 1.00 23.69 359 LEU A O 1
ATOM 2575 N N . ASN A 1 380 ? 26.309 -27.239 -36.215 1.00 24.49 360 ASN A N 1
ATOM 2576 C CA . ASN A 1 380 ? 27.506 -27.132 -37.042 1.00 25.61 360 ASN A CA 1
ATOM 2577 C C . ASN A 1 380 ? 27.549 -28.135 -38.185 1.00 25.57 360 ASN A C 1
ATOM 2578 O O . ASN A 1 380 ? 27.927 -27.777 -39.300 1.00 26.65 360 ASN A O 1
ATOM 2583 N N . ASP A 1 381 ? 27.140 -29.373 -37.911 1.00 27.47 361 ASP A N 1
ATOM 2584 C CA . ASP A 1 381 ? 26.977 -30.408 -38.939 1.00 26.56 361 ASP A CA 1
ATOM 2585 C C . ASP A 1 381 ? 26.029 -29.959 -40.052 1.00 27.45 361 ASP A C 1
ATOM 2586 O O . ASP A 1 381 ? 26.300 -30.186 -41.231 1.00 26.46 361 ASP A O 1
ATOM 2591 N N . VAL A 1 382 ? 24.915 -29.335 -39.667 1.00 27.06 362 VAL A N 1
ATOM 2592 C CA . VAL A 1 382 ? 23.919 -28.832 -40.627 1.00 24.70 362 VAL A CA 1
ATOM 2593 C C . VAL A 1 382 ? 24.499 -27.715 -41.494 1.00 24.56 362 VAL A C 1
ATOM 2594 O O . VAL A 1 382 ? 24.310 -27.688 -42.716 1.00 24.04 362 VAL A O 1
ATOM 2598 N N . ILE A 1 383 ? 25.212 -26.794 -40.866 1.00 23.92 363 ILE A N 1
ATOM 2599 C CA . ILE A 1 383 ? 25.841 -25.714 -41.615 1.00 26.14 363 ILE A CA 1
ATOM 2600 C C . ILE A 1 383 ? 26.952 -26.232 -42.549 1.00 28.21 363 ILE A C 1
ATOM 2601 O O . ILE A 1 383 ? 27.068 -25.753 -43.674 1.00 25.99 363 ILE A O 1
ATOM 2606 N N . MET A 1 384 ? 27.739 -27.217 -42.105 1.00 29.34 364 MET A N 1
ATOM 2607 C CA A MET A 1 384 ? 28.781 -27.765 -42.975 0.50 31.05 364 MET A CA 1
ATOM 2608 C CA B MET A 1 384 ? 28.791 -27.832 -42.942 0.50 30.78 364 MET A CA 1
ATOM 2609 C C . MET A 1 384 ? 28.158 -28.538 -44.139 1.00 30.24 364 MET A C 1
ATOM 2610 O O . MET A 1 384 ? 28.628 -28.430 -45.276 1.00 31.14 364 MET A O 1
ATOM 2619 N N . ASP A 1 385 ? 27.083 -29.277 -43.878 1.00 28.37 365 ASP A N 1
ATOM 2620 C CA . ASP A 1 385 ? 26.345 -29.931 -44.969 1.00 28.41 365 ASP A CA 1
ATOM 2621 C C . ASP A 1 385 ? 25.818 -28.913 -46.005 1.00 29.78 365 ASP A C 1
ATOM 2622 O O . ASP A 1 385 ? 25.874 -29.150 -47.226 1.00 28.59 365 ASP A O 1
ATOM 2627 N N . ALA A 1 386 ? 25.325 -27.777 -45.515 1.00 27.11 366 ALA A N 1
ATOM 2628 C CA . ALA A 1 386 ? 24.851 -26.699 -46.380 1.00 27.73 366 ALA A CA 1
ATOM 2629 C C . ALA A 1 386 ? 25.965 -26.164 -47.283 1.00 27.56 366 ALA A C 1
ATOM 2630 O O . ALA A 1 386 ? 25.788 -26.031 -48.494 1.00 27.37 366 ALA A O 1
ATOM 2632 N N . VAL A 1 387 ? 27.099 -25.839 -46.672 1.00 26.89 367 VAL A N 1
ATOM 2633 C CA . VAL A 1 387 ? 28.261 -25.345 -47.393 1.00 28.57 367 VAL A CA 1
ATOM 2634 C C . VAL A 1 387 ? 28.790 -26.405 -48.381 1.00 28.85 367 VAL A C 1
ATOM 2635 O O . VAL A 1 387 ? 29.193 -26.065 -49.499 1.00 29.80 367 VAL A O 1
ATOM 2639 N N . ALA A 1 388 ? 28.734 -27.678 -47.991 1.00 30.07 368 ALA A N 1
ATOM 2640 C CA . ALA A 1 388 ? 29.166 -28.775 -48.868 1.00 33.76 368 ALA A CA 1
ATOM 2641 C C . ALA A 1 388 ? 28.350 -28.840 -50.157 1.00 35.42 368 ALA A C 1
ATOM 2642 O O . ALA A 1 388 ? 28.922 -29.009 -51.235 1.00 36.39 368 ALA A O 1
ATOM 2644 N N . MET A 1 389 ? 27.028 -28.683 -50.049 1.00 36.48 369 MET A N 1
ATOM 2645 C CA A MET A 1 389 ? 26.107 -28.794 -51.190 0.50 39.68 369 MET A CA 1
ATOM 2646 C CA B MET A 1 389 ? 26.166 -28.816 -51.228 0.50 38.68 369 MET A CA 1
ATOM 2647 C C . MET A 1 389 ? 26.004 -27.508 -52.003 1.00 38.73 369 MET A C 1
ATOM 2648 O O . MET A 1 389 ? 25.582 -27.520 -53.160 1.00 39.81 369 MET A O 1
ATOM 2657 N N . ASN A 1 390 ? 26.363 -26.390 -51.387 1.00 36.28 370 ASN A N 1
ATOM 2658 C CA . ASN A 1 390 ? 26.211 -25.093 -52.039 1.00 36.55 370 ASN A CA 1
ATOM 2659 C C . ASN A 1 390 ? 27.377 -24.152 -51.732 1.00 37.06 370 ASN A C 1
ATOM 2660 O O . ASN A 1 390 ? 27.349 -23.405 -50.743 1.00 31.83 370 ASN A O 1
ATOM 2665 N N . PRO A 1 391 ? 28.413 -24.188 -52.592 1.00 41.33 371 PRO A N 1
ATOM 2666 C CA . PRO A 1 391 ? 29.608 -23.359 -52.447 1.00 41.03 371 PRO A CA 1
ATOM 2667 C C . PRO A 1 391 ? 29.268 -21.919 -52.096 1.00 38.92 371 PRO A C 1
ATOM 2668 O O . PRO A 1 391 ? 28.279 -21.368 -52.592 1.00 39.24 371 PRO A O 1
ATOM 2672 N N . THR A 1 392 ? 30.094 -21.325 -51.242 1.00 36.64 372 THR A N 1
ATOM 2673 C CA . THR A 1 392 ? 29.844 -19.987 -50.718 1.00 37.24 372 THR A CA 1
ATOM 2674 C C . THR A 1 392 ? 30.127 -18.877 -51.738 1.00 37.03 372 THR A C 1
ATOM 2675 O O . THR A 1 392 ? 30.920 -19.082 -52.661 1.00 39.57 372 THR A O 1
ATOM 2679 N N . PRO A 1 393 ? 29.486 -17.697 -51.570 1.00 38.50 373 PRO A N 1
ATOM 2680 C CA . PRO A 1 393 ? 29.719 -16.566 -52.476 1.00 39.78 373 PRO A CA 1
ATOM 2681 C C . PRO A 1 393 ? 31.186 -16.119 -52.498 1.00 40.18 373 PRO A C 1
ATOM 2682 O O . PRO A 1 393 ? 31.855 -16.123 -51.462 1.00 35.16 373 PRO A O 1
ATOM 2686 N N . THR A 1 394 ? 31.666 -15.748 -53.680 1.00 42.46 374 THR A N 1
ATOM 2687 C CA . THR A 1 394 ? 33.008 -15.200 -53.852 1.00 43.98 374 THR A CA 1
ATOM 2688 C C . THR A 1 394 ? 32.880 -13.710 -54.117 1.00 46.53 374 THR A C 1
ATOM 2689 O O . THR A 1 394 ? 31.779 -13.221 -54.382 1.00 42.02 374 THR A O 1
ATOM 2693 N N . HIS A 1 395 ? 34.001 -12.993 -54.040 1.00 52.78 375 HIS A N 1
ATOM 2694 C CA . HIS A 1 395 ? 34.027 -11.541 -54.252 1.00 62.39 375 HIS A CA 1
ATOM 2695 C C . HIS A 1 395 ? 35.380 -11.083 -54.727 1.00 65.05 375 HIS A C 1
ATOM 2696 O O . HIS A 1 395 ? 36.274 -10.802 -53.919 1.00 64.86 375 HIS A O 1
ATOM 2703 N N . ASN A 1 396 ? 35.537 -11.022 -56.051 1.00 65.45 376 ASN A N 1
ATOM 2704 C CA . ASN A 1 396 ? 36.776 -10.572 -56.701 1.00 68.18 376 ASN A CA 1
ATOM 2705 C C . ASN A 1 396 ? 38.045 -11.277 -56.186 1.00 67.32 376 ASN A C 1
ATOM 2706 O O . ASN A 1 396 ? 39.085 -10.644 -55.994 1.00 69.70 376 ASN A O 1
ATOM 2711 N N . GLY A 1 397 ? 37.950 -12.585 -55.959 1.00 62.27 377 GLY A N 1
ATOM 2712 C CA . GLY A 1 397 ? 39.074 -13.356 -55.433 1.00 57.88 377 GLY A CA 1
ATOM 2713 C C . GLY A 1 397 ? 38.899 -13.863 -54.010 1.00 55.82 377 GLY A C 1
ATOM 2714 O O . GLY A 1 397 ? 39.536 -14.848 -53.625 1.00 59.46 377 GLY A O 1
ATOM 2715 N N . SER A 1 398 ? 38.044 -13.202 -53.226 1.00 53.04 378 SER A N 1
ATOM 2716 C CA . SER A 1 398 ? 37.819 -13.589 -51.819 1.00 50.14 378 SER A CA 1
ATOM 2717 C C . SER A 1 398 ? 36.523 -14.375 -51.597 1.00 46.74 378 SER A C 1
ATOM 2718 O O . SER A 1 398 ? 35.431 -13.884 -51.877 1.00 47.05 378 SER A O 1
ATOM 2721 N N . ARG A 1 399 ? 36.661 -15.588 -51.073 1.00 41.28 379 ARG A N 1
ATOM 2722 C CA . ARG A 1 399 ? 35.527 -16.440 -50.765 1.00 40.30 379 ARG A CA 1
ATOM 2723 C C . ARG A 1 399 ? 35.115 -16.338 -49.291 1.00 39.11 379 ARG A C 1
ATOM 2724 O O . ARG A 1 399 ? 35.971 -16.232 -48.400 1.00 34.28 379 ARG A O 1
ATOM 2732 N N . LEU A 1 400 ? 33.803 -16.370 -49.044 1.00 34.12 380 LEU A N 1
ATOM 2733 C CA . LEU A 1 400 ? 33.274 -16.546 -47.696 1.00 30.62 380 LEU A CA 1
ATOM 2734 C C . LEU A 1 400 ? 33.690 -17.903 -47.135 1.00 29.54 380 LEU A C 1
ATOM 2735 O O . LEU A 1 400 ? 33.527 -18.937 -47.796 1.00 28.94 380 LEU A O 1
ATOM 2740 N N . LYS A 1 401 ? 34.240 -17.890 -45.924 1.00 29.24 381 LYS A N 1
ATOM 2741 C CA . LYS A 1 401 ? 34.518 -19.121 -45.181 1.00 31.41 381 LYS A CA 1
ATOM 2742 C C . LYS A 1 401 ? 33.772 -19.097 -43.855 1.00 27.91 381 LYS A C 1
ATOM 2743 O O . LYS A 1 401 ? 33.750 -18.072 -43.189 1.00 27.32 381 LYS A O 1
ATOM 2749 N N . ILE A 1 402 ? 33.149 -20.219 -43.492 1.00 26.90 382 ILE A N 1
ATOM 2750 C CA . ILE A 1 402 ? 32.409 -20.324 -42.232 1.00 28.34 382 ILE A CA 1
ATOM 2751 C C . ILE A 1 402 ? 33.150 -21.242 -41.246 1.00 27.55 382 ILE A C 1
ATOM 2752 O O . ILE A 1 402 ? 33.443 -22.394 -41.568 1.00 30.79 382 ILE A O 1
ATOM 2757 N N . TYR A 1 403 ? 33.439 -20.739 -40.050 1.00 28.48 383 TYR A N 1
ATOM 2758 C CA . TYR A 1 403 ? 34.256 -21.473 -39.072 1.00 29.22 383 TYR A CA 1
ATOM 2759 C C . TYR A 1 403 ? 33.458 -22.212 -38.022 1.00 31.85 383 TYR A C 1
ATOM 2760 O O . TYR A 1 403 ? 33.772 -23.346 -37.695 1.00 30.85 383 TYR A O 1
ATOM 2769 N N . TYR A 1 404 ? 32.437 -21.547 -37.490 1.00 30.44 384 TYR A N 1
ATOM 2770 C CA . TYR A 1 404 ? 31.727 -22.029 -36.317 1.00 30.38 384 TYR A CA 1
ATOM 2771 C C . TYR A 1 404 ? 30.382 -21.327 -36.246 1.00 28.49 384 TYR A C 1
ATOM 2772 O O . TYR A 1 404 ? 30.282 -20.141 -36.561 1.00 28.79 384 TYR A O 1
ATOM 2781 N N . ALA A 1 405 ? 29.357 -22.071 -35.841 1.00 27.25 385 ALA A N 1
ATOM 2782 C CA . ALA A 1 405 ? 28.031 -21.513 -35.605 1.00 25.87 385 ALA A CA 1
ATOM 2783 C C . ALA A 1 405 ? 27.508 -21.892 -34.223 1.00 25.03 385 ALA A C 1
ATOM 2784 O O . ALA A 1 405 ? 27.793 -22.985 -33.723 1.00 25.78 385 ALA A O 1
ATOM 2786 N N . THR A 1 406 ? 26.738 -20.992 -33.612 1.00 24.61 386 THR A N 1
ATOM 2787 C CA . THR A 1 406 ? 26.094 -21.275 -32.327 1.00 25.23 386 THR A CA 1
ATOM 2788 C C . THR A 1 406 ? 24.798 -20.477 -32.178 1.00 24.33 386 THR A C 1
ATOM 2789 O O . THR A 1 406 ? 24.675 -19.370 -32.708 1.00 24.11 386 THR A O 1
ATOM 2793 N N . GLN A 1 407 ? 23.830 -21.041 -31.458 1.00 24.40 387 GLN A N 1
ATOM 2794 C CA . GLN A 1 407 ? 22.649 -20.268 -31.055 1.00 23.53 387 GLN A CA 1
ATOM 2795 C C . GLN A 1 407 ? 23.057 -19.266 -29.967 1.00 24.36 387 GLN A C 1
ATOM 2796 O O . GLN A 1 407 ? 23.874 -19.581 -29.099 1.00 25.57 387 GLN A O 1
ATOM 2802 N N . VAL A 1 408 ? 22.525 -18.049 -30.035 1.00 23.73 388 VAL A N 1
ATOM 2803 C CA . VAL A 1 408 ? 22.803 -17.016 -29.020 1.00 24.04 388 VAL A CA 1
ATOM 2804 C C . VAL A 1 408 ? 21.602 -16.617 -28.146 1.00 25.59 388 VAL A C 1
ATOM 2805 O O . VAL A 1 408 ? 21.786 -16.081 -27.045 1.00 26.67 388 VAL A O 1
ATOM 2809 N N . SER A 1 409 ? 20.389 -16.876 -28.634 1.00 24.96 389 SER A N 1
ATOM 2810 C CA . SER A 1 409 ? 19.166 -16.607 -27.865 1.00 23.50 389 SER A CA 1
ATOM 2811 C C . SER A 1 409 ? 17.973 -17.400 -28.384 1.00 22.38 389 SER A C 1
ATOM 2812 O O . SER A 1 409 ? 18.067 -18.122 -29.373 1.00 20.81 389 SER A O 1
ATOM 2815 N N . VAL A 1 410 ? 16.849 -17.260 -27.693 1.00 21.85 390 VAL A N 1
ATOM 2816 C CA . VAL A 1 410 ? 15.611 -17.887 -28.096 1.00 19.83 390 VAL A CA 1
ATOM 2817 C C . VAL A 1 410 ? 14.591 -16.785 -28.172 1.00 19.97 390 VAL A C 1
ATOM 2818 O O . VAL A 1 410 ? 14.876 -15.634 -27.788 1.00 19.51 390 VAL A O 1
ATOM 2822 N N . LYS A 1 411 ? 13.408 -17.137 -28.672 1.00 19.96 391 LYS A N 1
ATOM 2823 C CA . LYS A 1 411 ? 12.262 -16.237 -28.692 1.00 21.40 391 LYS A CA 1
ATOM 2824 C C . LYS A 1 411 ? 12.564 -14.859 -29.315 1.00 21.05 391 LYS A C 1
ATOM 2825 O O . LYS A 1 411 ? 12.389 -13.847 -28.667 1.00 23.98 391 LYS A O 1
ATOM 2831 N N . PRO A 1 412 ? 12.944 -14.816 -30.605 1.00 20.38 392 PRO A N 1
ATOM 2832 C CA . PRO A 1 412 ? 13.007 -15.935 -31.526 1.00 19.58 392 PRO A CA 1
ATOM 2833 C C . PRO A 1 412 ? 14.391 -16.596 -31.513 1.00 19.24 392 PRO A C 1
ATOM 2834 O O . PRO A 1 412 ? 15.346 -16.023 -30.934 1.00 18.65 392 PRO A O 1
ATOM 2838 N N . PRO A 1 413 ? 14.504 -17.791 -32.134 1.00 18.38 393 PRO A N 1
ATOM 2839 C CA . PRO A 1 413 ? 15.808 -18.441 -32.229 1.00 18.43 393 PRO A CA 1
ATOM 2840 C C . PRO A 1 413 ? 16.757 -17.580 -33.053 1.00 19.02 393 PRO A C 1
ATOM 2841 O O . PRO A 1 413 ? 16.415 -17.149 -34.165 1.00 19.21 393 PRO A O 1
ATOM 2845 N N . SER A 1 414 ? 17.929 -17.334 -32.476 1.00 18.75 394 SER A N 1
ATOM 2846 C CA A SER A 1 414 ? 18.922 -16.476 -33.092 0.50 19.75 394 SER A CA 1
ATOM 2847 C CA B SER A 1 414 ? 18.920 -16.474 -33.086 0.50 20.04 394 SER A CA 1
ATOM 2848 C C . SER A 1 414 ? 20.266 -17.172 -33.089 1.00 21.06 394 SER A C 1
ATOM 2849 O O . SER A 1 414 ? 20.654 -17.798 -32.084 1.00 19.43 394 SER A O 1
ATOM 2854 N N . PHE A 1 415 ? 20.962 -17.057 -34.214 1.00 19.37 395 PHE A N 1
ATOM 2855 C CA . PHE A 1 415 ? 22.229 -17.731 -34.431 1.00 20.71 395 PHE A CA 1
ATOM 2856 C C . PHE A 1 415 ? 23.309 -16.771 -34.902 1.00 23.28 395 PHE A C 1
ATOM 2857 O O . PHE A 1 415 ? 23.041 -15.820 -35.645 1.00 25.62 395 PHE A O 1
ATOM 2865 N N . VAL A 1 416 ? 24.536 -17.042 -34.473 1.00 23.38 396 VAL A N 1
ATOM 2866 C CA A VAL A 1 416 ? 25.715 -16.322 -34.941 0.50 23.07 396 VAL A CA 1
ATOM 2867 C CA B VAL A 1 416 ? 25.676 -16.320 -35.008 0.50 23.64 396 VAL A CA 1
ATOM 2868 C C . VAL A 1 416 ? 26.551 -17.288 -35.775 1.00 23.36 396 VAL A C 1
ATOM 2869 O O . VAL A 1 416 ? 26.718 -18.450 -35.396 1.00 22.10 396 VAL A O 1
ATOM 2876 N N . VAL A 1 417 ? 27.063 -16.812 -36.899 1.00 24.77 397 VAL A N 1
ATOM 2877 C CA A VAL A 1 417 ? 27.994 -17.606 -37.682 0.50 25.02 397 VAL A CA 1
ATOM 2878 C CA B VAL A 1 417 ? 27.978 -17.593 -37.713 0.50 24.37 397 VAL A CA 1
ATOM 2879 C C . VAL A 1 417 ? 29.321 -16.870 -37.707 1.00 24.52 397 VAL A C 1
ATOM 2880 O O . VAL A 1 417 ? 29.384 -15.672 -38.015 1.00 24.82 397 VAL A O 1
ATOM 2887 N N . PHE A 1 418 ? 30.376 -17.576 -37.326 1.00 24.97 398 PHE A N 1
ATOM 2888 C CA . PHE A 1 418 ? 31.701 -16.968 -37.328 1.00 25.84 398 PHE A CA 1
ATOM 2889 C C . PHE A 1 418 ? 32.329 -17.188 -38.682 1.00 25.65 398 PHE A C 1
ATOM 2890 O O . PHE A 1 418 ? 32.403 -18.316 -39.172 1.00 23.90 398 PHE A O 1
ATOM 2898 N N . VAL A 1 419 ? 32.738 -16.085 -39.293 1.00 26.56 399 VAL A N 1
ATOM 2899 C CA . VAL A 1 419 ? 33.172 -16.103 -40.675 1.00 28.92 399 VAL A CA 1
ATOM 2900 C C . VAL A 1 419 ? 34.488 -15.357 -40.886 1.00 32.28 399 VAL A C 1
ATOM 2901 O O . VAL A 1 419 ? 34.943 -14.595 -40.026 1.00 32.15 399 VAL A O 1
ATOM 2905 N N . ASN A 1 420 ? 35.087 -15.661 -42.034 1.00 34.22 400 ASN A N 1
ATOM 2906 C CA . ASN A 1 420 ? 36.064 -14.856 -42.748 1.00 39.44 400 ASN A CA 1
ATOM 2907 C C . ASN A 1 420 ? 35.867 -13.357 -42.522 1.00 39.36 400 ASN A C 1
ATOM 2908 O O . ASN A 1 420 ? 36.618 -12.692 -41.798 1.00 35.55 400 ASN A O 1
ATOM 2913 N N . ASP A 1 421 ? 34.824 -12.851 -43.169 1.00 39.68 401 ASP A N 1
ATOM 2914 C CA . ASP A 1 421 ? 34.455 -11.449 -43.176 1.00 37.88 401 ASP A CA 1
ATOM 2915 C C . ASP A 1 421 ? 32.956 -11.393 -43.493 1.00 34.67 401 ASP A C 1
ATOM 2916 O O . ASP A 1 421 ? 32.515 -11.920 -44.526 1.00 29.77 401 ASP A O 1
ATOM 2921 N N . PRO A 1 422 ? 32.165 -10.769 -42.599 1.00 35.50 402 PRO A N 1
ATOM 2922 C CA . PRO A 1 422 ? 30.702 -10.664 -42.727 1.00 34.45 402 PRO A CA 1
ATOM 2923 C C . PRO A 1 422 ? 30.172 -10.113 -44.063 1.00 37.21 402 PRO A C 1
ATOM 2924 O O . PRO A 1 422 ? 29.075 -10.499 -44.478 1.00 33.73 402 PRO A O 1
ATOM 2928 N N . GLU A 1 423 ? 30.944 -9.249 -44.733 1.00 37.96 403 GLU A N 1
ATOM 2929 C CA . GLU A 1 423 ? 30.517 -8.613 -45.997 1.00 40.83 403 GLU A CA 1
ATOM 2930 C C . GLU A 1 423 ? 30.330 -9.605 -47.150 1.00 41.87 403 GLU A C 1
ATOM 2931 O O . GLU A 1 423 ? 29.592 -9.333 -48.106 1.00 44.62 403 GLU A O 1
ATOM 2937 N N . LEU A 1 424 ? 31.011 -10.744 -47.057 1.00 40.89 404 LEU A N 1
ATOM 2938 C CA . LEU A 1 424 ? 30.945 -11.789 -48.078 1.00 42.26 404 LEU A CA 1
ATOM 2939 C C . LEU A 1 424 ? 29.724 -12.698 -47.891 1.00 39.05 404 LEU A C 1
ATOM 2940 O O . LEU A 1 424 ? 29.437 -13.546 -48.733 1.00 42.01 404 LEU A O 1
ATOM 2945 N N . MET A 1 425 ? 29.022 -12.516 -46.775 1.00 38.78 405 MET A N 1
ATOM 2946 C CA . MET A 1 425 ? 27.787 -13.237 -46.483 1.00 38.80 405 MET A CA 1
ATOM 2947 C C . MET A 1 425 ? 26.610 -12.450 -47.063 1.00 37.36 405 MET A C 1
ATOM 2948 O O . MET A 1 425 ? 26.095 -11.529 -46.433 1.00 37.21 405 MET A O 1
ATOM 2953 N N . HIS A 1 426 ? 26.204 -12.814 -48.277 1.00 35.19 406 HIS A N 1
ATOM 2954 C CA . HIS A 1 426 ? 25.114 -12.132 -48.962 1.00 36.95 406 HIS A CA 1
ATOM 2955 C C . HIS A 1 426 ? 23.786 -12.570 -48.437 1.00 33.48 406 HIS A C 1
ATOM 2956 O O . HIS A 1 426 ? 23.655 -13.692 -47.946 1.00 30.60 406 HIS A O 1
ATOM 2963 N N . PHE A 1 427 ? 22.792 -11.686 -48.546 1.00 32.31 407 PHE A N 1
ATOM 2964 C CA . PHE A 1 427 ? 21.440 -11.954 -48.056 1.00 33.91 407 PHE A CA 1
ATOM 2965 C C . PHE A 1 427 ? 20.882 -13.265 -48.599 1.00 30.58 407 PHE A C 1
ATOM 2966 O O . PHE A 1 427 ? 20.230 -14.016 -47.870 1.00 30.81 407 PHE A O 1
ATOM 2974 N N . SER A 1 428 ? 21.132 -13.539 -49.877 1.00 30.88 408 SER A N 1
ATOM 2975 C CA . SER A 1 428 ? 20.635 -14.762 -50.511 1.00 28.65 408 SER A CA 1
ATOM 2976 C C . SER A 1 428 ? 21.295 -16.015 -49.919 1.00 27.67 408 SER A C 1
ATOM 2977 O O . SER A 1 428 ? 20.633 -17.032 -49.722 1.00 26.33 408 SER A O 1
ATOM 2980 N N . TYR A 1 429 ? 22.591 -15.940 -49.611 1.00 26.52 409 TYR A N 1
ATOM 2981 C CA . TYR A 1 429 ? 23.247 -17.068 -48.948 1.00 26.06 409 TYR A CA 1
ATOM 2982 C C . TYR A 1 429 ? 22.740 -17.220 -47.501 1.00 26.17 409 TYR A C 1
ATOM 2983 O O . TYR A 1 429 ? 22.568 -18.332 -46.996 1.00 25.12 409 TYR A O 1
ATOM 2992 N N . GLU A 1 430 ? 22.484 -16.095 -46.851 1.00 26.83 410 GLU A N 1
ATOM 2993 C CA . GLU A 1 430 ? 21.887 -16.104 -45.522 1.00 28.68 410 GLU A CA 1
ATOM 2994 C C . GLU A 1 430 ? 20.505 -16.803 -45.495 1.00 27.17 410 GLU A C 1
ATOM 2995 O O . GLU A 1 430 ? 20.252 -17.630 -44.613 1.00 26.94 410 GLU A O 1
ATOM 3001 N N . ARG A 1 431 ? 19.625 -16.470 -46.444 1.00 27.50 411 ARG A N 1
ATOM 3002 C CA . ARG A 1 431 ? 18.330 -17.160 -46.604 1.00 27.89 411 ARG A CA 1
ATOM 3003 C C . ARG A 1 431 ? 18.501 -18.658 -46.841 1.00 26.02 411 ARG A C 1
ATOM 3004 O O . ARG A 1 431 ? 17.740 -19.479 -46.312 1.00 22.04 411 ARG A O 1
ATOM 3012 N N . PHE A 1 432 ? 19.478 -19.003 -47.680 1.00 25.80 412 PHE A N 1
ATOM 3013 C CA . PHE A 1 432 ? 19.811 -20.398 -47.927 1.00 24.89 412 PHE A CA 1
ATOM 3014 C C . PHE A 1 432 ? 20.201 -21.128 -46.632 1.00 23.51 412 PHE A C 1
ATOM 3015 O O . PHE A 1 432 ? 19.696 -22.220 -46.353 1.00 22.90 412 PHE A O 1
ATOM 3023 N N . LEU A 1 433 ? 21.080 -20.525 -45.837 1.00 22.06 413 LEU A N 1
ATOM 3024 C CA . LEU A 1 433 ? 21.421 -21.093 -44.539 1.00 22.43 413 LEU A CA 1
ATOM 3025 C C . LEU A 1 433 ? 20.183 -21.269 -43.646 1.00 22.19 413 LEU A C 1
ATOM 3026 O O . LEU A 1 433 ? 19.989 -22.330 -43.041 1.00 21.86 413 LEU A O 1
ATOM 3031 N N . GLU A 1 434 ? 19.340 -20.239 -43.582 1.00 22.63 414 GLU A N 1
ATOM 3032 C CA . GLU A 1 434 ? 18.104 -20.315 -42.814 1.00 22.99 414 GLU A CA 1
ATOM 3033 C C . GLU A 1 434 ? 17.219 -21.498 -43.215 1.00 22.56 414 GLU A C 1
ATOM 3034 O O . GLU A 1 434 ? 16.696 -22.200 -42.349 1.00 23.20 414 GLU A O 1
ATOM 3040 N N . ASN A 1 435 ? 17.051 -21.705 -44.518 1.00 22.83 415 ASN A N 1
ATOM 3041 C CA . ASN A 1 435 ? 16.232 -22.796 -45.017 1.00 25.11 415 ASN A CA 1
ATOM 3042 C C . ASN A 1 435 ? 16.799 -24.164 -44.669 1.00 23.74 415 ASN A C 1
ATOM 3043 O O . ASN A 1 435 ? 16.040 -25.066 -44.356 1.00 24.82 415 ASN A O 1
ATOM 3048 N N . ARG A 1 436 ? 18.124 -24.308 -44.724 1.00 21.66 416 ARG A N 1
ATOM 3049 C CA . ARG A 1 436 ? 18.803 -25.544 -44.288 1.00 22.71 416 ARG A CA 1
ATOM 3050 C C . ARG A 1 436 ? 18.642 -25.806 -42.785 1.00 20.16 416 ARG A C 1
ATOM 3051 O O . ARG A 1 436 ? 18.470 -26.952 -42.349 1.00 20.91 416 ARG A O 1
ATOM 3059 N N . ILE A 1 437 ? 18.715 -24.747 -41.995 1.00 19.34 417 ILE A N 1
ATOM 3060 C CA . ILE A 1 437 ? 18.433 -24.851 -40.558 1.00 19.97 417 ILE A CA 1
ATOM 3061 C C . ILE A 1 437 ? 16.976 -25.285 -40.314 1.00 20.22 417 ILE A C 1
ATOM 3062 O O . ILE A 1 437 ? 16.727 -26.212 -39.530 1.00 20.44 417 ILE A O 1
ATOM 3067 N N . ARG A 1 438 ? 16.035 -24.634 -40.997 1.00 20.67 418 ARG A N 1
ATOM 3068 C CA . ARG A 1 438 ? 14.615 -25.039 -40.970 1.00 23.08 418 ARG A CA 1
ATOM 3069 C C . ARG A 1 438 ? 14.422 -26.502 -41.371 1.00 23.30 418 ARG A C 1
ATOM 3070 O O . ARG A 1 438 ? 13.762 -27.259 -40.669 1.00 22.22 418 ARG A O 1
ATOM 3078 N N . ASP A 1 439 ? 15.019 -26.906 -42.487 1.00 26.22 419 ASP A N 1
ATOM 3079 C CA . ASP A 1 439 ? 14.930 -28.307 -42.931 1.00 29.13 419 ASP A CA 1
ATOM 3080 C C . ASP A 1 439 ? 15.341 -29.315 -41.848 1.00 28.03 419 ASP A C 1
ATOM 3081 O O . ASP A 1 439 ? 14.717 -30.360 -41.714 1.00 29.18 419 ASP A O 1
ATOM 3086 N N . ALA A 1 440 ? 16.370 -28.988 -41.065 1.00 25.29 420 ALA A N 1
ATOM 3087 C CA . ALA A 1 440 ? 16.935 -29.927 -40.099 1.00 25.55 420 ALA A CA 1
ATOM 3088 C C . ALA A 1 440 ? 16.219 -29.921 -38.754 1.00 26.62 420 ALA A C 1
ATOM 3089 O O . ALA A 1 440 ? 16.130 -30.956 -38.084 1.00 26.77 420 ALA A O 1
ATOM 3091 N N . PHE A 1 441 ? 15.729 -28.755 -38.346 1.00 23.46 421 PHE A N 1
ATOM 3092 C CA . PHE A 1 441 ? 15.217 -28.610 -36.998 1.00 25.21 421 PHE A CA 1
ATOM 3093 C C . PHE A 1 441 ? 13.724 -28.329 -36.924 1.00 24.82 421 PHE A C 1
ATOM 3094 O O . PHE A 1 441 ? 13.144 -28.490 -35.861 1.00 25.18 421 PHE A O 1
ATOM 3102 N N . GLY A 1 442 ? 13.119 -27.896 -38.029 1.00 22.08 422 GLY A N 1
ATOM 3103 C CA . GLY A 1 442 ? 11.700 -27.526 -38.035 1.00 21.96 422 GLY A CA 1
ATOM 3104 C C . GLY A 1 442 ? 11.483 -26.011 -38.051 1.00 22.04 422 GLY A C 1
ATOM 3105 O O . GLY A 1 442 ? 11.501 -25.388 -39.115 1.00 21.16 422 GLY A O 1
ATOM 3106 N N . PHE A 1 443 ? 11.306 -25.433 -36.861 1.00 19.92 423 PHE A N 1
ATOM 3107 C CA . PHE A 1 443 ? 11.065 -23.985 -36.631 1.00 19.21 423 PHE A CA 1
ATOM 3108 C C . PHE A 1 443 ? 9.807 -23.404 -37.283 1.00 19.04 423 PHE A C 1
ATOM 3109 O O . PHE A 1 443 ? 9.720 -22.188 -37.503 1.00 18.95 423 PHE A O 1
ATOM 3117 N N . GLU A 1 444 ? 8.852 -24.271 -37.599 1.00 18.68 424 GLU A N 1
ATOM 3118 C CA A GLU A 1 444 ? 7.567 -23.840 -38.126 0.50 18.89 424 GLU A CA 1
ATOM 3119 C CA B GLU A 1 444 ? 7.552 -23.855 -38.115 0.50 19.11 424 GLU A CA 1
ATOM 3120 C C . GLU A 1 444 ? 6.907 -22.895 -37.125 1.00 18.33 424 GLU A C 1
ATOM 3121 O O . GLU A 1 444 ? 6.880 -23.170 -35.913 1.00 18.55 424 GLU A O 1
ATOM 3132 N N . GLY A 1 445 ? 6.412 -21.771 -37.630 1.00 17.52 425 GLY A N 1
ATOM 3133 C CA . GLY A 1 445 ? 5.702 -20.796 -36.799 1.00 18.63 425 GLY A CA 1
ATOM 3134 C C . GLY A 1 445 ? 6.555 -19.671 -36.230 1.00 19.03 425 GLY A C 1
ATOM 3135 O O . GLY A 1 445 ? 6.027 -18.731 -35.615 1.00 19.07 425 GLY A O 1
ATOM 3136 N N . THR A 1 446 ? 7.874 -19.746 -36.420 1.00 18.20 426 THR A N 1
ATOM 3137 C CA . THR A 1 446 ? 8.746 -18.716 -35.871 1.00 18.13 426 THR A CA 1
ATOM 3138 C C . THR A 1 446 ? 9.745 -18.175 -36.889 1.00 17.92 426 THR A C 1
ATOM 3139 O O . THR A 1 446 ? 10.284 -18.931 -37.707 1.00 17.56 426 THR A O 1
ATOM 3143 N N . PRO A 1 447 ? 9.986 -16.854 -36.845 1.00 18.34 427 PRO A N 1
ATOM 3144 C CA . PRO A 1 447 ? 11.132 -16.326 -37.572 1.00 18.27 427 PRO A CA 1
ATOM 3145 C C . PRO A 1 447 ? 12.402 -16.850 -36.920 1.00 18.78 427 PRO A C 1
ATOM 3146 O O . PRO A 1 447 ? 12.389 -17.217 -35.734 1.00 17.40 427 PRO A O 1
ATOM 3150 N N . ILE A 1 448 ? 13.484 -16.903 -37.686 1.00 19.19 428 ILE A N 1
ATOM 3151 C CA . ILE A 1 448 ? 14.799 -17.105 -37.087 1.00 19.99 428 ILE A CA 1
ATOM 3152 C C . ILE A 1 448 ? 15.755 -15.995 -37.544 1.00 21.36 428 ILE A C 1
ATOM 3153 O O . ILE A 1 448 ? 15.524 -15.368 -38.572 1.00 20.16 428 ILE A O 1
ATOM 3158 N N . LYS A 1 449 ? 16.799 -15.735 -36.760 1.00 22.27 429 LYS A N 1
ATOM 3159 C CA . LYS A 1 449 ? 17.765 -14.686 -37.079 1.00 23.91 429 LYS A CA 1
ATOM 3160 C C . LYS A 1 449 ? 19.165 -15.282 -37.213 1.00 23.74 429 LYS A C 1
ATOM 3161 O O . LYS A 1 449 ? 19.590 -16.090 -36.377 1.00 23.52 429 LYS A O 1
ATOM 3167 N N . ILE A 1 450 ? 19.872 -14.889 -38.272 1.00 25.34 430 ILE A N 1
ATOM 3168 C CA . ILE A 1 450 ? 21.275 -15.273 -38.469 1.00 25.63 430 ILE A CA 1
ATOM 3169 C C . ILE A 1 450 ? 22.165 -14.032 -38.613 1.00 27.67 430 ILE A C 1
ATOM 3170 O O . ILE A 1 450 ? 21.907 -13.181 -39.461 1.00 26.23 430 ILE A O 1
ATOM 3175 N N . PHE A 1 451 ? 23.190 -13.941 -37.763 1.00 27.73 431 PHE A N 1
ATOM 3176 C CA . PHE A 1 451 ? 24.157 -12.835 -37.751 1.00 30.52 431 PHE A CA 1
ATOM 3177 C C . PHE A 1 451 ? 25.543 -13.362 -38.110 1.00 30.35 431 PHE A C 1
ATOM 3178 O O . PHE A 1 451 ? 26.034 -14.299 -37.477 1.00 27.16 431 PHE A O 1
ATOM 3186 N N . ALA A 1 452 ? 26.183 -12.767 -39.111 1.00 30.17 432 ALA A N 1
ATOM 3187 C CA . ALA A 1 452 ? 27.555 -13.148 -39.438 1.00 31.77 432 ALA A CA 1
ATOM 3188 C C . ALA A 1 452 ? 28.529 -12.276 -38.648 1.00 31.99 432 ALA A C 1
ATOM 3189 O O . ALA A 1 452 ? 28.333 -11.064 -38.565 1.00 31.70 432 ALA A O 1
ATOM 3191 N N . ARG A 1 453 ? 29.547 -12.889 -38.042 1.00 32.71 433 ARG A N 1
ATOM 3192 C CA A ARG A 1 453 ? 30.547 -12.139 -37.270 0.50 34.35 433 ARG A CA 1
ATOM 3193 C CA B ARG A 1 453 ? 30.545 -12.142 -37.265 0.50 33.93 433 ARG A CA 1
ATOM 3194 C C . ARG A 1 453 ? 31.976 -12.606 -37.543 1.00 33.26 433 ARG A C 1
ATOM 3195 O O . ARG A 1 453 ? 32.216 -13.783 -37.788 1.00 29.26 433 ARG A O 1
ATOM 3210 N N . ALA A 1 454 ? 32.917 -11.664 -37.488 1.00 35.29 434 ALA A N 1
ATOM 3211 C CA . ALA A 1 454 ? 34.329 -11.931 -37.793 1.00 37.14 434 ALA A CA 1
ATOM 3212 C C . ALA A 1 454 ? 35.131 -12.501 -36.620 1.00 37.85 434 ALA A C 1
ATOM 3213 O O . ALA A 1 454 ? 34.855 -12.197 -35.457 1.00 39.55 434 ALA A O 1
#

B-factor: mean 37.36, std 14.09, range [16.11, 94.16]

Nearest PDB structures (foldseek):
  4dcu-assembly1_A  TM=1.003E+00  e=8.053E-85  Bacillus subtilis
  4dcs-assembly1_A  TM=1.000E+00  e=1.018E-78  Bacillus subtilis
  4dct-assembly1_A  TM=9.968E-01  e=1.008E-77  Bacillus subtilis
  2hjg-assembly1_A  TM=9.871E-01  e=4.980E-78  Bacillus subtilis
  5m7h-assembly1_A  TM=9.893E-01  e=2.041E-71  Bacillus subtilis subsp. subtilis str. 168

CATH classification: 3.40.50.300 (+2 more: 3.40.50.300, 3.30.300.20)

InterPro domains:
  IPR005225 Small GTP-binding domain [TIGR00231] (3-125)
  IPR005225 Small GTP-binding domain [TIGR00231] (179-338)
  IPR006073 GTP binding domain [PF01926] (6-120)
  IPR006073 GTP binding domain [PF01926] (178-295)
  IPR015946 K homology domain-like, alpha/beta [G3DSA:3.30.300.20] (353-436)
  IPR016484 GTPase Der [MF_00195] (3-436)
  IPR016484 GTPase Der [PIRSF006485] (4-435)
  IPR016484 GTPase Der [TIGR03594] (4-432)
  IPR027417 P-loop containing nucleoside triphosphate hydrolase [G3DSA:3.40.50.300] (2-163)
  IPR027417 P-loop containing nucleoside triphosphate hydrolase [G3DSA:3.40.50.300] (169-352)
  IPR027417 P-loop containing nucleoside triphosphate hydrolase [SSF52540] (5-167)
  IPR027417 P-loop containing nucleoside triphosphate hydrolase [SSF52540] (138-434)
  IPR031166 EngA-type guanine nucleotide-binding (G) domain [PS51712] (4-167)
  IPR031166 EngA-type guanine nucleotide-binding (G) domain [PS51712] (176-351)
  IPR032859 GTPase Der, C-terminal KH-domain-like [PF14714] (353-433)

Organism: Bacillus subtilis (strain 168) (NCBI:txid224308)

Secondary structure (DSSP, 8-state):
--EEEEE-SSSSSHHHHHHHHEEEEE--EEEEPTT-SS--EEE------HHHHHHHHHHHHHH-SEEEEEEESSS-S-HHHHHHHHHHTT--S-EEEEEE----SGGGSSSSEEE--TTT-TTHHHHHHHHHTTGGGS-SS---TT-EEEEEE-STTSSHHHHHHHHHTSTTEEE---TTSEEEEETTEEEEETTGGGTTTBTTB----SHHHHHHHHHHHHH-SEEEEEEETTT---HHHHHHHHHHHHTT-EEEEEEE-GGGS---SSHHHHHHHHHHHH-GGGTTS-EEE--TTT-TTGGGHHHHHHHHHHHHT----HHHHHHHHHHHHHHS---EETTEEP-EEEEEEEETTTTEEEEEES-GGGS-HHHHHHHHHHHHHHH--TT---EEEEE-